Protein AF-0000000080389858 (afdb_homodimer)

Organism: NCBI:txid1090322

Nearest PDB structures (foldseek):
  7lkz-assembly1_A  TM=6.515E-01  e=2.559E-01  Homo sapiens
  7m1q-assembly1_A  TM=7.041E-01  e=5.251E-01  Homo sapiens
  7tc0-assembly1_A  TM=5.906E-01  e=5.251E-01  Homo sapiens
  7m1p-assembly1_A  TM=5.804E-01  e=1.124E+00  Homo sapiens
  7roq-assembly1_A  TM=5.666E-01  e=2.032E+00  Homo sapiens

Secondary structure (DSSP, 8-state):
--GGGGGPPP---TTHHHHHHHHHHHHHHTHHHHHHHHHHHHHHHIIIIIIIGGGGBPPBTTB-HHHHHHHHHHHHHHHHHHHHIIIIIHHIIIIIS-HHHHHHTTT--HHHHHHHHHHHHHHHHHHHHHHHHHHHHHTT-S-TTTGGGHHHHHHHHHHHHHHHHHHHHHH-SSGGGGHHHIIIIIHHHHHHSSSSS-GGGS-HHHHHHHHHH-HHHHHHHHHHHHHTT---THHHHHHHHHHHHHHHHHHHHHHHHHHHHH-/--GGGGGPPP---TTHHHHHHHHHHHHHHTHHHHHHHHHHHHHHHIIIIIIIGGGGBPPBTTB-HHHHHHHHHHHHHHHHHHHHIIIIIHHIIIIIS-HHHHHHTTT--HHHHHHHHHHHHHHHHHHHHHHHHHHHHHTT-S-TTTGGGHHHHHHHHHHHHHHHHHHHHHH-SSGGGGHHHIIIIIHHHHHHSSSSS-GGGS-HHHHHHHHHH-HHHHHHHHHHHHHTT---THHHHHHHHHHHHHHHHHHHHHHHHHHHHH-

Solvent-accessible surface area (backbone atoms only — not comparable to full-atom values): 25582 Å² total; per-residue (Å²): 132,65,76,66,65,40,64,49,83,74,80,68,54,79,63,13,53,56,41,25,48,48,52,49,54,54,43,67,73,47,42,73,78,67,52,44,59,45,49,46,54,40,52,50,45,43,50,34,46,23,55,30,35,24,78,44,34,49,61,56,95,81,33,54,39,36,43,59,32,48,35,22,35,39,37,48,20,16,42,46,32,0,23,45,41,24,21,58,51,41,42,42,35,44,71,73,66,36,48,53,62,59,46,51,74,38,99,47,50,69,51,15,49,50,49,5,48,34,51,37,10,8,48,42,2,21,53,43,31,57,56,43,51,58,58,43,40,72,71,66,46,43,34,71,83,37,38,68,60,43,32,67,48,26,28,52,54,4,33,30,30,7,16,52,20,29,40,49,44,40,68,48,90,46,80,74,54,55,52,50,54,42,60,69,46,51,45,49,41,59,52,59,25,44,30,78,39,62,51,83,55,44,59,68,72,55,36,52,46,24,72,72,67,36,67,55,24,35,46,19,52,42,38,36,39,22,27,72,53,47,88,56,74,68,40,55,55,32,51,50,50,48,52,54,54,22,52,54,37,40,34,32,18,50,38,45,35,48,53,48,71,74,99,131,66,76,68,64,42,64,48,83,73,79,67,54,78,64,13,53,56,44,26,48,48,52,50,53,53,42,69,71,48,42,74,79,66,53,44,59,47,50,48,52,40,52,50,45,42,52,35,48,24,55,32,32,24,78,42,34,48,60,56,96,81,32,53,37,36,45,58,31,47,36,22,34,39,38,48,22,16,43,45,34,0,22,45,41,23,22,58,51,39,43,40,37,45,69,72,65,36,47,53,60,60,46,50,75,37,99,46,50,69,50,15,49,48,50,5,48,34,52,38,11,8,48,43,2,22,53,43,32,57,56,42,50,57,58,43,39,74,72,68,47,44,37,70,83,37,39,68,58,43,31,68,48,27,28,52,54,4,32,29,28,7,17,53,20,29,40,49,45,41,69,46,91,48,79,74,54,55,54,49,54,43,59,72,46,50,47,49,40,59,52,58,22,43,30,76,39,60,52,82,55,42,60,68,72,55,35,52,45,24,73,71,69,36,67,53,23,36,48,20,52,42,37,36,40,21,25,70,52,48,88,56,75,67,40,54,56,33,52,49,50,48,52,53,54,21,53,56,37,39,36,33,18,51,39,45,35,50,53,47,69,72,100

Radius of gyration: 23.9 Å; Cα contacts (8 Å, |Δi|>4): 790; chains: 2; bounding box: 64×56×53 Å

pLDDT: mean 89.17, std 9.49, range [45.31, 98.25]

InterPro domains:
  IPR000412 ABC-2 transporter [PIRSF006648] (14-261)
  IPR000412 ABC-2 transporter [PR00164] (35-56)
  IPR000412 ABC-2 transporter [PR00164] (65-87)
  IPR000412 ABC-2 transporter [PR00164] (110-135)
  IPR000412 ABC-2 transporter [PR00164] (147-171)
  IPR000412 ABC-2 transporter [PR00164] (184-203)
  IPR013525 ABC-2 type transporter, transmembrane domain [PF01061] (20-225)
  IPR047817 ABC-2 type transporter, transmembrane domain, bacterial-type [PS51012] (33-260)
  IPR051784 Nodulation factor ABC transporter [PTHR43229] (15-260)

Sequence (526 aa):
MNPVDYFRIPSVSSRSLKVWQRNKDVFMKDIKLNFLPPFLEPILYLFALGFGLGKFVESIDGVPYAQFIAPALIAVSVMYASFFECSYSSYVRMYYQKTFDAIIATPLTIEDVIAGELLWGATRSMINATVMIPVIAAFGLIDLKYSLLIIPFAFFGGLLFAAIGMCFTAITPNIMSINYPVLLFITPMFLFSGTFFPLSALPVPLQYFATAFLPLTHIVNVIRTLSYGMLSSSLIFDVAWVLFVGMALLVLSINLMRRRLIVMNPVDYFRIPSVSSRSLKVWQRNKDVFMKDIKLNFLPPFLEPILYLFALGFGLGKFVESIDGVPYAQFIAPALIAVSVMYASFFECSYSSYVRMYYQKTFDAIIATPLTIEDVIAGELLWGATRSMINATVMIPVIAAFGLIDLKYSLLIIPFAFFGGLLFAAIGMCFTAITPNIMSINYPVLLFITPMFLFSGTFFPLSALPVPLQYFATAFLPLTHIVNVIRTLSYGMLSSSLIFDVAWVLFVGMALLVLSINLMRRRLIV

Structure (mmCIF, N/CA/C/O backbone):
data_AF-0000000080389858-model_v1
#
loop_
_entity.id
_entity.type
_entity.pdbx_description
1 polymer 'Putative membrane protein'
#
loop_
_atom_site.group_PDB
_atom_site.id
_atom_site.type_symbol
_atom_site.label_atom_id
_atom_site.label_alt_id
_atom_site.label_comp_id
_atom_site.label_asym_id
_atom_site.label_entity_id
_atom_site.label_seq_id
_atom_site.pdbx_PDB_ins_code
_atom_site.Cartn_x
_atom_site.Cartn_y
_atom_site.Cartn_z
_atom_site.occupancy
_atom_site.B_iso_or_equiv
_atom_site.auth_seq_id
_atom_site.auth_comp_id
_atom_site.auth_asym_id
_atom_site.auth_atom_id
_atom_site.pdbx_PDB_model_num
ATOM 1 N N . MET A 1 1 ? -18.422 3.869 30.562 1 45.38 1 MET A N 1
ATOM 2 C CA . MET A 1 1 ? -19.609 4.078 29.75 1 45.38 1 MET A CA 1
ATOM 3 C C . MET A 1 1 ? -20.203 2.746 29.312 1 45.38 1 MET A C 1
ATOM 5 O O . MET A 1 1 ? -19.469 1.802 29.016 1 45.38 1 MET A O 1
ATOM 9 N N . ASN A 1 2 ? -21.422 2.535 29.438 1 56.97 2 ASN A N 1
ATOM 10 C CA . ASN A 1 2 ? -22.125 1.269 29.25 1 56.97 2 ASN A CA 1
ATOM 11 C C . ASN A 1 2 ? -22.047 0.782 27.812 1 56.97 2 ASN A C 1
ATOM 13 O O . ASN A 1 2 ? -22.203 1.569 26.875 1 56.97 2 ASN A O 1
ATOM 17 N N . PRO A 1 3 ? -21.609 -0.364 27.594 1 59.97 3 PRO A N 1
ATOM 18 C CA . PRO A 1 3 ? -21.516 -0.97 26.266 1 59.97 3 PRO A CA 1
ATOM 19 C C . PRO A 1 3 ? -22.812 -0.83 25.453 1 59.97 3 PRO A C 1
ATOM 21 O O . PRO A 1 3 ? -22.766 -0.786 24.234 1 59.97 3 PRO A O 1
ATOM 24 N N . VAL A 1 4 ? -23.891 -0.643 26.172 1 56.28 4 VAL A N 1
ATOM 25 C CA . VAL A 1 4 ? -25.203 -0.584 25.531 1 56.28 4 VAL A CA 1
ATOM 26 C C . 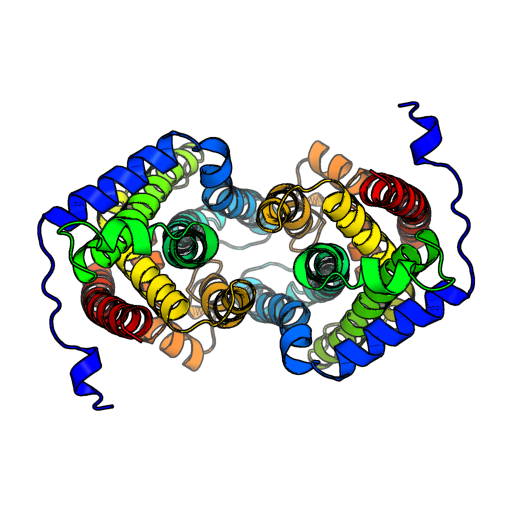VAL A 1 4 ? -25.344 0.739 24.781 1 56.28 4 VAL A C 1
ATOM 28 O O . VAL A 1 4 ? -26.047 0.811 23.766 1 56.28 4 VAL A O 1
ATOM 31 N N . ASP A 1 5 ? -24.672 1.739 25.125 1 68.12 5 ASP A N 1
ATOM 32 C CA . ASP A 1 5 ? -24.812 3.066 24.547 1 68.12 5 ASP A CA 1
ATOM 33 C C . ASP A 1 5 ? -24.156 3.125 23.156 1 68.12 5 ASP A C 1
ATOM 35 O O . ASP A 1 5 ? -24.562 3.922 22.312 1 68.12 5 ASP A O 1
ATOM 39 N N . TYR A 1 6 ? -23.375 2.119 22.922 1 74.5 6 TYR A N 1
ATOM 40 C CA . TYR A 1 6 ? -22.641 2.098 21.656 1 74.5 6 TYR A CA 1
ATOM 41 C C . TYR A 1 6 ? -23.516 1.531 20.547 1 74.5 6 TYR A C 1
ATOM 43 O O . TYR A 1 6 ? -23.234 1.752 19.359 1 74.5 6 TYR A O 1
ATOM 51 N N . PHE A 1 7 ? -24.703 0.902 20.953 1 77 7 PHE A N 1
ATOM 52 C CA . PHE A 1 7 ? -25.516 0.272 19.906 1 77 7 PHE A CA 1
ATOM 53 C C . PHE A 1 7 ? -26.953 0.798 19.938 1 77 7 PHE A C 1
ATOM 55 O O . PHE A 1 7 ? -27.875 0.093 19.562 1 77 7 PHE A O 1
ATOM 62 N N . ARG A 1 8 ? -27.078 2.041 20.438 1 76.81 8 ARG A N 1
ATOM 63 C CA . ARG A 1 8 ? -28.375 2.703 20.375 1 76.81 8 ARG A CA 1
ATOM 64 C C . ARG A 1 8 ? -28.719 3.098 18.938 1 76.81 8 ARG A C 1
ATOM 66 O O . ARG A 1 8 ? -27.844 3.566 18.188 1 76.81 8 ARG A O 1
ATOM 73 N N . ILE A 1 9 ? -29.906 2.764 18.453 1 80.44 9 ILE A N 1
ATOM 74 C CA . ILE A 1 9 ? -30.328 3.061 17.094 1 80.44 9 ILE A CA 1
ATOM 75 C C . ILE A 1 9 ? -30.344 4.574 16.875 1 80.44 9 ILE A C 1
ATOM 77 O O . ILE A 1 9 ? -31.062 5.297 17.562 1 80.44 9 ILE A O 1
ATOM 81 N N . PRO A 1 10 ? -29.5 4.941 15.992 1 79.88 10 PRO A N 1
ATOM 82 C CA . PRO A 1 10 ? -29.438 6.383 15.742 1 79.88 10 PRO A CA 1
ATOM 83 C C . PRO A 1 10 ? -30.688 6.902 15.016 1 79.88 10 PRO A C 1
ATOM 85 O O . PRO A 1 10 ? -31.375 6.133 14.328 1 79.88 10 PRO A O 1
ATOM 88 N N . SER A 1 11 ? -31 8.164 15.273 1 80.94 11 SER A N 1
ATOM 89 C CA . SER A 1 11 ? -32.125 8.812 14.578 1 80.94 11 SER A CA 1
ATOM 90 C C . SER A 1 11 ? -31.625 9.539 13.32 1 80.94 11 SER A C 1
ATOM 92 O O . SER A 1 11 ? -31.156 10.672 13.398 1 80.94 11 SER A O 1
ATOM 94 N N . VAL A 1 12 ? -31.672 8.828 12.227 1 81 12 VAL A N 1
ATOM 95 C CA . VAL A 1 12 ? -31.219 9.398 10.961 1 81 12 VAL A CA 1
ATOM 96 C C . VAL A 1 12 ? -32.406 9.891 10.156 1 81 12 VAL A C 1
ATOM 98 O O . VAL A 1 12 ? -33.438 9.195 10.047 1 81 12 VAL A O 1
ATOM 101 N N . SER A 1 13 ? -32.281 11.164 9.742 1 81.56 13 SER A N 1
ATOM 102 C CA . SER A 1 13 ? -33.344 11.758 8.953 1 81.56 13 SER A CA 1
ATOM 103 C C . SER A 1 13 ? -32.969 11.836 7.48 1 81.56 13 SER A C 1
ATOM 105 O O . SER A 1 13 ? -31.859 11.508 7.102 1 81.56 13 SER A O 1
ATOM 107 N N . SER A 1 14 ? -33.938 12.25 6.668 1 82.75 14 SER A N 1
ATOM 108 C CA . SER A 1 14 ? -33.719 12.406 5.23 1 82.75 14 SER A CA 1
ATOM 109 C C . SER A 1 14 ? -32.75 13.531 4.941 1 82.75 14 SER A C 1
ATOM 111 O O . SER A 1 14 ? -32.219 13.633 3.824 1 82.75 14 SER A O 1
ATOM 113 N N . ARG A 1 15 ? -32.406 14.25 5.953 1 81.56 15 ARG A N 1
ATOM 114 C CA . ARG A 1 15 ? -31.469 15.367 5.785 1 81.56 15 ARG A CA 1
ATOM 115 C C . ARG A 1 15 ? -30.047 14.867 5.566 1 81.56 15 ARG A C 1
ATOM 117 O O . ARG A 1 15 ? -29.188 15.625 5.121 1 81.56 15 ARG A O 1
ATOM 124 N N . SER A 1 16 ? -29.844 13.609 5.844 1 87.31 16 SER A N 1
ATOM 125 C CA . SER A 1 16 ? -28.531 13.008 5.559 1 87.31 16 SER A CA 1
ATOM 126 C C . SER A 1 16 ? -28.219 13.047 4.07 1 87.31 16 SER A C 1
ATOM 128 O O . SER A 1 16 ? -27.062 13.086 3.676 1 87.31 16 SER A O 1
ATOM 130 N N . LEU A 1 17 ? -29.266 13.102 3.297 1 88.25 17 LEU A N 1
ATOM 131 C CA . LEU A 1 17 ? -29.109 13.148 1.848 1 88.25 17 LEU A CA 1
ATOM 132 C C . LEU A 1 17 ? -28.516 14.484 1.41 1 88.25 17 LEU A C 1
ATOM 134 O O . LEU A 1 17 ? -27.828 14.562 0.384 1 88.25 17 LEU A O 1
ATOM 138 N N . LYS A 1 18 ? -28.734 15.508 2.168 1 84.5 18 LYS A N 1
ATOM 139 C CA . LYS A 1 18 ? -28.156 16.812 1.854 1 84.5 18 LYS A CA 1
ATOM 140 C C . LYS A 1 18 ? -26.625 16.781 2.016 1 84.5 18 LYS A C 1
ATOM 142 O O . LYS A 1 18 ? -25.906 17.391 1.222 1 84.5 18 LYS A O 1
ATOM 147 N N . VAL A 1 19 ? -26.234 16.078 3.049 1 86.25 19 VAL A N 1
ATOM 148 C CA . VAL A 1 19 ? -24.797 15.93 3.275 1 86.25 19 VAL A CA 1
ATOM 149 C C . VAL A 1 19 ? -24.188 15.086 2.158 1 86.25 19 VAL A C 1
ATOM 151 O O . VAL A 1 19 ? -23.125 15.422 1.639 1 86.25 19 VAL A O 1
ATOM 154 N N . TRP A 1 20 ? -24.828 14.039 1.827 1 90.56 20 TRP A N 1
ATOM 155 C CA . TRP A 1 20 ? -24.406 13.203 0.707 1 90.56 20 TRP A CA 1
ATOM 156 C C . TRP A 1 20 ? -24.281 14.031 -0.571 1 90.56 20 TRP A C 1
ATOM 158 O O . TRP A 1 20 ? -23.312 13.906 -1.308 1 90.56 20 TRP A O 1
ATOM 168 N N . GLN A 1 21 ? -25.266 14.867 -0.807 1 88.25 21 GLN A N 1
ATOM 169 C CA . GLN A 1 21 ? -25.281 15.711 -2 1 88.25 21 GLN A CA 1
ATOM 170 C C . GLN A 1 21 ? -24.109 16.688 -1.998 1 88.25 21 GLN A C 1
ATOM 172 O O . GLN A 1 21 ? -23.5 16.938 -3.039 1 88.25 21 GLN A O 1
ATOM 177 N N . ARG A 1 22 ? -23.891 17.188 -0.922 1 84 22 ARG A N 1
ATOM 178 C CA . ARG A 1 22 ? -22.766 18.109 -0.802 1 84 22 ARG A CA 1
ATOM 179 C C . ARG A 1 22 ? -21.453 17.422 -1.139 1 84 22 ARG A C 1
ATOM 181 O O . ARG A 1 22 ? -20.625 17.953 -1.881 1 84 22 ARG A O 1
ATOM 188 N N . ASN A 1 23 ? -21.328 16.281 -0.537 1 85.75 23 ASN A N 1
ATOM 189 C CA . ASN A 1 23 ? -20.109 15.516 -0.796 1 85.75 23 ASN A CA 1
ATOM 190 C C . ASN A 1 23 ? -19.984 15.141 -2.27 1 85.75 23 ASN A C 1
ATOM 192 O O . ASN A 1 23 ? -18.891 15.156 -2.828 1 85.75 23 ASN A O 1
ATOM 196 N N . LYS A 1 24 ? -21.047 14.812 -2.826 1 87.19 24 LYS A N 1
ATOM 197 C CA . LYS A 1 24 ? -21.062 14.523 -4.254 1 87.19 24 LYS A CA 1
ATOM 198 C C . LYS A 1 24 ? -20.625 15.734 -5.074 1 87.19 24 LYS A C 1
ATOM 200 O O . LYS A 1 24 ? -19.828 15.609 -5.996 1 87.19 24 LYS A O 1
ATOM 205 N N . ASP A 1 25 ? -21.094 16.891 -4.707 1 85.31 25 ASP A N 1
ATOM 206 C CA . ASP A 1 25 ? -20.797 18.109 -5.438 1 85.31 25 ASP A CA 1
ATOM 207 C C . ASP A 1 25 ? -19.312 18.484 -5.309 1 85.31 25 ASP A C 1
ATOM 209 O O . ASP A 1 25 ? -18.688 18.891 -6.285 1 85.31 25 ASP A O 1
ATOM 213 N N . VAL A 1 26 ? -18.812 18.281 -4.141 1 79.62 26 VAL A N 1
ATOM 214 C CA . VAL A 1 26 ? -17.406 18.594 -3.904 1 79.62 26 VAL A CA 1
ATOM 215 C C . VAL A 1 26 ? -16.516 17.609 -4.68 1 79.62 26 VAL A C 1
ATOM 217 O O . VAL A 1 26 ? -15.516 18 -5.273 1 79.62 26 VAL A O 1
ATOM 220 N N . PHE A 1 27 ? -16.922 16.438 -4.656 1 78.5 27 PHE A N 1
ATOM 221 C CA . PHE A 1 27 ? -16.188 15.398 -5.383 1 78.5 27 PHE A CA 1
ATOM 222 C C . PHE A 1 27 ? -16.172 15.695 -6.879 1 78.5 27 PHE A C 1
ATOM 224 O O . PHE A 1 27 ? -15.148 15.555 -7.543 1 78.5 27 PHE A O 1
ATOM 231 N N . MET A 1 28 ? -17.266 16.047 -7.375 1 76 28 MET A N 1
ATOM 232 C CA . MET A 1 28 ? -17.406 16.312 -8.805 1 76 28 MET A CA 1
ATOM 233 C C . MET A 1 28 ? -16.547 17.5 -9.219 1 76 28 MET A C 1
ATOM 235 O O . MET A 1 28 ? -16.141 17.609 -10.375 1 76 28 MET A O 1
ATOM 239 N N . LYS A 1 29 ? -16.234 18.375 -8.289 1 74.69 29 LYS A N 1
ATOM 240 C CA . LYS A 1 29 ? -15.406 19.531 -8.578 1 74.69 29 LYS A CA 1
ATOM 241 C C . LYS A 1 29 ? -13.93 19.156 -8.625 1 74.69 29 LYS A C 1
ATOM 243 O O . LYS A 1 29 ? -13.164 19.719 -9.414 1 74.69 29 LYS A O 1
ATOM 248 N N . ASP A 1 30 ? -13.531 18.188 -7.852 1 69.94 30 ASP A N 1
ATOM 249 C CA . ASP A 1 30 ? -12.133 17.781 -7.77 1 69.94 30 ASP A CA 1
ATOM 250 C C . ASP A 1 30 ? -11.953 16.312 -8.164 1 69.94 30 ASP A C 1
ATOM 252 O O . ASP A 1 30 ? -11.234 15.578 -7.496 1 69.94 30 ASP A O 1
ATOM 256 N N . ILE A 1 31 ? -12.586 15.922 -9.164 1 65.88 31 ILE A N 1
ATOM 257 C CA . ILE A 1 31 ? -12.688 14.523 -9.562 1 65.88 31 ILE A CA 1
ATOM 258 C C . ILE A 1 31 ? -11.297 13.984 -9.891 1 65.88 31 ILE A C 1
ATOM 260 O O . ILE A 1 31 ? -10.984 12.828 -9.594 1 65.88 31 ILE A O 1
ATOM 264 N N . LYS A 1 32 ? -10.461 14.641 -10.453 1 59.91 32 LYS A N 1
ATOM 265 C CA . LYS A 1 32 ? -9.164 14.164 -10.945 1 59.91 32 LYS A CA 1
ATOM 266 C C . LYS A 1 32 ? -8.273 13.719 -9.797 1 59.91 32 LYS A C 1
ATOM 268 O O . LYS A 1 32 ? -7.648 12.656 -9.859 1 59.91 32 LYS A O 1
ATOM 273 N N . LEU A 1 33 ? -8.227 14.461 -8.781 1 58.75 33 LEU A N 1
ATOM 274 C CA . LEU A 1 33 ? -7.273 14.227 -7.703 1 58.75 33 LEU A CA 1
ATOM 275 C C . LEU A 1 33 ? -7.734 13.086 -6.805 1 58.75 33 LEU A C 1
ATOM 277 O O . LEU A 1 33 ? -6.914 12.312 -6.301 1 58.75 33 LEU A O 1
ATOM 281 N N . ASN A 1 34 ? -9.016 12.961 -6.758 1 61.41 34 ASN A N 1
ATOM 282 C CA . ASN A 1 34 ? -9.531 12.008 -5.781 1 61.41 34 ASN A CA 1
ATOM 283 C C . ASN A 1 34 ? -9.883 10.68 -6.43 1 61.41 34 ASN A C 1
ATOM 285 O O . ASN A 1 34 ? -9.984 9.656 -5.746 1 61.41 34 ASN A O 1
ATOM 289 N N . PHE A 1 35 ? -9.961 10.727 -7.594 1 66.31 35 PHE A N 1
ATOM 290 C CA . PHE A 1 35 ? -10.5 9.578 -8.312 1 66.31 35 PHE A CA 1
ATOM 291 C C . PHE A 1 35 ? -9.391 8.594 -8.664 1 66.31 35 PHE A C 1
ATOM 293 O O . PHE A 1 35 ? -9.633 7.391 -8.766 1 66.31 35 PHE A O 1
ATOM 300 N N . LEU A 1 36 ? -8.219 8.977 -8.633 1 73.31 36 LEU A N 1
ATOM 301 C CA . LEU A 1 36 ? -7.215 8.188 -9.344 1 73.31 36 LEU A CA 1
ATOM 302 C C . LEU A 1 36 ? -6.645 7.102 -8.445 1 73.31 36 LEU A C 1
ATOM 304 O O . LEU A 1 36 ? -6.492 5.953 -8.875 1 73.31 36 LEU A O 1
ATOM 308 N N . PRO A 1 37 ? -6.52 7.352 -7.191 1 73.94 37 PRO A N 1
ATOM 309 C CA . PRO A 1 37 ? -5.738 6.371 -6.43 1 73.94 37 PRO A CA 1
ATOM 310 C C . PRO A 1 37 ? -6.48 5.051 -6.234 1 73.94 37 PRO A C 1
ATOM 312 O O . PRO A 1 37 ? -5.914 3.979 -6.469 1 73.94 37 PRO A O 1
ATOM 315 N N . PRO A 1 38 ? -7.734 5.102 -5.949 1 76.69 38 PRO A N 1
ATOM 316 C CA . PRO A 1 38 ? -8.414 3.834 -5.68 1 76.69 38 PRO A CA 1
ATOM 317 C C . PRO A 1 38 ? -8.578 2.973 -6.93 1 76.69 38 PRO A C 1
ATOM 319 O O . PRO A 1 38 ? -8.812 1.768 -6.828 1 76.69 38 PRO A O 1
ATOM 322 N N . PHE A 1 39 ? -8.352 3.529 -8.023 1 85.19 39 PHE A N 1
ATOM 323 C CA . PHE A 1 39 ? -8.469 2.803 -9.281 1 85.19 39 PHE A CA 1
ATOM 324 C C . PHE A 1 39 ? -7.102 2.357 -9.781 1 85.19 39 PHE A C 1
ATOM 326 O O . PHE A 1 39 ? -6.941 1.227 -10.25 1 85.19 39 PHE A O 1
ATOM 333 N N . LEU A 1 40 ? -6.238 3.189 -9.602 1 87.94 40 LEU A N 1
ATOM 334 C CA . LEU A 1 40 ? -4.938 2.998 -10.234 1 87.94 40 LEU A CA 1
ATOM 335 C C . LEU A 1 40 ? -4.191 1.83 -9.602 1 87.94 40 LEU A C 1
ATOM 337 O O . LEU A 1 40 ? -3.615 0.998 -10.305 1 87.94 40 LEU A O 1
ATOM 341 N N . GLU A 1 41 ? -4.316 1.753 -8.32 1 90.38 41 GLU A N 1
ATOM 342 C CA . GLU A 1 41 ? -3.539 0.733 -7.625 1 90.38 41 GLU A CA 1
ATOM 343 C C . GLU A 1 41 ? -4.023 -0.669 -7.98 1 90.38 41 GLU A C 1
ATOM 345 O O . GLU A 1 41 ? -3.232 -1.52 -8.391 1 90.38 41 GLU A O 1
ATOM 350 N N . PRO A 1 42 ? -5.297 -0.942 -7.945 1 91.81 42 PRO A N 1
ATOM 351 C CA . PRO A 1 42 ? -5.754 -2.27 -8.359 1 91.81 42 PRO A CA 1
ATOM 352 C C . PRO A 1 42 ? -5.426 -2.58 -9.82 1 91.81 42 PRO A C 1
ATOM 354 O O . PRO A 1 42 ? -5.098 -3.723 -10.148 1 91.81 42 PRO A O 1
ATOM 357 N N . ILE A 1 43 ? -5.488 -1.609 -10.633 1 93.5 43 ILE A N 1
ATOM 358 C CA . ILE A 1 43 ? -5.168 -1.802 -12.039 1 93.5 43 ILE A CA 1
ATOM 359 C C . ILE A 1 43 ? -3.691 -2.15 -12.195 1 93.5 43 ILE A C 1
ATOM 361 O O . ILE A 1 43 ? -3.336 -3.055 -12.953 1 93.5 43 ILE A O 1
ATOM 365 N N . LEU A 1 44 ? -2.869 -1.466 -11.469 1 94.44 44 LEU A N 1
ATOM 366 C CA . LEU A 1 44 ? -1.44 -1.761 -11.484 1 94.44 44 LEU A CA 1
ATOM 367 C C . LEU A 1 44 ? -1.172 -3.182 -11 1 94.44 44 LEU A C 1
ATOM 369 O O . LEU A 1 44 ? -0.344 -3.893 -11.578 1 94.44 44 LEU A O 1
ATOM 373 N N . TYR A 1 45 ? -1.868 -3.576 -10 1 96.19 45 TYR A N 1
ATOM 374 C CA . TYR A 1 45 ? -1.707 -4.93 -9.477 1 96.19 45 TYR A CA 1
ATOM 375 C C . TYR A 1 45 ? -2.15 -5.965 -10.5 1 96.19 45 TYR A C 1
ATOM 377 O O . TYR A 1 45 ? -1.525 -7.023 -10.641 1 96.19 45 TYR A O 1
ATOM 385 N N . LEU A 1 46 ? -3.248 -5.68 -11.148 1 95.38 46 LEU A N 1
ATOM 386 C CA . LEU A 1 46 ? -3.723 -6.602 -12.172 1 95.38 46 LEU A CA 1
ATOM 387 C C . LEU A 1 46 ? -2.674 -6.789 -13.266 1 95.38 46 LEU A C 1
ATOM 389 O O . LEU A 1 46 ? -2.389 -7.918 -13.672 1 95.38 46 LEU A O 1
ATOM 393 N N . PHE A 1 47 ? -2.068 -5.73 -13.656 1 94.75 47 PHE A N 1
ATOM 394 C CA . PHE A 1 47 ? -1.05 -5.809 -14.703 1 94.75 47 PHE A CA 1
ATOM 395 C C . PHE A 1 47 ? 0.195 -6.523 -14.188 1 94.75 47 PHE A C 1
ATOM 397 O O . PHE A 1 47 ? 0.744 -7.391 -14.867 1 94.75 47 PHE A O 1
ATOM 404 N N . ALA A 1 48 ? 0.592 -6.164 -13.039 1 95.12 48 ALA A N 1
ATOM 405 C CA . ALA A 1 48 ? 1.835 -6.707 -12.492 1 95.12 48 ALA A CA 1
ATOM 406 C C . ALA A 1 48 ? 1.674 -8.18 -12.125 1 95.12 48 ALA A C 1
ATOM 408 O O . ALA A 1 48 ? 2.404 -9.039 -12.625 1 95.12 48 ALA A O 1
ATOM 409 N N . LEU A 1 49 ? 0.686 -8.469 -11.305 1 95 49 LEU A N 1
ATOM 410 C CA . LEU A 1 49 ? 0.552 -9.836 -10.805 1 95 49 LEU A CA 1
ATOM 411 C C . LEU A 1 49 ? -0.261 -10.688 -11.773 1 95 49 LEU A C 1
ATOM 413 O O . LEU A 1 49 ? 0.069 -11.852 -12 1 95 49 LEU A O 1
ATOM 417 N N . GLY A 1 50 ? -1.327 -10.109 -12.266 1 93.56 50 GLY A N 1
ATOM 418 C CA . GLY A 1 50 ? -2.164 -10.867 -13.18 1 93.56 50 GLY A CA 1
ATOM 419 C C . GLY A 1 50 ? -1.451 -11.258 -14.461 1 93.56 50 GLY A C 1
ATOM 420 O O . GLY A 1 50 ? -1.491 -12.414 -14.875 1 93.56 50 GLY A O 1
ATOM 421 N N . PHE A 1 51 ? -0.694 -10.383 -15 1 91.5 51 PHE A N 1
ATOM 422 C CA . PHE A 1 51 ? -0.068 -10.648 -16.281 1 91.5 51 PHE A CA 1
ATOM 423 C C . PHE A 1 51 ? 1.427 -10.898 -16.125 1 91.5 51 PHE A C 1
ATOM 425 O O . PHE A 1 51 ? 1.993 -11.773 -16.781 1 91.5 51 PHE A O 1
ATOM 432 N N . GLY A 1 52 ? 2.037 -10.242 -15.281 1 92.81 52 GLY A N 1
ATOM 433 C CA . GLY A 1 52 ? 3.455 -10.461 -15.039 1 92.81 52 GLY A CA 1
ATOM 434 C C . GLY A 1 52 ? 3.746 -11.766 -14.328 1 92.81 52 GLY A C 1
ATOM 435 O O . GLY A 1 52 ? 4.32 -12.688 -14.906 1 92.81 52 GLY A O 1
ATOM 436 N N . LEU A 1 53 ? 3.258 -11.867 -13.117 1 93.31 53 LEU A N 1
ATOM 437 C CA . LEU A 1 53 ? 3.488 -13.062 -12.32 1 93.31 53 LEU A CA 1
ATOM 438 C C . LEU A 1 53 ? 2.652 -14.227 -12.828 1 93.31 53 LEU A C 1
ATOM 440 O O . LEU A 1 53 ? 3.02 -15.391 -12.641 1 93.31 53 LEU A O 1
ATOM 444 N N . GLY A 1 54 ? 1.516 -13.898 -13.484 1 93.69 54 GLY A N 1
ATOM 445 C CA . GLY A 1 54 ? 0.611 -14.922 -13.984 1 93.69 54 GLY A CA 1
ATOM 446 C C . GLY A 1 54 ? 1.28 -15.898 -14.938 1 93.69 54 GLY A C 1
ATOM 447 O O . GLY A 1 54 ? 0.864 -17.047 -15.039 1 93.69 54 GLY A O 1
ATOM 448 N N . LYS A 1 55 ? 2.385 -15.531 -15.57 1 91.38 55 LYS A N 1
ATOM 449 C CA . LYS A 1 55 ? 3.139 -16.391 -16.484 1 91.38 55 LYS A CA 1
ATOM 450 C C . LYS A 1 55 ? 3.799 -17.547 -15.742 1 91.38 55 LYS A C 1
ATOM 452 O O . LYS A 1 55 ? 4.141 -18.562 -16.344 1 91.38 55 LYS A O 1
ATOM 457 N N . PHE A 1 56 ? 3.891 -17.328 -14.43 1 93.19 56 PHE A N 1
ATOM 458 C CA . PHE A 1 56 ? 4.605 -18.312 -13.625 1 93.19 56 PHE A CA 1
ATOM 459 C C . PHE A 1 56 ? 3.652 -19.031 -12.68 1 93.19 56 PHE A C 1
ATOM 461 O O . PHE A 1 56 ? 4.074 -19.891 -11.898 1 93.19 56 PHE A O 1
ATOM 468 N N . VAL A 1 57 ? 2.41 -18.594 -12.75 1 91.56 57 VAL A N 1
ATOM 469 C CA . VAL A 1 57 ? 1.439 -19.156 -11.82 1 91.56 57 VAL A CA 1
ATOM 470 C C . VAL A 1 57 ? 0.597 -20.219 -12.531 1 91.56 57 VAL A C 1
ATOM 472 O O . VAL A 1 57 ? 0.076 -19.984 -13.625 1 91.56 57 VAL A O 1
ATOM 475 N N . GLU A 1 58 ? 0.487 -21.25 -11.922 1 84.88 58 GLU A N 1
ATOM 476 C CA . GLU A 1 58 ? -0.433 -22.281 -12.406 1 84.88 58 GLU A CA 1
ATOM 477 C C . GLU A 1 58 ? -1.882 -21.812 -12.305 1 84.88 58 GLU A C 1
ATOM 479 O O . GLU A 1 58 ? -2.191 -20.891 -11.555 1 84.88 58 GLU A O 1
ATOM 484 N N . SER A 1 59 ? -2.689 -22.438 -13.109 1 89 59 SER A N 1
ATOM 485 C CA . SER A 1 59 ? -4.109 -22.141 -12.961 1 89 59 SER A CA 1
ATOM 486 C C . SER A 1 59 ? -4.59 -22.406 -11.539 1 89 59 SER A C 1
ATOM 488 O O . SER A 1 59 ? -4.117 -23.328 -10.883 1 89 59 SER A O 1
ATOM 490 N N . ILE A 1 60 ? -5.34 -21.516 -11.07 1 89.31 60 ILE A N 1
ATOM 491 C CA . ILE A 1 60 ? -5.93 -21.656 -9.742 1 89.31 60 ILE A CA 1
ATOM 492 C C . ILE A 1 60 ? -7.375 -22.141 -9.875 1 89.31 60 ILE A C 1
ATOM 494 O O . ILE A 1 60 ? -8.234 -21.391 -10.359 1 89.31 60 ILE A O 1
ATOM 498 N N . ASP A 1 61 ? -7.594 -23.312 -9.406 1 85.31 61 ASP A N 1
ATOM 499 C CA . ASP A 1 61 ? -8.914 -23.922 -9.508 1 85.31 61 ASP A CA 1
ATOM 500 C C . ASP A 1 61 ? -9.406 -23.922 -10.953 1 85.31 61 ASP A C 1
ATOM 502 O O . ASP A 1 61 ? -10.562 -23.578 -11.219 1 85.31 61 ASP A O 1
ATOM 506 N N . GLY A 1 62 ? -8.516 -23.969 -11.891 1 87.81 62 GLY A N 1
ATOM 507 C CA . GLY A 1 62 ? -8.836 -24.125 -13.297 1 87.81 62 GLY A CA 1
ATOM 508 C C . GLY A 1 62 ? -8.953 -22.797 -14.031 1 87.81 62 GLY A C 1
ATOM 509 O O . GLY A 1 62 ? -9.258 -22.766 -15.227 1 87.81 62 GLY A O 1
ATOM 510 N N . VAL A 1 63 ? -8.758 -21.75 -13.43 1 91.62 63 VAL A N 1
ATOM 511 C CA . VAL A 1 63 ? -8.875 -20.438 -14.062 1 91.62 63 VAL A CA 1
ATOM 512 C C . VAL A 1 63 ? -7.5 -19.766 -14.109 1 91.62 63 VAL A C 1
ATOM 514 O O . VAL A 1 63 ? -6.707 -19.891 -13.18 1 91.62 63 VAL A O 1
ATOM 517 N N . PRO A 1 64 ? -7.27 -19.125 -15.234 1 94.19 64 PRO A N 1
ATOM 518 C CA . PRO A 1 64 ? -6 -18.391 -15.305 1 94.19 64 PRO A CA 1
ATOM 519 C C . PRO A 1 64 ? -5.84 -17.391 -14.164 1 94.19 64 PRO A C 1
ATOM 521 O O . PRO A 1 64 ? -6.828 -16.828 -13.688 1 94.19 64 PRO A O 1
ATOM 524 N N . TYR A 1 65 ? -4.664 -17.125 -13.781 1 95.38 65 TYR A N 1
ATOM 525 C CA . TYR A 1 65 ? -4.371 -16.328 -12.602 1 95.38 65 TYR A CA 1
ATOM 526 C C . TYR A 1 65 ? -4.953 -14.922 -12.742 1 95.38 65 TYR A C 1
ATOM 528 O O . TYR A 1 65 ? -5.516 -14.383 -11.789 1 95.38 65 TYR A O 1
ATOM 536 N N . ALA A 1 66 ? -4.809 -14.328 -13.898 1 95.75 66 ALA A N 1
ATOM 537 C CA . ALA A 1 66 ? -5.355 -12.992 -14.117 1 95.75 66 ALA A CA 1
ATOM 538 C C . ALA A 1 66 ? -6.859 -12.969 -13.867 1 95.75 66 ALA A C 1
ATOM 540 O O . ALA A 1 66 ? -7.383 -12.016 -13.281 1 95.75 66 ALA A O 1
ATOM 541 N N . GLN A 1 67 ? -7.523 -14.016 -14.281 1 95.38 67 GLN A N 1
ATOM 542 C CA . GLN A 1 67 ? -8.969 -14.117 -14.094 1 95.38 67 GLN A CA 1
ATOM 543 C C . GLN A 1 67 ? -9.312 -14.344 -12.617 1 95.38 67 GLN A C 1
ATOM 545 O O . GLN A 1 67 ? -10.359 -13.898 -12.148 1 95.38 67 GLN A O 1
ATOM 550 N N . PHE A 1 68 ? -8.438 -15.016 -11.977 1 95.5 68 PHE A N 1
ATOM 551 C CA . PHE A 1 68 ? -8.648 -15.266 -10.555 1 95.5 68 PHE A CA 1
ATOM 552 C C . PHE A 1 68 ? -8.547 -13.977 -9.75 1 95.5 68 PHE A C 1
ATOM 554 O O . PHE A 1 68 ? -9.352 -13.734 -8.852 1 95.5 68 PHE A O 1
ATOM 561 N N . ILE A 1 69 ? -7.57 -13.102 -10.031 1 96.38 69 ILE A N 1
ATOM 562 C CA . ILE A 1 69 ? -7.301 -11.961 -9.156 1 96.38 69 ILE A CA 1
ATOM 563 C C . ILE A 1 69 ? -8.172 -10.773 -9.562 1 96.38 69 ILE A C 1
ATOM 565 O O . ILE A 1 69 ? -8.438 -9.883 -8.758 1 96.38 69 ILE A O 1
ATOM 569 N N . ALA A 1 70 ? -8.672 -10.727 -10.805 1 96.31 70 ALA A N 1
ATOM 570 C CA . ALA A 1 70 ? -9.375 -9.57 -11.352 1 96.31 70 ALA A CA 1
ATOM 571 C C . ALA A 1 70 ? -10.586 -9.203 -10.492 1 96.31 70 ALA A C 1
ATOM 573 O O . ALA A 1 70 ? -10.711 -8.062 -10.039 1 96.31 70 ALA A O 1
ATOM 574 N N . PRO A 1 71 ? -11.445 -10.156 -10.195 1 96 71 PRO A N 1
ATOM 575 C CA . PRO A 1 71 ? -12.602 -9.805 -9.367 1 96 71 PRO A CA 1
ATOM 576 C C . PRO A 1 71 ? -12.203 -9.352 -7.965 1 96 71 PRO A C 1
ATOM 578 O O . PRO A 1 71 ? -12.852 -8.469 -7.395 1 96 71 PRO A O 1
ATOM 581 N N . ALA A 1 72 ? -11.227 -9.992 -7.434 1 97.12 72 ALA A N 1
ATOM 582 C CA . ALA A 1 72 ? -10.75 -9.609 -6.105 1 97.12 72 ALA A CA 1
ATOM 583 C C . ALA A 1 72 ? -10.273 -8.164 -6.09 1 97.12 72 ALA A C 1
ATOM 585 O O . ALA A 1 72 ? -10.414 -7.465 -5.082 1 97.12 72 ALA A O 1
ATOM 586 N N . LEU A 1 73 ? -9.695 -7.707 -7.164 1 96.94 73 LEU A N 1
ATOM 587 C CA . LEU A 1 73 ? -9.188 -6.34 -7.23 1 96.94 73 LEU A CA 1
ATOM 588 C C . LEU A 1 73 ? -10.328 -5.336 -7.328 1 96.94 73 LEU A C 1
ATOM 590 O O . LEU A 1 73 ? -10.188 -4.188 -6.898 1 96.94 73 LEU A O 1
ATOM 594 N N . ILE A 1 74 ? -11.453 -5.758 -7.855 1 97.19 74 ILE A N 1
ATOM 595 C CA . ILE A 1 74 ? -12.648 -4.93 -7.762 1 97.19 74 ILE A CA 1
ATOM 596 C C . ILE A 1 74 ? -13.031 -4.754 -6.293 1 97.19 74 ILE A C 1
ATOM 598 O O . ILE A 1 74 ? -13.312 -3.639 -5.848 1 97.19 74 ILE A O 1
ATOM 602 N N . ALA A 1 75 ? -13.031 -5.867 -5.59 1 97.94 75 ALA A N 1
ATOM 603 C CA . ALA A 1 75 ? -13.359 -5.832 -4.168 1 97.94 75 ALA A CA 1
ATOM 604 C C . ALA A 1 75 ? -12.398 -4.926 -3.404 1 97.94 75 ALA A C 1
ATOM 606 O O . ALA A 1 75 ? -12.82 -4.176 -2.518 1 97.94 75 ALA A O 1
ATOM 607 N N . VAL A 1 76 ? -11.164 -5.023 -3.74 1 97.19 76 VAL A N 1
ATOM 608 C CA . VAL A 1 76 ? -10.148 -4.199 -3.1 1 97.19 76 VAL A CA 1
ATOM 609 C C . VAL A 1 76 ? -10.422 -2.725 -3.389 1 97.19 76 VAL A C 1
ATOM 611 O O . VAL A 1 76 ? -10.297 -1.879 -2.5 1 97.19 76 VAL A O 1
ATOM 614 N N . SER A 1 77 ? -10.711 -2.438 -4.582 1 95.75 77 SER A N 1
ATOM 615 C CA . SER A 1 77 ? -11.039 -1.064 -4.957 1 95.75 77 SER A CA 1
ATOM 616 C C . SER A 1 77 ? -12.211 -0.533 -4.137 1 95.75 77 SER A C 1
ATOM 618 O O . SER A 1 77 ? -12.211 0.626 -3.719 1 95.75 77 SER A O 1
ATOM 620 N N . VAL A 1 78 ? -13.156 -1.335 -3.965 1 96.25 78 VAL A N 1
ATOM 621 C CA . VAL A 1 78 ? -14.328 -1 -3.158 1 96.25 78 VAL A CA 1
ATOM 622 C C . VAL A 1 78 ? -13.891 -0.685 -1.728 1 96.25 78 VAL A C 1
ATOM 624 O O . VAL A 1 78 ? -14.305 0.327 -1.156 1 96.25 78 VAL A O 1
ATOM 627 N N . MET A 1 79 ? -13.117 -1.529 -1.209 1 97.12 79 MET A N 1
ATOM 628 C CA . MET A 1 79 ? -12.625 -1.347 0.152 1 97.12 79 MET A CA 1
ATOM 629 C C . MET A 1 79 ? -11.859 -0.032 0.281 1 97.12 79 MET A C 1
ATOM 631 O O . MET A 1 79 ? -12.125 0.759 1.188 1 97.12 79 MET A O 1
ATOM 635 N N . TYR A 1 80 ? -10.93 0.209 -0.638 1 94.75 80 TYR A N 1
ATOM 636 C CA . TYR A 1 80 ? -10.094 1.402 -0.563 1 94.75 80 TYR A CA 1
ATOM 637 C C . TYR A 1 80 ? -10.938 2.666 -0.692 1 94.75 80 TYR A C 1
ATOM 639 O O . TYR A 1 80 ? -10.773 3.611 0.084 1 94.75 80 TYR A O 1
ATOM 647 N N . ALA A 1 81 ? -11.812 2.688 -1.632 1 93.88 81 ALA A N 1
ATOM 648 C CA . ALA A 1 81 ? -12.617 3.877 -1.92 1 93.88 81 ALA A CA 1
ATOM 649 C C . ALA A 1 81 ? -13.414 4.309 -0.696 1 93.88 81 ALA A C 1
ATOM 651 O O . ALA A 1 81 ? -13.398 5.48 -0.317 1 93.88 81 ALA A O 1
ATOM 652 N N . SER A 1 82 ? -14.023 3.385 -0.103 1 95.88 82 SER A N 1
ATOM 653 C CA . SER A 1 82 ? -14.898 3.719 1.017 1 95.88 82 SER A CA 1
ATOM 654 C C . SER A 1 82 ? -14.102 3.953 2.293 1 95.88 82 SER A C 1
ATOM 656 O O . SER A 1 82 ? -14.383 4.887 3.047 1 95.88 82 SER A O 1
ATOM 658 N N . PHE A 1 83 ? -13.141 3.119 2.568 1 95.94 83 PHE A N 1
ATOM 659 C CA . PHE A 1 83 ? -12.359 3.248 3.791 1 95.94 83 PHE A CA 1
ATOM 660 C C . PHE A 1 83 ? -11.625 4.586 3.824 1 95.94 83 PHE A C 1
ATOM 662 O O . PHE A 1 83 ? -11.695 5.312 4.816 1 95.94 83 PHE A O 1
ATOM 669 N N . PHE A 1 84 ? -10.977 4.898 2.771 1 90.31 84 PHE A N 1
ATOM 670 C CA . PHE A 1 84 ? -10.172 6.117 2.766 1 90.31 84 PHE A CA 1
ATOM 671 C C . PHE A 1 84 ? -11.062 7.352 2.742 1 90.31 84 PHE A C 1
ATOM 673 O O . PHE A 1 84 ? -10.719 8.383 3.32 1 90.31 84 PHE A O 1
ATOM 680 N N . GLU A 1 85 ? -12.18 7.266 2.092 1 90.81 85 GLU A N 1
ATOM 681 C CA . GLU A 1 85 ? -13.125 8.383 2.09 1 90.81 85 GLU A CA 1
ATOM 682 C C . GLU A 1 85 ? -13.648 8.664 3.494 1 90.81 85 GLU A C 1
ATOM 684 O O . GLU A 1 85 ? -13.781 9.828 3.889 1 90.81 85 GLU A O 1
ATOM 689 N N . CYS A 1 86 ? -13.875 7.645 4.25 1 94 86 CYS A N 1
ATOM 690 C CA . CYS A 1 86 ? -14.5 7.84 5.555 1 94 86 CYS A CA 1
ATOM 691 C C . CYS A 1 86 ? -13.453 7.832 6.664 1 94 86 CYS A C 1
ATOM 693 O O . CYS A 1 86 ? -13.797 7.883 7.844 1 94 86 CYS A O 1
ATOM 695 N N . SER A 1 87 ? -12.234 7.738 6.273 1 92.75 87 SER A N 1
ATOM 696 C CA . SER A 1 87 ? -11.156 7.906 7.246 1 92.75 87 SER A CA 1
ATOM 697 C C . SER A 1 87 ? -10.383 9.195 6.996 1 92.75 87 SER A C 1
ATOM 699 O O . SER A 1 87 ? -10.68 10.234 7.594 1 92.75 87 SER A O 1
ATOM 701 N N . TYR A 1 88 ? -9.57 9.195 5.961 1 85.62 88 TYR A N 1
ATOM 702 C CA . TYR A 1 88 ? -8.727 10.359 5.695 1 85.62 88 TYR A CA 1
ATOM 703 C C . TYR A 1 88 ? -9.57 11.562 5.305 1 85.62 88 TYR A C 1
ATOM 705 O O . TYR A 1 88 ? -9.469 12.625 5.926 1 85.62 88 TYR A O 1
ATOM 713 N N . SER A 1 89 ? -10.352 11.375 4.332 1 84.69 89 SER A N 1
ATOM 714 C CA . SER A 1 89 ? -11.125 12.5 3.811 1 84.69 89 SER A CA 1
ATOM 715 C C . SER A 1 89 ? -12.086 13.039 4.863 1 84.69 89 SER A C 1
ATOM 717 O O . SER A 1 89 ? -12.227 14.258 5.02 1 84.69 89 SER A O 1
ATOM 719 N N . SER A 1 90 ? -12.742 12.18 5.48 1 86.88 90 SER A N 1
ATOM 720 C CA . SER A 1 90 ? -13.656 12.617 6.531 1 86.88 90 SER A CA 1
ATOM 721 C C . SER A 1 90 ? -12.906 13.32 7.66 1 86.88 90 SER A C 1
ATOM 723 O O . SER A 1 90 ? -13.398 14.305 8.219 1 86.88 90 SER A O 1
ATOM 725 N N . TYR A 1 91 ? -11.805 12.82 8.016 1 86.62 91 TYR A N 1
ATOM 726 C CA . TYR A 1 91 ? -11 13.445 9.062 1 86.62 91 TYR A CA 1
ATOM 727 C C . TYR A 1 91 ? -10.617 14.867 8.68 1 86.62 91 TYR A C 1
ATOM 729 O O . TYR A 1 91 ? -10.695 15.781 9.516 1 86.62 91 TYR A O 1
ATOM 737 N N . VAL A 1 92 ? -10.211 15.023 7.504 1 80.38 92 VAL A N 1
ATOM 738 C CA . VAL A 1 92 ? -9.82 16.344 7.012 1 80.38 92 VAL A CA 1
ATOM 739 C C . VAL A 1 92 ? -11.023 17.281 7.062 1 80.38 92 VAL A C 1
ATOM 741 O O . VAL A 1 92 ? -10.906 18.438 7.504 1 80.38 92 VAL A O 1
ATOM 744 N N . ARG A 1 93 ? -12.164 16.844 6.605 1 81.88 93 ARG A N 1
ATOM 745 C CA . ARG A 1 93 ? -13.375 17.656 6.625 1 81.88 93 ARG A CA 1
ATOM 746 C C . ARG A 1 93 ? -13.758 18.031 8.055 1 81.88 93 ARG A C 1
ATOM 748 O O . ARG A 1 93 ? -14.203 19.141 8.305 1 81.88 93 ARG A O 1
ATOM 755 N N . MET A 1 94 ? -13.562 17.188 8.883 1 82 94 MET A N 1
ATOM 756 C CA . MET A 1 94 ? -13.961 17.375 10.273 1 82 94 MET A CA 1
ATOM 757 C C . MET A 1 94 ? -12.977 18.297 11 1 82 94 MET A C 1
ATOM 759 O O . MET A 1 94 ? -13.391 19.266 11.633 1 82 94 MET A O 1
ATOM 763 N N . TYR A 1 95 ? -11.711 18.031 10.859 1 78.94 95 TYR A N 1
ATOM 764 C CA . TYR A 1 95 ? -10.742 18.672 11.734 1 78.94 95 TYR A CA 1
ATOM 765 C C . TYR A 1 95 ? -10.07 19.844 11.039 1 78.94 95 TYR A C 1
ATOM 767 O O . TYR A 1 95 ? -9.773 20.859 11.672 1 78.94 95 TYR A O 1
ATOM 775 N N . TYR A 1 96 ? -9.844 19.719 9.805 1 76.38 96 TYR A N 1
ATOM 776 C CA . TYR A 1 96 ? -9.07 20.75 9.133 1 76.38 96 TYR A CA 1
ATOM 777 C C . TYR A 1 96 ? -9.984 21.766 8.461 1 76.38 96 TYR A C 1
ATOM 779 O O . TYR A 1 96 ? -9.75 22.984 8.547 1 76.38 96 TYR A O 1
ATOM 787 N N . GLN A 1 97 ? -10.969 21.281 7.844 1 76.94 97 GLN A N 1
ATOM 788 C CA . GLN A 1 97 ? -11.883 22.172 7.148 1 76.94 97 GLN A CA 1
ATOM 789 C C . GLN A 1 97 ? -13.016 22.641 8.062 1 76.94 97 GLN A C 1
ATOM 791 O O . GLN A 1 97 ? -13.672 23.641 7.793 1 76.94 97 GLN A O 1
ATOM 796 N N . LYS A 1 98 ? -13.312 21.891 9.117 1 80.44 98 LYS A N 1
ATOM 797 C CA . LYS A 1 98 ? -14.344 22.172 10.109 1 80.44 98 LYS A CA 1
ATOM 798 C C . LYS A 1 98 ? -15.727 22.188 9.461 1 80.44 98 LYS A C 1
ATOM 800 O O . LYS A 1 98 ? -16.562 23.047 9.789 1 80.44 98 LYS A O 1
ATOM 805 N N . THR A 1 99 ? -15.836 21.391 8.5 1 75.44 99 THR A N 1
ATOM 806 C CA . THR A 1 99 ? -17.094 21.281 7.77 1 75.44 99 THR A CA 1
ATOM 807 C C . THR A 1 99 ? -18.203 20.75 8.672 1 75.44 99 THR A C 1
ATOM 809 O O . THR A 1 99 ? -19.344 21.188 8.586 1 75.44 99 THR A O 1
ATOM 812 N N . PHE A 1 100 ? -17.844 19.875 9.578 1 74.88 100 PHE A N 1
ATOM 813 C CA . PHE A 1 100 ? -18.812 19.281 10.477 1 74.88 100 PHE A CA 1
ATOM 814 C C . PHE A 1 100 ? -19.406 20.344 11.406 1 74.88 100 PHE A C 1
ATOM 816 O O . PHE A 1 100 ? -20.609 20.344 11.648 1 74.88 100 PHE A O 1
ATOM 823 N N . ASP A 1 101 ? -18.547 21.172 11.82 1 74.5 101 ASP A N 1
ATOM 824 C CA . ASP A 1 101 ? -18.984 22.25 12.695 1 74.5 101 ASP A CA 1
ATOM 825 C C . ASP A 1 101 ? -19.938 23.188 11.969 1 74.5 101 ASP A C 1
ATOM 827 O O . ASP A 1 101 ? -20.922 23.656 12.547 1 74.5 101 ASP A O 1
ATOM 831 N N . ALA A 1 102 ? -19.656 23.391 10.734 1 73.38 102 ALA A N 1
ATOM 832 C CA . ALA A 1 102 ? -20.484 24.297 9.938 1 73.38 102 ALA A CA 1
ATOM 833 C C . ALA A 1 102 ? -21.859 23.703 9.672 1 73.38 102 ALA A C 1
ATOM 835 O O . ALA A 1 102 ? -22.875 24.406 9.688 1 73.38 102 ALA A O 1
ATOM 836 N N . ILE A 1 103 ? -21.906 22.438 9.578 1 70.88 103 ILE A N 1
ATOM 837 C CA . ILE A 1 103 ? -23.141 21.766 9.242 1 70.88 103 ILE A CA 1
ATOM 838 C C . ILE A 1 103 ? -24.016 21.625 10.492 1 70.88 103 ILE A C 1
ATOM 840 O O . ILE A 1 103 ? -25.234 21.766 10.43 1 70.88 103 ILE A O 1
ATOM 844 N N . ILE A 1 104 ? -23.375 21.422 11.625 1 68.62 104 ILE A N 1
ATOM 845 C CA . ILE A 1 104 ? -24.094 21.25 12.883 1 68.62 104 ILE A CA 1
ATOM 846 C C . ILE A 1 104 ? -24.75 22.578 13.289 1 68.62 104 ILE A C 1
ATOM 848 O O . ILE A 1 104 ? -25.75 22.594 14 1 68.62 104 ILE A O 1
ATOM 852 N N . ALA A 1 105 ? -24.203 23.578 12.719 1 68.88 105 ALA A N 1
ATOM 853 C CA . ALA A 1 105 ? -24.812 24.891 12.984 1 68.88 105 ALA A CA 1
ATOM 854 C C . ALA A 1 105 ? -26.109 25.062 12.203 1 68.88 105 ALA A C 1
ATOM 856 O O . ALA A 1 105 ? -26.812 26.062 12.367 1 68.88 105 ALA A O 1
ATOM 857 N N . THR A 1 106 ? -26.359 24.047 11.43 1 68.19 106 THR A N 1
ATOM 858 C CA . THR A 1 106 ? -27.625 24 10.688 1 68.19 106 THR A CA 1
ATOM 859 C C . THR A 1 106 ? -28.625 23.078 11.367 1 68.19 106 THR A C 1
ATOM 861 O O . THR A 1 106 ? -28.281 22.391 12.336 1 68.19 106 THR A O 1
ATOM 864 N N . PRO A 1 107 ? -29.812 23.109 10.969 1 74.88 107 PRO A N 1
ATOM 865 C CA . PRO A 1 107 ? -30.812 22.266 11.617 1 74.88 107 PRO A CA 1
ATOM 866 C C . PRO A 1 107 ? -30.531 20.766 11.414 1 74.88 107 PRO A C 1
ATOM 868 O O . PRO A 1 107 ? -31.391 19.938 11.719 1 74.88 107 PRO A O 1
ATOM 871 N N . LEU A 1 108 ? -29.391 20.469 11 1 77.88 108 LEU A N 1
ATOM 872 C CA . LEU A 1 108 ? -29.031 19.062 10.836 1 77.88 108 LEU A CA 1
ATOM 873 C C . LEU A 1 108 ? -28.5 18.484 12.141 1 77.88 108 LEU A C 1
ATOM 875 O O . LEU A 1 108 ? -27.781 19.156 12.883 1 77.88 108 LEU A O 1
ATOM 879 N N . THR A 1 109 ? -28.891 17.266 12.367 1 81.81 109 THR A N 1
ATOM 880 C CA . THR A 1 109 ? -28.359 16.594 13.539 1 81.81 109 THR A CA 1
ATOM 881 C C . THR A 1 109 ? -27 15.961 13.227 1 81.81 109 THR A C 1
ATOM 883 O O . THR A 1 109 ? -26.672 15.75 12.062 1 81.81 109 THR A O 1
ATOM 886 N N . ILE A 1 110 ? -26.25 15.734 14.219 1 83.12 110 ILE A N 1
ATOM 887 C CA . ILE A 1 110 ? -24.938 15.117 14.086 1 83.12 110 ILE A CA 1
ATOM 888 C C . ILE A 1 110 ? -25.062 13.742 13.438 1 83.12 110 ILE A C 1
ATOM 890 O O . ILE A 1 110 ? -24.234 13.344 12.633 1 83.12 110 ILE A O 1
ATOM 894 N N . GLU A 1 111 ? -26.125 13.133 13.695 1 88.25 111 GLU A N 1
ATOM 895 C CA . GLU A 1 111 ? -26.375 11.812 13.133 1 88.25 111 GLU A CA 1
ATOM 896 C C . GLU A 1 111 ? -26.609 11.898 11.625 1 88.25 111 GLU A C 1
ATOM 898 O O . GLU A 1 111 ? -26.188 11.016 10.875 1 88.25 111 GLU A O 1
ATOM 903 N N . ASP A 1 112 ? -27.156 12.922 11.227 1 88.12 112 ASP A N 1
ATOM 904 C CA . ASP A 1 112 ? -27.422 13.125 9.805 1 88.12 112 ASP A CA 1
ATOM 905 C C . ASP A 1 112 ? -26.109 13.344 9.039 1 88.12 112 ASP A C 1
ATOM 907 O O . ASP A 1 112 ? -25.938 12.844 7.926 1 88.12 112 ASP A O 1
ATOM 911 N N . VAL A 1 113 ? -25.312 14.086 9.609 1 87.12 113 VAL A N 1
ATOM 912 C CA . VAL A 1 113 ? -24.031 14.383 8.984 1 87.12 113 VAL A CA 1
ATOM 913 C C . VAL A 1 113 ? -23.219 13.102 8.82 1 87.12 113 VAL A C 1
ATOM 915 O O . VAL A 1 113 ? -22.688 12.828 7.742 1 87.12 113 VAL A O 1
ATOM 918 N N . ILE A 1 114 ? -23.188 12.336 9.867 1 90.88 114 ILE A N 1
ATOM 919 C CA . ILE A 1 114 ? -22.422 11.094 9.859 1 90.88 114 ILE A CA 1
ATOM 920 C C . ILE A 1 114 ? -23.016 10.125 8.844 1 90.88 114 ILE A C 1
ATOM 922 O O . ILE A 1 114 ? -22.281 9.5 8.07 1 90.88 114 ILE A O 1
ATOM 926 N N . ALA A 1 115 ? -24.297 10.047 8.859 1 92.69 115 ALA A N 1
ATOM 927 C CA . ALA A 1 115 ? -24.984 9.164 7.918 1 92.69 115 ALA A CA 1
ATOM 928 C C . ALA A 1 115 ? -24.719 9.602 6.477 1 92.69 115 ALA A C 1
ATOM 930 O O . ALA A 1 115 ? -24.562 8.766 5.59 1 92.69 115 ALA A O 1
ATOM 931 N N . GLY A 1 116 ? -24.719 10.836 6.293 1 92 116 GLY A N 1
ATOM 932 C CA . GLY A 1 116 ? -24.406 11.352 4.969 1 92 116 GLY A CA 1
ATOM 933 C C . GLY A 1 116 ? -23.016 11 4.504 1 92 116 GLY A C 1
ATOM 934 O O . GLY A 1 116 ? -22.812 10.664 3.334 1 92 116 GLY A O 1
ATOM 935 N N . GLU A 1 117 ? -22.109 11.086 5.422 1 92.88 117 GLU A N 1
ATOM 936 C CA . GLU A 1 117 ? -20.734 10.695 5.125 1 92.88 117 GLU A CA 1
ATOM 937 C C . GLU A 1 117 ? -20.641 9.219 4.742 1 92.88 117 GLU A C 1
ATOM 939 O O . GLU A 1 117 ? -19.938 8.859 3.797 1 92.88 117 GLU A O 1
ATOM 944 N N . LEU A 1 118 ? -21.312 8.461 5.492 1 96.19 118 LEU A N 1
ATOM 945 C CA . LEU A 1 118 ? -21.297 7.02 5.258 1 96.19 118 LEU A CA 1
ATOM 946 C C . LEU A 1 118 ? -21.938 6.676 3.918 1 96.19 118 LEU A C 1
ATOM 948 O O . LEU A 1 118 ? -21.422 5.832 3.178 1 96.19 118 LEU A O 1
ATOM 952 N N . LEU A 1 119 ? -22.984 7.34 3.627 1 96 119 LEU A N 1
ATOM 953 C CA . LEU A 1 119 ? -23.656 7.129 2.348 1 96 119 LEU A CA 1
ATOM 954 C C . LEU A 1 119 ? -22.766 7.559 1.19 1 96 119 LEU A C 1
ATOM 956 O O . LEU A 1 119 ? -22.75 6.922 0.135 1 96 119 LEU A O 1
ATOM 960 N N . TRP A 1 120 ? -22.062 8.562 1.421 1 94.44 120 TRP A N 1
ATOM 961 C CA . TRP A 1 120 ? -21.141 9.008 0.385 1 94.44 120 TRP A CA 1
ATOM 962 C C . TRP A 1 120 ? -20.016 8 0.181 1 94.44 120 TRP A C 1
ATOM 964 O O . TRP A 1 120 ? -19.641 7.695 -0.956 1 94.44 120 TRP A O 1
ATOM 974 N N . GLY A 1 121 ? -19.484 7.512 1.289 1 95.38 121 GLY A N 1
ATOM 975 C CA . GLY A 1 121 ? -18.484 6.465 1.178 1 95.38 121 GLY A CA 1
ATOM 976 C C . GLY A 1 121 ? -18.969 5.254 0.4 1 95.38 121 GLY A C 1
ATOM 977 O O . GLY A 1 121 ? -18.234 4.711 -0.432 1 95.38 121 GLY A O 1
ATOM 978 N N . ALA A 1 122 ? -20.172 4.898 0.652 1 97.31 122 ALA A N 1
ATOM 979 C CA . ALA A 1 122 ? -20.781 3.779 -0.064 1 97.31 122 ALA A CA 1
ATOM 980 C C . ALA A 1 122 ? -20.922 4.094 -1.55 1 97.31 122 ALA A C 1
ATOM 982 O O . ALA A 1 122 ? -20.688 3.229 -2.4 1 97.31 122 ALA A O 1
ATOM 983 N N . THR A 1 123 ? -21.297 5.273 -1.813 1 96.31 123 THR A N 1
ATOM 984 C CA . THR A 1 123 ? -21.438 5.699 -3.201 1 96.31 123 THR A CA 1
ATOM 985 C C . THR A 1 123 ? -20.094 5.68 -3.92 1 96.31 123 THR A C 1
ATOM 987 O O . THR A 1 123 ? -20.016 5.281 -5.086 1 96.31 123 THR A O 1
ATOM 990 N N . ARG A 1 124 ? -19.109 6.082 -3.252 1 93.75 124 ARG A N 1
ATOM 991 C CA . ARG A 1 124 ? -17.766 6.047 -3.824 1 93.75 124 ARG A CA 1
ATOM 992 C C . ARG A 1 124 ? -17.359 4.625 -4.203 1 93.75 124 ARG A C 1
ATOM 994 O O . ARG A 1 124 ? -16.734 4.41 -5.242 1 93.75 124 ARG A O 1
ATOM 1001 N N . SER A 1 125 ? -17.688 3.766 -3.352 1 95.94 125 SER A N 1
ATOM 1002 C CA . SER A 1 125 ? -17.391 2.365 -3.637 1 95.94 125 SER A CA 1
ATOM 1003 C C . SER A 1 125 ? -18.156 1.882 -4.867 1 95.94 125 SER A C 1
ATOM 1005 O O . SER A 1 125 ? -17.625 1.115 -5.672 1 95.94 125 SER A O 1
ATOM 1007 N N . MET A 1 126 ? -19.375 2.289 -4.945 1 96 126 MET A N 1
ATOM 1008 C CA . MET A 1 126 ? -20.188 1.935 -6.109 1 96 126 MET A CA 1
ATOM 1009 C C . MET A 1 126 ? -19.578 2.502 -7.387 1 96 126 MET A C 1
ATOM 1011 O O . MET A 1 126 ? -19.531 1.826 -8.414 1 96 126 MET A O 1
ATOM 1015 N N . ILE A 1 127 ? -19.156 3.686 -7.332 1 94.06 127 ILE A N 1
ATOM 1016 C CA . ILE A 1 127 ? -18.516 4.324 -8.469 1 94.06 127 ILE A CA 1
ATOM 1017 C C . ILE A 1 127 ? -17.266 3.535 -8.867 1 94.06 127 ILE A C 1
ATOM 1019 O O . ILE A 1 127 ? -17.047 3.266 -10.055 1 94.06 127 ILE A O 1
ATOM 1023 N N . ASN A 1 128 ? -16.469 3.148 -7.898 1 94 128 ASN A N 1
ATOM 1024 C CA . ASN A 1 128 ? -15.25 2.404 -8.172 1 94 128 ASN A CA 1
ATOM 1025 C C . ASN A 1 128 ? -15.547 1.057 -8.828 1 94 128 ASN A C 1
ATOM 1027 O O . ASN A 1 128 ? -14.859 0.651 -9.766 1 94 128 ASN A O 1
ATOM 1031 N N . ALA A 1 129 ? -16.5 0.38 -8.281 1 95.94 129 ALA A N 1
ATOM 1032 C CA . ALA A 1 129 ? -16.906 -0.89 -8.883 1 95.94 129 ALA A CA 1
ATOM 1033 C C . ALA A 1 129 ? -17.375 -0.691 -10.328 1 95.94 129 ALA A C 1
ATOM 1035 O O . ALA A 1 129 ? -17.031 -1.476 -11.211 1 95.94 129 ALA A O 1
ATOM 1036 N N . THR A 1 130 ? -18.141 0.329 -10.562 1 95.06 130 THR A N 1
ATOM 1037 C CA . THR A 1 130 ? -18.688 0.623 -11.883 1 95.06 130 THR A CA 1
ATOM 1038 C C . THR A 1 130 ? -17.562 0.889 -12.883 1 95.06 130 THR A C 1
ATOM 1040 O O . THR A 1 130 ? -17.656 0.51 -14.055 1 95.06 130 THR A O 1
ATOM 1043 N N . VAL A 1 131 ? -16.531 1.494 -12.477 1 92.5 131 VAL A N 1
ATOM 1044 C CA . VAL A 1 131 ? -15.422 1.832 -13.359 1 92.5 131 VAL A CA 1
ATOM 1045 C C . VAL A 1 131 ? -14.547 0.601 -13.586 1 92.5 131 VAL A C 1
ATOM 1047 O O . VAL A 1 131 ? -14.062 0.37 -14.695 1 92.5 131 VAL A O 1
ATOM 1050 N N . MET A 1 132 ? -14.367 -0.17 -12.594 1 94.56 132 MET A N 1
ATOM 1051 C CA . MET A 1 132 ? -13.461 -1.311 -12.664 1 94.56 132 MET A CA 1
ATOM 1052 C C . MET A 1 132 ? -14.055 -2.43 -13.516 1 94.56 132 MET A C 1
ATOM 1054 O O . MET A 1 132 ? -13.32 -3.156 -14.188 1 94.56 132 MET A O 1
ATOM 1058 N N . ILE A 1 133 ? -15.391 -2.592 -13.469 1 95.88 133 ILE A N 1
ATOM 1059 C CA . ILE A 1 133 ? -16.047 -3.686 -14.172 1 95.88 133 ILE A CA 1
ATOM 1060 C C . ILE A 1 133 ? -15.734 -3.594 -15.664 1 95.88 133 ILE A C 1
ATOM 1062 O O . ILE A 1 133 ? -15.258 -4.559 -16.266 1 95.88 133 ILE A O 1
ATOM 1066 N N . PRO A 1 134 ? -15.93 -2.445 -16.312 1 94.06 134 PRO A N 1
ATOM 1067 C CA . PRO A 1 134 ? -15.602 -2.371 -17.734 1 94.06 134 PRO A CA 1
ATOM 1068 C C . PRO A 1 134 ? -14.109 -2.551 -18.016 1 94.06 134 PRO A C 1
ATOM 1070 O O . PRO A 1 134 ? -13.727 -3.09 -19.047 1 94.06 134 PRO A O 1
ATOM 1073 N N . VAL A 1 135 ? -13.273 -2.102 -17.141 1 91.19 135 VAL A N 1
ATOM 1074 C CA . VAL A 1 135 ? -11.828 -2.26 -17.312 1 91.19 135 VAL A CA 1
ATOM 1075 C C . VAL A 1 135 ? -11.477 -3.744 -17.344 1 91.19 135 VAL A C 1
ATOM 1077 O O . VAL A 1 135 ? -10.75 -4.195 -18.234 1 91.19 135 VAL A O 1
ATOM 1080 N N . ILE A 1 136 ? -11.984 -4.488 -16.422 1 93.62 136 ILE A N 1
ATOM 1081 C CA . ILE A 1 136 ? -11.695 -5.914 -16.344 1 93.62 136 ILE A CA 1
ATOM 1082 C C . ILE A 1 136 ? -12.359 -6.656 -17.5 1 93.62 136 ILE A C 1
ATOM 1084 O O . ILE A 1 136 ? -11.781 -7.586 -18.062 1 93.62 136 ILE A O 1
ATOM 1088 N N . ALA A 1 137 ? -13.523 -6.242 -17.875 1 94 137 ALA A N 1
ATOM 1089 C CA . ALA A 1 137 ? -14.242 -6.844 -19 1 94 137 ALA A CA 1
ATOM 1090 C C . ALA A 1 137 ? -13.484 -6.648 -20.312 1 94 137 ALA A C 1
ATOM 1092 O O . ALA A 1 137 ? -13.492 -7.527 -21.172 1 94 137 ALA A O 1
ATOM 1093 N N . ALA A 1 138 ? -12.859 -5.539 -20.422 1 93.38 138 ALA A N 1
ATOM 1094 C CA . ALA A 1 138 ? -12.094 -5.234 -21.625 1 93.38 138 ALA A CA 1
ATOM 1095 C C . ALA A 1 138 ? -10.953 -6.23 -21.812 1 93.38 138 ALA A C 1
ATOM 1097 O O . ALA A 1 138 ? -10.547 -6.496 -22.953 1 93.38 138 ALA A O 1
ATOM 1098 N N . PHE A 1 139 ? -10.5 -6.859 -20.766 1 92.5 139 PHE A N 1
ATOM 1099 C CA . PHE A 1 139 ? -9.438 -7.852 -20.844 1 92.5 139 PHE A CA 1
ATOM 1100 C C . PHE A 1 139 ? -10.008 -9.258 -20.938 1 92.5 139 PHE A C 1
ATOM 1102 O O . PHE A 1 139 ? -9.266 -10.242 -20.938 1 92.5 139 PHE A O 1
ATOM 1109 N N . GLY A 1 140 ? -11.336 -9.359 -20.953 1 92.06 140 GLY A N 1
ATOM 1110 C CA . GLY A 1 140 ? -12 -10.648 -21.062 1 92.06 140 GLY A CA 1
ATOM 1111 C C . GLY A 1 140 ? -11.906 -11.477 -19.797 1 92.06 140 GLY A C 1
ATOM 1112 O O . GLY A 1 140 ? -11.945 -12.703 -19.844 1 92.06 140 GLY A O 1
ATOM 1113 N N . LEU A 1 141 ? -11.797 -10.781 -18.672 1 93.69 141 LEU A N 1
ATOM 1114 C CA . LEU A 1 141 ? -11.5 -11.5 -17.438 1 93.69 141 LEU A CA 1
ATOM 1115 C C . LEU A 1 141 ? -12.766 -11.656 -16.594 1 93.69 141 LEU A C 1
ATOM 1117 O O . LEU A 1 141 ? -12.695 -12.141 -15.469 1 93.69 141 LEU A O 1
ATOM 1121 N N . ILE A 1 142 ? -13.891 -11.18 -17.094 1 93.19 142 ILE A N 1
ATOM 1122 C CA . ILE A 1 142 ? -15.117 -11.258 -16.297 1 93.19 142 ILE A CA 1
ATOM 1123 C C . ILE A 1 142 ? -16.297 -11.625 -17.203 1 93.19 142 ILE A C 1
ATOM 1125 O O . ILE A 1 142 ? -16.344 -11.219 -18.359 1 93.19 142 ILE A O 1
ATOM 1129 N N . ASP A 1 143 ? -17.172 -12.453 -16.641 1 91.06 143 ASP A N 1
ATOM 1130 C CA . ASP A 1 143 ? -18.438 -12.742 -17.312 1 91.06 143 ASP A CA 1
ATOM 1131 C C . ASP A 1 143 ? -19.469 -11.656 -17.016 1 91.06 143 ASP A C 1
ATOM 1133 O O . ASP A 1 143 ? -19.766 -11.375 -15.852 1 91.06 143 ASP A O 1
ATOM 1137 N N . LEU A 1 144 ? -20.062 -11.078 -17.984 1 88.56 144 LEU A N 1
ATOM 1138 C CA . LEU A 1 144 ? -20.938 -9.914 -17.828 1 88.56 144 LEU A CA 1
ATOM 1139 C C . LEU A 1 144 ? -22.344 -10.344 -17.406 1 88.56 144 LEU A C 1
ATOM 1141 O O . LEU A 1 144 ? -23.156 -9.5 -17.031 1 88.56 144 LEU A O 1
ATOM 1145 N N . LYS A 1 145 ? -22.625 -11.664 -17.406 1 86.5 145 LYS A N 1
ATOM 1146 C CA . LYS A 1 145 ? -23.969 -12.164 -17.125 1 86.5 145 LYS A CA 1
ATOM 1147 C C . LYS A 1 145 ? -24.5 -11.602 -15.805 1 86.5 145 LYS A C 1
ATOM 1149 O O . LYS A 1 145 ? -25.594 -11.031 -15.766 1 86.5 145 LYS A O 1
ATOM 1154 N N . TYR A 1 146 ? -23.688 -11.656 -14.734 1 89.81 146 TYR A N 1
ATOM 1155 C CA . TYR A 1 146 ? -24.125 -11.234 -13.414 1 89.81 146 TYR A CA 1
ATOM 1156 C C . TYR A 1 146 ? -23.219 -10.148 -12.852 1 89.81 146 TYR A C 1
ATOM 1158 O O . TYR A 1 146 ? -23.328 -9.781 -11.68 1 89.81 146 TYR A O 1
ATOM 1166 N N . SER A 1 147 ? -22.359 -9.633 -13.633 1 92.75 147 SER A N 1
ATOM 1167 C CA . SER A 1 147 ? -21.344 -8.703 -13.141 1 92.75 147 SER A CA 1
ATOM 1168 C C . SER A 1 147 ? -21.969 -7.359 -12.766 1 92.75 147 SER A C 1
ATOM 1170 O O . SER A 1 147 ? -21.438 -6.637 -11.922 1 92.75 147 SER A O 1
ATOM 1172 N N . LEU A 1 148 ? -23.141 -7.055 -13.32 1 93.62 148 LEU A N 1
ATOM 1173 C CA . LEU A 1 148 ? -23.812 -5.789 -13.023 1 93.62 148 LEU A CA 1
ATOM 1174 C C . LEU A 1 148 ? -24.344 -5.785 -11.594 1 93.62 148 LEU A C 1
ATOM 1176 O O . LEU A 1 148 ? -24.547 -4.719 -11.008 1 93.62 148 LEU A O 1
ATOM 1180 N N . LEU A 1 149 ? -24.594 -6.965 -11.039 1 95.38 149 LEU A N 1
ATOM 1181 C CA . LEU A 1 149 ? -25.078 -7.078 -9.664 1 95.38 149 LEU A CA 1
ATOM 1182 C C . LEU A 1 149 ? -24 -6.676 -8.672 1 95.38 149 LEU A C 1
ATOM 1184 O O . LEU A 1 149 ? -24.281 -6.43 -7.5 1 95.38 149 LEU A O 1
ATOM 1188 N N . ILE A 1 150 ? -22.766 -6.59 -9.172 1 96.88 150 ILE A N 1
ATOM 1189 C CA . ILE A 1 150 ? -21.656 -6.184 -8.32 1 96.88 150 ILE A CA 1
ATOM 1190 C C . ILE A 1 150 ? -21.828 -4.73 -7.895 1 96.88 150 ILE A C 1
ATOM 1192 O O . ILE A 1 150 ? -21.453 -4.355 -6.777 1 96.88 150 ILE A O 1
ATOM 1196 N N . ILE A 1 151 ? -22.484 -3.951 -8.711 1 97.25 151 ILE A N 1
ATOM 1197 C CA . ILE A 1 151 ? -22.594 -2.516 -8.484 1 97.25 151 ILE A CA 1
ATOM 1198 C C . ILE A 1 151 ? -23.469 -2.256 -7.258 1 97.25 151 ILE A C 1
ATOM 1200 O O . ILE A 1 151 ? -23.031 -1.606 -6.305 1 97.25 151 ILE A O 1
ATOM 1204 N N . PRO A 1 152 ? -24.688 -2.768 -7.211 1 97 152 PRO A N 1
ATOM 1205 C CA . PRO A 1 152 ? -25.469 -2.562 -5.984 1 97 152 PRO A CA 1
ATOM 1206 C C . PRO A 1 152 ? -24.828 -3.234 -4.766 1 97 152 PRO A C 1
ATOM 1208 O O . PRO A 1 152 ? -24.938 -2.721 -3.65 1 97 152 PRO A O 1
ATOM 1211 N N . PHE A 1 153 ? -24.219 -4.363 -4.961 1 97.44 153 PHE A N 1
ATOM 1212 C CA . PHE A 1 153 ? -23.562 -5.039 -3.848 1 97.44 153 PHE A CA 1
ATOM 1213 C C . PHE A 1 153 ? -22.391 -4.199 -3.318 1 97.44 153 PHE A C 1
ATOM 1215 O O . PHE A 1 153 ? -22.141 -4.184 -2.115 1 97.44 153 PHE A O 1
ATOM 1222 N N . ALA A 1 154 ? -21.688 -3.545 -4.25 1 97.75 154 ALA A N 1
ATOM 1223 C CA . ALA A 1 154 ? -20.578 -2.684 -3.875 1 97.75 154 ALA A CA 1
ATOM 1224 C C . ALA A 1 154 ? -21.031 -1.565 -2.943 1 97.75 154 ALA A C 1
ATOM 1226 O O . ALA A 1 154 ? -20.266 -1.091 -2.107 1 97.75 154 ALA A O 1
ATOM 1227 N N . PHE A 1 155 ? -22.266 -1.177 -3.086 1 98 155 PHE A N 1
ATOM 1228 C CA . PHE A 1 155 ? -22.812 -0.177 -2.182 1 98 155 PHE A CA 1
ATOM 1229 C C . PHE A 1 155 ? -22.844 -0.699 -0.75 1 98 155 PHE A C 1
ATOM 1231 O O . PHE A 1 155 ? -22.422 -0.008 0.177 1 98 155 PHE A O 1
ATOM 1238 N N . PHE A 1 156 ? -23.281 -1.9 -0.573 1 97.62 156 PHE A N 1
ATOM 1239 C CA . PHE A 1 156 ? -23.391 -2.49 0.757 1 97.62 156 PHE A CA 1
ATOM 1240 C C . PHE A 1 156 ? -22 -2.807 1.313 1 97.62 156 PHE A C 1
ATOM 1242 O O . PHE A 1 156 ? -21.75 -2.594 2.5 1 97.62 156 PHE A O 1
ATOM 1249 N N . GLY A 1 157 ? -21.156 -3.361 0.453 1 97.69 157 GLY A N 1
ATOM 1250 C CA . GLY A 1 157 ? -19.766 -3.543 0.872 1 97.69 157 GLY A CA 1
ATOM 1251 C C . GLY A 1 157 ? -19.078 -2.244 1.25 1 97.69 157 GLY A C 1
ATOM 1252 O O . GLY A 1 157 ? -18.328 -2.193 2.223 1 97.69 157 GLY A O 1
ATOM 1253 N N . GLY A 1 158 ? -19.359 -1.251 0.454 1 97.81 158 GLY A N 1
ATOM 1254 C CA . GLY A 1 158 ? -18.828 0.07 0.743 1 97.81 158 GLY A CA 1
ATOM 1255 C C . GLY A 1 158 ? -19.312 0.636 2.062 1 97.81 158 GLY A C 1
ATOM 1256 O O . GLY A 1 158 ? -18.562 1.293 2.779 1 97.81 158 GLY A O 1
ATOM 1257 N N . LEU A 1 159 ? -20.625 0.446 2.316 1 97.69 159 LEU A N 1
ATOM 1258 C CA . LEU A 1 159 ? -21.156 0.894 3.598 1 97.69 159 LEU A CA 1
ATOM 1259 C C . LEU A 1 159 ? -20.406 0.252 4.758 1 97.69 159 LEU A C 1
ATOM 1261 O O . LEU A 1 159 ? -20.141 0.904 5.77 1 97.69 159 LEU A O 1
ATOM 1265 N N . LEU A 1 160 ? -20.125 -0.974 4.59 1 98.06 160 LEU A N 1
ATOM 1266 C CA . LEU A 1 160 ? -19.391 -1.722 5.609 1 98.06 160 LEU A CA 1
ATOM 1267 C C . LEU A 1 160 ? -18.016 -1.119 5.836 1 98.06 160 LEU A C 1
ATOM 1269 O O . LEU A 1 160 ? -17.641 -0.813 6.977 1 98.06 160 LEU A O 1
ATOM 1273 N N . PHE A 1 161 ? -17.234 -0.901 4.82 1 98.19 161 PHE A N 1
ATOM 1274 C CA . PHE A 1 161 ? -15.883 -0.378 4.957 1 98.19 161 PHE A CA 1
ATOM 1275 C C . PHE A 1 161 ? -15.914 1.098 5.336 1 98.19 161 PHE A C 1
ATOM 1277 O O . PHE A 1 161 ? -15.008 1.586 6.016 1 98.19 161 PHE A O 1
ATOM 1284 N N . ALA A 1 162 ? -16.938 1.807 4.844 1 97.69 162 ALA A N 1
ATOM 1285 C CA . ALA A 1 162 ? -17.125 3.182 5.301 1 97.69 162 ALA A CA 1
ATOM 1286 C C . ALA A 1 162 ? -17.312 3.234 6.816 1 97.69 162 ALA A C 1
ATOM 1288 O O . ALA A 1 162 ? -16.734 4.098 7.488 1 97.69 162 ALA A O 1
ATOM 1289 N N . ALA A 1 163 ? -18.125 2.355 7.289 1 97.69 163 ALA A N 1
ATOM 1290 C CA . ALA A 1 163 ? -18.391 2.291 8.727 1 97.69 163 ALA A CA 1
ATOM 1291 C C . ALA A 1 163 ? -17.094 1.993 9.5 1 97.69 163 ALA A C 1
ATOM 1293 O O . ALA A 1 163 ? -16.844 2.602 10.539 1 97.69 163 ALA A O 1
ATOM 1294 N N . ILE A 1 164 ? -16.328 1.078 8.992 1 97.56 164 ILE A N 1
ATOM 1295 C CA . ILE A 1 164 ? -15.047 0.756 9.617 1 97.56 164 ILE A CA 1
ATOM 1296 C C . ILE A 1 164 ? -14.156 1.995 9.633 1 97.56 164 ILE A C 1
ATOM 1298 O O . ILE A 1 164 ? -13.578 2.336 10.664 1 97.56 164 ILE A O 1
ATOM 1302 N N . GLY A 1 165 ? -14.031 2.611 8.492 1 96.75 165 GLY A N 1
ATOM 1303 C CA . GLY A 1 165 ? -13.25 3.838 8.414 1 96.75 165 GLY A CA 1
ATOM 1304 C C . GLY A 1 165 ? -13.711 4.902 9.391 1 96.75 165 GLY A C 1
ATOM 1305 O O . GLY A 1 165 ? -12.891 5.539 10.055 1 96.75 165 GLY A O 1
ATOM 1306 N N . MET A 1 166 ? -14.984 5.066 9.484 1 95.44 166 MET A N 1
ATOM 1307 C CA . MET A 1 166 ? -15.562 6.078 10.375 1 95.44 166 MET A CA 1
ATOM 1308 C C . MET A 1 166 ? -15.289 5.738 11.836 1 95.44 166 MET A C 1
ATOM 1310 O O . MET A 1 166 ? -15.078 6.637 12.656 1 95.44 166 MET A O 1
ATOM 1314 N N . CYS A 1 167 ? -15.344 4.488 12.18 1 95.75 167 CYS A N 1
ATOM 1315 C CA . CYS A 1 167 ? -15 4.078 13.531 1 95.75 167 CYS A CA 1
ATOM 1316 C C . CYS A 1 167 ? -13.586 4.512 13.898 1 95.75 167 CYS A C 1
ATOM 1318 O O . CYS A 1 167 ? -13.352 5.051 14.977 1 95.75 167 CYS A O 1
ATOM 1320 N N . PHE A 1 168 ? -12.672 4.32 12.992 1 94.5 168 PHE A N 1
ATOM 1321 C CA . PHE A 1 168 ? -11.289 4.691 13.258 1 94.5 168 PHE A CA 1
ATOM 1322 C C . PHE A 1 168 ? -11.141 6.211 13.297 1 94.5 168 PHE A C 1
ATOM 1324 O O . PHE A 1 168 ? -10.359 6.738 14.086 1 94.5 168 PHE A O 1
ATOM 1331 N N . THR A 1 169 ? -11.805 6.82 12.383 1 91.44 169 THR A N 1
ATOM 1332 C CA . THR A 1 169 ? -11.789 8.281 12.391 1 91.44 169 THR A CA 1
ATOM 1333 C C . THR A 1 169 ? -12.266 8.82 13.734 1 91.44 169 THR A C 1
ATOM 1335 O O . THR A 1 169 ? -11.727 9.805 14.242 1 91.44 169 THR A O 1
ATOM 1338 N N . ALA A 1 170 ? -13.227 8.211 14.312 1 91.12 170 ALA A N 1
ATOM 1339 C CA . ALA A 1 170 ? -13.836 8.664 15.562 1 91.12 170 ALA A CA 1
ATOM 1340 C C . ALA A 1 170 ? -12.859 8.531 16.734 1 91.12 170 ALA A C 1
ATOM 1342 O O . ALA A 1 170 ? -12.93 9.297 17.703 1 91.12 170 ALA A O 1
ATOM 1343 N N . ILE A 1 171 ? -11.914 7.641 16.625 1 92.12 171 ILE A N 1
ATOM 1344 C CA . ILE A 1 171 ? -11.125 7.352 17.812 1 92.12 171 ILE A CA 1
ATOM 1345 C C . ILE A 1 171 ? -9.695 7.867 17.625 1 92.12 171 ILE A C 1
ATOM 1347 O O . ILE A 1 171 ? -8.93 7.961 18.578 1 92.12 171 ILE A O 1
ATOM 1351 N N . THR A 1 172 ? -9.289 8.148 16.438 1 88.88 172 THR A N 1
ATOM 1352 C CA . THR A 1 172 ? -7.906 8.539 16.172 1 88.88 172 THR A CA 1
ATOM 1353 C C . THR A 1 172 ? -7.672 9.992 16.594 1 88.88 172 THR A C 1
ATOM 1355 O O . THR A 1 172 ? -8.492 10.867 16.281 1 88.88 172 THR A O 1
ATOM 1358 N N . PRO A 1 173 ? -6.504 10.297 17.172 1 85.12 173 PRO A N 1
ATOM 1359 C CA . PRO A 1 173 ? -6.223 11.656 17.641 1 85.12 173 PRO A CA 1
ATOM 1360 C C . PRO A 1 173 ? -5.684 12.562 16.547 1 85.12 173 PRO A C 1
ATOM 1362 O O . PRO A 1 173 ? -5.879 13.781 16.594 1 85.12 173 PRO A O 1
ATOM 1365 N N . ASN A 1 174 ? -4.938 12.039 15.578 1 82.06 174 ASN A N 1
ATOM 1366 C CA . ASN A 1 174 ? -4.383 12.812 14.469 1 82.06 174 ASN A CA 1
ATOM 1367 C C . ASN A 1 174 ? -4.414 12.023 13.164 1 82.06 174 ASN A C 1
ATOM 1369 O O . ASN A 1 174 ? -4.609 10.812 13.172 1 82.06 174 ASN A O 1
ATOM 1373 N N . ILE A 1 175 ? -4.301 12.727 12.164 1 79.19 175 ILE A N 1
ATOM 1374 C CA . ILE A 1 175 ? -4.457 12.156 10.828 1 79.19 175 ILE A CA 1
ATOM 1375 C C . ILE A 1 175 ? -3.387 11.094 10.586 1 79.19 175 ILE A C 1
ATOM 1377 O O . ILE A 1 175 ? -3.631 10.102 9.898 1 79.19 175 ILE A O 1
ATOM 1381 N N . MET A 1 176 ? -2.17 11.172 11.141 1 75.5 176 MET A N 1
ATOM 1382 C CA . MET A 1 176 ? -1.092 10.203 10.945 1 75.5 176 MET A CA 1
ATOM 1383 C C . MET A 1 176 ? -1.434 8.875 11.602 1 75.5 176 MET A C 1
ATOM 1385 O O . MET A 1 176 ? -0.972 7.82 11.156 1 75.5 176 MET A O 1
ATOM 1389 N N . SER A 1 177 ? -2.258 8.938 12.602 1 83.38 177 SER A N 1
ATOM 1390 C CA . SER A 1 177 ? -2.641 7.73 13.32 1 83.38 177 SER A CA 1
ATOM 1391 C C . SER A 1 177 ? -3.527 6.828 12.469 1 83.38 177 SER A C 1
ATOM 1393 O O . SER A 1 177 ? -3.703 5.648 12.773 1 83.38 177 SER A O 1
ATOM 1395 N N . ILE A 1 178 ? -4.102 7.414 11.445 1 86.25 178 ILE A N 1
ATOM 1396 C CA . ILE A 1 178 ? -4.941 6.629 10.547 1 86.25 178 ILE A CA 1
ATOM 1397 C C . ILE A 1 178 ? -4.086 5.605 9.805 1 86.25 178 ILE A C 1
ATOM 1399 O O . ILE A 1 178 ? -4.598 4.59 9.328 1 86.25 178 ILE A O 1
ATOM 1403 N N . ASN A 1 179 ? -2.781 5.746 9.781 1 82.81 179 ASN A N 1
ATOM 1404 C CA . ASN A 1 179 ? -1.88 4.816 9.109 1 82.81 179 ASN A CA 1
ATOM 1405 C C . ASN A 1 179 ? -1.801 3.482 9.852 1 82.81 179 ASN A C 1
ATOM 1407 O O . ASN A 1 179 ? -1.523 2.447 9.242 1 82.81 179 ASN A O 1
ATOM 1411 N N . TYR A 1 180 ? -2.143 3.531 11.078 1 85.44 180 TYR A N 1
ATOM 1412 C CA . TYR A 1 180 ? -2.051 2.312 11.875 1 85.44 180 TYR A CA 1
ATOM 1413 C C . TYR A 1 180 ? -3.129 1.313 11.477 1 85.44 180 TYR A C 1
ATOM 1415 O O . TYR A 1 180 ? -2.826 0.161 11.156 1 85.44 180 TYR A O 1
ATOM 1423 N N . PRO A 1 181 ? -4.363 1.779 11.453 1 90.38 181 PRO A N 1
ATOM 1424 C CA . 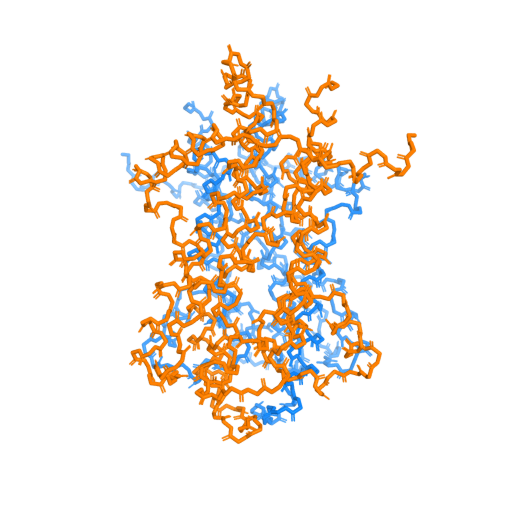PRO A 1 181 ? -5.363 0.813 11 1 90.38 181 PRO A CA 1
ATOM 1425 C C . PRO 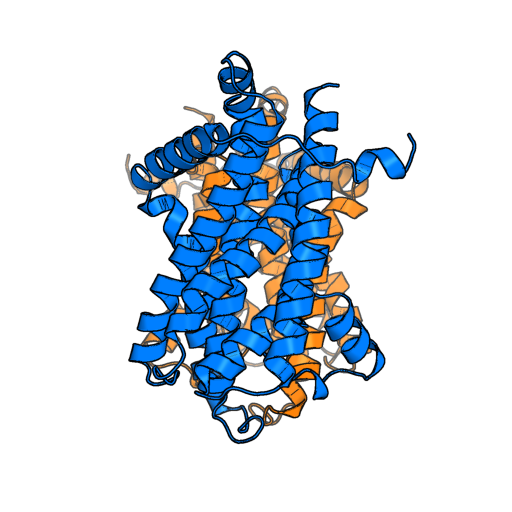A 1 181 ? -5.148 0.382 9.547 1 90.38 181 PRO A C 1
ATOM 1427 O O . PRO A 1 181 ? -5.473 -0.751 9.18 1 90.38 181 PRO A O 1
ATOM 1430 N N . VAL A 1 182 ? -4.613 1.196 8.719 1 89.94 182 VAL A N 1
ATOM 1431 C CA . VAL A 1 182 ? -4.312 0.813 7.34 1 89.94 182 VAL A CA 1
ATOM 1432 C C . VAL A 1 182 ? -3.295 -0.326 7.336 1 89.94 182 VAL A C 1
ATOM 1434 O O . VAL A 1 182 ? -3.512 -1.356 6.691 1 89.94 182 VAL A O 1
ATOM 1437 N N . LEU A 1 183 ? -2.291 -0.259 8.133 1 87.5 183 LEU A N 1
ATOM 1438 C CA . LEU A 1 183 ? -1.21 -1.237 8.172 1 87.5 183 LEU A CA 1
ATOM 1439 C C . LEU A 1 183 ? -1.654 -2.508 8.891 1 87.5 183 LEU A C 1
ATOM 1441 O O . LEU A 1 183 ? -1.289 -3.613 8.484 1 87.5 183 LEU A O 1
ATOM 1445 N N . LEU A 1 184 ? -2.412 -2.295 9.914 1 89 184 LEU A N 1
ATOM 1446 C CA . LEU A 1 184 ? -2.689 -3.418 10.805 1 89 184 LEU A CA 1
ATOM 1447 C C . LEU A 1 184 ? -3.943 -4.164 10.367 1 89 184 LEU A C 1
ATOM 1449 O O . LEU A 1 184 ? -4.125 -5.336 10.703 1 89 184 LEU A O 1
ATOM 1453 N N . PHE A 1 185 ? -4.789 -3.484 9.641 1 93.44 185 PHE A N 1
ATOM 1454 C CA . PHE A 1 185 ? -6.059 -4.125 9.312 1 93.44 185 PHE A CA 1
ATOM 1455 C C . PHE A 1 185 ? -6.258 -4.176 7.801 1 93.44 185 PHE A C 1
ATOM 1457 O O . PHE A 1 185 ? -6.461 -5.25 7.23 1 93.44 185 PHE A O 1
ATOM 1464 N N . ILE A 1 186 ? -6.086 -3.066 7.145 1 95 186 ILE A N 1
ATOM 1465 C CA . ILE A 1 186 ? -6.414 -2.971 5.727 1 95 186 ILE A CA 1
ATOM 1466 C C . ILE A 1 186 ? -5.398 -3.77 4.91 1 95 186 ILE A C 1
ATOM 1468 O O . ILE A 1 186 ? -5.781 -4.57 4.051 1 95 186 ILE A O 1
ATOM 1472 N N . THR A 1 187 ? -4.137 -3.641 5.254 1 94.12 187 THR A N 1
ATOM 1473 C CA . THR A 1 187 ? -3.1 -4.32 4.488 1 94.12 187 THR A CA 1
ATOM 1474 C C . THR A 1 187 ? -3.193 -5.832 4.676 1 94.12 187 THR A C 1
ATOM 1476 O O . THR A 1 187 ? -3.219 -6.582 3.699 1 94.12 187 THR A O 1
ATOM 1479 N N . PRO A 1 188 ? -3.303 -6.297 5.863 1 95.06 188 PRO A N 1
ATOM 1480 C CA . PRO A 1 188 ? -3.486 -7.742 6.012 1 95.06 188 PRO A CA 1
ATOM 1481 C C . PRO A 1 188 ? -4.734 -8.258 5.301 1 95.06 188 PRO A C 1
ATOM 1483 O O . PRO A 1 188 ? -4.711 -9.344 4.711 1 95.06 188 PRO A O 1
ATOM 1486 N N . MET A 1 189 ? -5.789 -7.543 5.371 1 96.69 189 MET A N 1
ATOM 1487 C CA . MET A 1 189 ? -7.004 -7.938 4.668 1 96.69 189 MET A CA 1
ATOM 1488 C C . MET A 1 189 ? -6.766 -8.008 3.166 1 96.69 189 MET A C 1
ATOM 1490 O O . MET A 1 189 ? -7.238 -8.938 2.502 1 96.69 189 MET A O 1
ATOM 1494 N N . PHE A 1 190 ? -6.09 -7.066 2.697 1 97.19 190 PHE A N 1
ATOM 1495 C CA . PHE A 1 190 ? -5.723 -7.012 1.288 1 97.19 190 PHE A CA 1
ATOM 1496 C C . PHE A 1 190 ? -4.973 -8.273 0.873 1 97.19 190 PHE A C 1
ATOM 1498 O O . PHE A 1 190 ? -5.203 -8.805 -0.214 1 97.19 190 PHE A O 1
ATOM 1505 N N . LEU A 1 191 ? -4.18 -8.82 1.76 1 97.19 191 LEU A N 1
ATOM 1506 C CA . LEU A 1 191 ? -3.264 -9.906 1.405 1 97.19 191 LEU A CA 1
ATOM 1507 C C . LEU A 1 191 ? -3.867 -11.266 1.752 1 97.19 191 LEU A C 1
ATOM 1509 O O . LEU A 1 191 ? -3.57 -12.266 1.097 1 97.19 191 LEU A O 1
ATOM 1513 N N . PHE A 1 192 ? -4.77 -11.32 2.742 1 97.19 192 PHE A N 1
ATOM 1514 C CA . PHE A 1 192 ? -5.125 -12.617 3.295 1 97.19 192 PHE A CA 1
ATOM 1515 C C . PHE A 1 192 ? -6.625 -12.867 3.172 1 97.19 192 PHE A C 1
ATOM 1517 O O . PHE A 1 192 ? -7.18 -13.719 3.873 1 97.19 192 PHE A O 1
ATOM 1524 N N . SER A 1 193 ? -7.293 -12.172 2.311 1 97.5 193 SER A N 1
ATOM 1525 C CA . SER A 1 193 ? -8.734 -12.32 2.15 1 97.5 193 SER A CA 1
ATOM 1526 C C . SER A 1 193 ? -9.078 -13.078 0.873 1 97.5 193 SER A C 1
ATOM 1528 O O . SER A 1 193 ? -10.148 -12.883 0.296 1 97.5 193 SER A O 1
ATOM 1530 N N . GLY A 1 194 ? -8.156 -13.852 0.391 1 96.31 194 GLY A N 1
ATOM 1531 C CA . GLY A 1 194 ? -8.391 -14.578 -0.845 1 96.31 194 GLY A CA 1
ATOM 1532 C C . GLY A 1 194 ? -8.234 -13.719 -2.084 1 96.31 194 GLY A C 1
ATOM 1533 O O . GLY A 1 194 ? -8.844 -14 -3.121 1 96.31 194 GLY A O 1
ATOM 1534 N N . THR A 1 195 ? -7.469 -12.711 -1.963 1 96.38 195 THR A N 1
ATOM 1535 C CA . THR A 1 195 ? -7.301 -11.742 -3.043 1 96.38 195 THR A CA 1
ATOM 1536 C C . THR A 1 195 ? -6.324 -12.266 -4.09 1 96.38 195 THR A C 1
ATOM 1538 O O . THR A 1 195 ? -6.656 -12.336 -5.277 1 96.38 195 THR A O 1
ATOM 1541 N N . PHE A 1 196 ? -5.156 -12.75 -3.617 1 96.75 196 PHE A N 1
ATOM 1542 C CA . PHE A 1 196 ? -4.098 -13.109 -4.551 1 96.75 196 PHE A CA 1
ATOM 1543 C C . PHE A 1 196 ? -3.943 -14.625 -4.641 1 96.75 196 PHE A C 1
ATOM 1545 O O . PHE A 1 196 ? -3.297 -15.133 -5.559 1 96.75 196 PHE A O 1
ATOM 1552 N N . PHE A 1 197 ? -4.457 -15.312 -3.725 1 95.94 197 PHE A N 1
ATOM 1553 C CA . PHE A 1 197 ? -4.48 -16.766 -3.672 1 95.94 197 PHE A CA 1
ATOM 1554 C C . PHE A 1 197 ? -5.699 -17.266 -2.906 1 95.94 197 PHE A C 1
ATOM 1556 O O . PHE A 1 197 ? -6.289 -16.516 -2.119 1 95.94 197 PHE A O 1
ATOM 1563 N N . PRO A 1 198 ? -6.113 -18.469 -3.275 1 95.44 198 PRO A N 1
ATOM 1564 C CA . PRO A 1 198 ? -7.293 -18.984 -2.582 1 95.44 198 PRO A CA 1
ATOM 1565 C C . PRO A 1 198 ? -7.055 -19.219 -1.092 1 95.44 198 PRO A C 1
ATOM 1567 O O . PRO A 1 198 ? -5.93 -19.531 -0.686 1 95.44 198 PRO A O 1
ATOM 1570 N N . LEU A 1 199 ? -8.109 -19.094 -0.298 1 95.31 199 LEU A N 1
ATOM 1571 C CA . LEU A 1 199 ? -8.008 -19.266 1.148 1 95.31 199 LEU A CA 1
ATOM 1572 C C . LEU A 1 199 ? -7.477 -20.641 1.508 1 95.31 199 LEU A C 1
ATOM 1574 O O . LEU A 1 199 ? -6.871 -20.828 2.568 1 95.31 199 LEU A O 1
ATOM 1578 N N . SER A 1 200 ? -7.703 -21.609 0.652 1 94.19 200 SER A N 1
ATOM 1579 C CA . SER A 1 200 ? -7.27 -22.984 0.896 1 94.19 200 SER A CA 1
ATOM 1580 C C . SER A 1 200 ? -5.75 -23.078 0.986 1 94.19 200 SER A C 1
ATOM 1582 O O . SER A 1 200 ? -5.211 -24.062 1.489 1 94.19 200 SER A O 1
ATOM 1584 N N . ALA A 1 201 ? -5.047 -22.047 0.446 1 93.94 201 ALA A N 1
ATOM 1585 C CA . ALA A 1 201 ? -3.588 -22.031 0.489 1 93.94 201 ALA A CA 1
ATOM 1586 C C . ALA A 1 201 ? -3.084 -21.594 1.862 1 93.94 201 ALA A C 1
ATOM 1588 O O . ALA A 1 201 ? -1.905 -21.766 2.182 1 93.94 201 ALA A O 1
ATOM 1589 N N . LEU A 1 202 ? -3.973 -21.078 2.715 1 95.12 202 LEU A N 1
ATOM 1590 C CA . LEU A 1 202 ? -3.607 -20.641 4.059 1 95.12 202 LEU A CA 1
ATOM 1591 C C . LEU A 1 202 ? -3.676 -21.797 5.047 1 95.12 202 LEU A C 1
ATOM 1593 O O . LEU A 1 202 ? -4.406 -22.766 4.824 1 95.12 202 LEU A O 1
ATOM 1597 N N . PRO A 1 203 ? -2.852 -21.641 6.113 1 94.62 203 PRO A N 1
ATOM 1598 C CA . PRO A 1 203 ? -3.066 -22.609 7.199 1 94.62 203 PRO A CA 1
ATOM 1599 C C . PRO A 1 203 ? -4.492 -22.562 7.742 1 94.62 203 PRO A C 1
ATOM 1601 O O . PRO A 1 203 ? -5.121 -21.5 7.773 1 94.62 203 PRO A O 1
ATOM 1604 N N . VAL A 1 204 ? -5.02 -23.641 8.219 1 95.19 204 VAL A N 1
ATOM 1605 C CA . VAL A 1 204 ? -6.418 -23.859 8.578 1 95.19 204 VAL A CA 1
ATOM 1606 C C . VAL A 1 204 ? -6.863 -22.797 9.578 1 95.19 204 VAL A C 1
ATOM 1608 O O . VAL A 1 204 ? -7.902 -22.156 9.391 1 95.19 204 VAL A O 1
ATOM 1611 N N . PRO A 1 205 ? -6.086 -22.453 10.641 1 95.75 205 PRO A N 1
ATOM 1612 C CA . PRO A 1 205 ? -6.535 -21.422 11.578 1 95.75 205 PRO A CA 1
ATOM 1613 C C . PRO A 1 205 ? -6.727 -20.062 10.914 1 95.75 205 PRO A C 1
ATOM 1615 O O . PRO A 1 205 ? -7.629 -19.312 11.281 1 95.75 205 PRO A O 1
ATOM 1618 N N . LEU A 1 206 ? -5.922 -19.781 9.922 1 95.38 206 LEU A N 1
ATOM 1619 C CA . LEU A 1 206 ? -6.008 -18.5 9.25 1 95.38 206 LEU A CA 1
ATOM 1620 C C . LEU A 1 206 ? -7.188 -18.469 8.281 1 95.38 206 LEU A C 1
ATOM 1622 O O . LEU A 1 206 ? -7.738 -17.406 8 1 95.38 206 LEU A O 1
ATOM 1626 N N . GLN A 1 207 ? -7.488 -19.656 7.75 1 96.19 207 GLN A N 1
ATOM 1627 C CA . GLN A 1 207 ? -8.68 -19.734 6.914 1 96.19 207 GLN A CA 1
ATOM 1628 C C . GLN A 1 207 ? -9.938 -19.375 7.707 1 96.19 207 GLN A C 1
ATOM 1630 O O . GLN A 1 207 ? -10.758 -18.578 7.246 1 96.19 207 GLN A O 1
ATOM 1635 N N . TYR A 1 208 ? -9.977 -19.922 8.891 1 95.38 208 TYR A N 1
ATOM 1636 C CA . TYR A 1 208 ? -11.125 -19.656 9.75 1 95.38 208 TYR A CA 1
ATOM 1637 C C . TYR A 1 208 ? -11.156 -18.188 10.188 1 95.38 208 TYR A C 1
ATOM 1639 O O . TYR A 1 208 ? -12.219 -17.562 10.227 1 95.38 208 TYR A O 1
ATOM 1647 N N . PHE A 1 209 ? -10.055 -17.703 10.484 1 96.25 209 PHE A N 1
ATOM 1648 C CA . PHE A 1 209 ? -9.969 -16.297 10.883 1 96.25 209 PHE A CA 1
ATOM 1649 C C . PHE A 1 209 ? -10.422 -15.383 9.75 1 96.25 209 PHE A C 1
ATOM 1651 O O . PHE A 1 209 ? -11.203 -14.453 9.977 1 96.25 209 PHE A O 1
ATOM 1658 N N . ALA A 1 210 ? -9.969 -15.672 8.578 1 95.88 210 ALA A N 1
ATOM 1659 C CA . ALA A 1 210 ? -10.312 -14.859 7.418 1 95.88 210 ALA A CA 1
ATOM 1660 C C . ALA A 1 210 ? -11.812 -14.898 7.145 1 95.88 210 ALA A C 1
ATOM 1662 O O . ALA A 1 210 ? -12.43 -13.867 6.879 1 95.88 210 ALA A O 1
ATOM 1663 N N . THR A 1 211 ? -12.406 -16.047 7.246 1 94.44 211 THR A N 1
ATOM 1664 C CA . THR A 1 211 ? -13.82 -16.234 6.945 1 94.44 211 THR A CA 1
ATOM 1665 C C . THR A 1 211 ? -14.688 -15.641 8.055 1 94.44 211 THR A C 1
ATOM 1667 O O . THR A 1 211 ? -15.766 -15.102 7.793 1 94.44 211 THR A O 1
ATOM 1670 N N . ALA A 1 212 ? -14.148 -15.625 9.211 1 93.69 212 ALA A N 1
ATOM 1671 C CA . ALA A 1 212 ? -14.961 -15.195 10.344 1 93.69 212 ALA A CA 1
ATOM 1672 C C . ALA A 1 212 ? -14.852 -13.688 10.555 1 93.69 212 ALA A C 1
ATOM 1674 O O . ALA A 1 212 ? -15.836 -13.031 10.906 1 93.69 212 ALA A O 1
ATOM 1675 N N . PHE A 1 213 ? -13.672 -13.148 10.266 1 94.5 213 PHE A N 1
ATOM 1676 C CA . PHE A 1 213 ? -13.461 -11.82 10.812 1 94.5 213 PHE A CA 1
ATOM 1677 C C . PHE A 1 213 ? -13.094 -10.828 9.719 1 94.5 213 PHE A C 1
ATOM 1679 O O . PHE A 1 213 ? -13.18 -9.617 9.914 1 94.5 213 PHE A O 1
ATOM 1686 N N . LEU A 1 214 ? -12.633 -11.273 8.586 1 97 214 LEU A N 1
ATOM 1687 C CA . LEU A 1 214 ? -12.188 -10.336 7.559 1 97 214 LEU A CA 1
ATOM 1688 C C . LEU A 1 214 ? -13.32 -10.008 6.594 1 97 214 LEU A C 1
ATOM 1690 O O . LEU A 1 214 ? -13.719 -10.844 5.781 1 97 214 LEU A O 1
ATOM 1694 N N . PRO A 1 215 ? -13.742 -8.766 6.629 1 97.81 215 PRO A N 1
ATOM 1695 C CA . PRO A 1 215 ? -14.859 -8.375 5.766 1 97.81 215 PRO A CA 1
ATOM 1696 C C . PRO A 1 215 ? -14.539 -8.523 4.277 1 97.81 215 PRO A C 1
ATOM 1698 O O . PRO A 1 215 ? -15.414 -8.883 3.488 1 97.81 215 PRO A O 1
ATOM 1701 N N . LEU A 1 216 ? -13.344 -8.297 3.949 1 98.19 216 LEU A N 1
ATOM 1702 C CA . LEU A 1 216 ? -12.977 -8.328 2.539 1 98.19 216 LEU A CA 1
ATOM 1703 C C . LEU A 1 216 ? -13.117 -9.734 1.968 1 98.19 216 LEU A C 1
ATOM 1705 O O . LEU A 1 216 ? -13.391 -9.898 0.776 1 98.19 216 LEU A O 1
ATOM 1709 N N . THR A 1 217 ? -12.93 -10.742 2.799 1 97.94 217 THR A N 1
ATOM 1710 C CA . THR A 1 217 ? -13.078 -12.125 2.355 1 97.94 217 THR A CA 1
ATOM 1711 C C . THR A 1 217 ? -14.469 -12.359 1.768 1 97.94 217 THR A C 1
ATOM 1713 O O . THR A 1 217 ? -14.602 -12.938 0.687 1 97.94 217 THR A O 1
ATOM 1716 N N . HIS A 1 218 ? -15.461 -11.883 2.398 1 97.88 218 HIS A N 1
ATOM 1717 C CA . HIS A 1 218 ? -16.844 -12.07 1.962 1 97.88 218 HIS A CA 1
ATOM 1718 C C . HIS A 1 218 ? -17.141 -11.234 0.722 1 97.88 218 HIS A C 1
ATOM 1720 O O . HIS A 1 218 ? -17.859 -11.688 -0.174 1 97.88 218 HIS A O 1
ATOM 1726 N N . ILE A 1 219 ? -16.609 -10.07 0.688 1 98.06 219 ILE A N 1
ATOM 1727 C CA . ILE A 1 219 ? -16.828 -9.211 -0.472 1 98.06 219 ILE A CA 1
ATOM 1728 C C . ILE A 1 219 ? -16.156 -9.828 -1.699 1 98.06 219 ILE A C 1
ATOM 1730 O O . ILE A 1 219 ? -16.75 -9.867 -2.781 1 98.06 219 ILE A O 1
ATOM 1734 N N . VAL A 1 220 ? -14.961 -10.336 -1.509 1 97.75 220 VAL A N 1
ATOM 1735 C CA . VAL A 1 220 ? -14.234 -10.977 -2.598 1 97.75 220 VAL A CA 1
ATOM 1736 C C . VAL A 1 220 ? -15.008 -12.203 -3.088 1 97.75 220 VAL A C 1
ATOM 1738 O O . VAL A 1 220 ? -15.164 -12.398 -4.293 1 97.75 220 VAL A O 1
ATOM 1741 N N . ASN A 1 221 ? -15.492 -13.016 -2.201 1 96.44 221 ASN A N 1
ATOM 1742 C CA . ASN A 1 221 ? -16.234 -14.219 -2.57 1 96.44 221 ASN A CA 1
ATOM 1743 C C . ASN A 1 221 ? -17.469 -13.883 -3.414 1 96.44 221 ASN A C 1
ATOM 1745 O O . ASN A 1 221 ? -17.719 -14.516 -4.441 1 96.44 221 ASN A O 1
ATOM 1749 N N . VAL A 1 222 ? -18.172 -12.906 -2.992 1 97.06 222 VAL A N 1
ATOM 1750 C CA . VAL A 1 222 ? -19.406 -12.531 -3.695 1 97.06 222 VAL A CA 1
ATOM 1751 C C . VAL A 1 222 ? -19.062 -12.008 -5.09 1 97.06 222 VAL A C 1
ATOM 1753 O O . VAL A 1 222 ? -19.641 -12.453 -6.082 1 97.06 222 VAL A O 1
ATOM 1756 N N . ILE A 1 223 ? -18.125 -11.125 -5.172 1 96.94 223 ILE A N 1
ATOM 1757 C CA . ILE A 1 223 ? -17.781 -10.5 -6.445 1 96.94 223 ILE A CA 1
ATOM 1758 C C . ILE A 1 223 ? -17.172 -11.539 -7.387 1 96.94 223 ILE A C 1
ATOM 1760 O O . ILE A 1 223 ? -17.453 -11.539 -8.586 1 96.94 223 ILE A O 1
ATOM 1764 N N . ARG A 1 224 ? -16.344 -12.414 -6.863 1 95.5 224 ARG A N 1
ATOM 1765 C CA . ARG A 1 224 ? -15.75 -13.469 -7.688 1 95.5 224 ARG A CA 1
ATOM 1766 C C . ARG A 1 224 ? -16.828 -14.398 -8.242 1 95.5 224 ARG A C 1
ATOM 1768 O O . ARG A 1 224 ? -16.812 -14.727 -9.43 1 95.5 224 ARG A O 1
ATOM 1775 N N . THR A 1 225 ? -17.734 -14.82 -7.406 1 94.25 225 THR A N 1
ATOM 1776 C CA . THR A 1 225 ? -18.812 -15.703 -7.836 1 94.25 225 THR A CA 1
ATOM 1777 C C . THR A 1 225 ? -19.656 -15.039 -8.93 1 94.25 225 THR A C 1
ATOM 1779 O O . THR A 1 225 ? -19.969 -15.672 -9.938 1 94.25 225 THR A O 1
ATOM 1782 N N . LEU A 1 226 ? -19.969 -13.766 -8.742 1 94.44 226 LEU A N 1
ATOM 1783 C CA . LEU A 1 226 ? -20.75 -13.031 -9.727 1 94.44 226 LEU A CA 1
ATOM 1784 C C . LEU A 1 226 ? -19.969 -12.859 -11.023 1 94.44 226 LEU A C 1
ATOM 1786 O O . LEU A 1 226 ? -20.531 -12.914 -12.117 1 94.44 226 LEU A O 1
ATOM 1790 N N . SER A 1 227 ? -18.656 -12.688 -10.922 1 94.44 227 SER A N 1
ATOM 1791 C CA . SER A 1 227 ? -17.812 -12.461 -12.078 1 94.44 227 SER A CA 1
ATOM 1792 C C . SER A 1 227 ? -17.656 -13.727 -12.914 1 94.44 227 SER A C 1
ATOM 1794 O O . SER A 1 227 ? -17.391 -13.664 -14.109 1 94.44 227 SER A O 1
ATOM 1796 N N . TYR A 1 228 ? -17.75 -14.875 -12.227 1 91.88 228 TYR A N 1
ATOM 1797 C CA . TYR A 1 228 ? -17.656 -16.156 -12.93 1 91.88 228 TYR A CA 1
ATOM 1798 C C . TYR A 1 228 ? -19 -16.516 -13.562 1 91.88 228 TYR A C 1
ATOM 1800 O O . TYR A 1 228 ? -19.094 -17.531 -14.281 1 91.88 228 TYR A O 1
ATOM 1808 N N . GLY A 1 229 ? -19.984 -15.711 -13.312 1 88.38 229 GLY A N 1
ATOM 1809 C CA . GLY A 1 229 ? -21.281 -15.961 -13.906 1 88.38 229 GLY A CA 1
ATOM 1810 C C . GLY A 1 229 ? -22.078 -17.047 -13.195 1 88.38 229 GLY A C 1
ATOM 1811 O O . GLY A 1 229 ? -22.828 -17.797 -13.82 1 88.38 229 GLY A O 1
ATOM 1812 N N . MET A 1 230 ? -21.797 -17.188 -11.984 1 83.56 230 MET A N 1
ATOM 1813 C CA . MET A 1 230 ? -22.469 -18.219 -11.195 1 83.56 230 MET A CA 1
ATOM 1814 C C . MET A 1 230 ? -23.281 -17.594 -10.062 1 83.56 230 MET A C 1
ATOM 1816 O O . MET A 1 230 ? -23.016 -16.469 -9.656 1 83.56 230 MET A O 1
ATOM 1820 N N . LEU A 1 231 ? -24.391 -18.266 -9.789 1 84.12 231 LEU A N 1
ATOM 1821 C CA . LEU A 1 231 ? -25.141 -17.969 -8.57 1 84.12 231 LEU A CA 1
ATOM 1822 C C . LEU A 1 231 ? -25.125 -19.156 -7.625 1 84.12 231 LEU A C 1
ATOM 1824 O O . LEU A 1 231 ? -25.578 -20.25 -7.992 1 84.12 231 LEU A O 1
ATOM 1828 N N . SER A 1 232 ? -24.266 -19.094 -6.672 1 83.12 232 SER A N 1
ATOM 1829 C CA . SER A 1 232 ? -24.125 -20.219 -5.75 1 83.12 232 SER A CA 1
ATOM 1830 C C . SER A 1 232 ? -24.734 -19.891 -4.391 1 83.12 232 SER A C 1
ATOM 1832 O O . SER A 1 232 ? -24.953 -18.719 -4.059 1 83.12 232 SER A O 1
ATOM 1834 N N . SER A 1 233 ? -25.031 -20.906 -3.693 1 84.75 233 SER A N 1
ATOM 1835 C CA . SER A 1 233 ? -25.594 -20.781 -2.35 1 84.75 233 SER A CA 1
ATOM 1836 C C . SER A 1 233 ? -24.594 -20.125 -1.4 1 84.75 233 SER A C 1
ATOM 1838 O O . SER A 1 233 ? -25 -19.5 -0.417 1 84.75 233 SER A O 1
ATOM 1840 N N . SER A 1 234 ? -23.391 -20.266 -1.678 1 84.38 234 SER A N 1
ATOM 1841 C CA . SER A 1 234 ? -22.359 -19.641 -0.844 1 84.38 234 SER A CA 1
ATOM 1842 C C . SER A 1 234 ? -22.484 -18.125 -0.886 1 84.38 234 SER A C 1
ATOM 1844 O O . SER A 1 234 ? -22.031 -17.438 0.032 1 84.38 234 SER A O 1
ATOM 1846 N N . LEU A 1 235 ? -23.125 -17.672 -1.89 1 89.62 235 LEU A N 1
ATOM 1847 C CA . LEU A 1 235 ? -23.344 -16.234 -2.057 1 89.62 235 LEU A CA 1
ATOM 1848 C C . LEU A 1 235 ? -24.25 -15.695 -0.954 1 89.62 235 LEU A C 1
ATOM 1850 O O . LEU A 1 235 ? -24.016 -14.594 -0.438 1 89.62 235 LEU A O 1
ATOM 1854 N N . ILE A 1 236 ? -25.203 -16.516 -0.601 1 91.06 236 ILE A N 1
ATOM 1855 C CA . ILE A 1 236 ? -26.188 -16.078 0.37 1 91.06 236 ILE A CA 1
ATOM 1856 C C . ILE A 1 236 ? -25.531 -15.852 1.726 1 91.06 236 ILE A C 1
ATOM 1858 O O . ILE A 1 236 ? -25.797 -14.859 2.4 1 91.06 236 ILE A O 1
ATOM 1862 N N . PHE A 1 237 ? -24.656 -16.781 2.029 1 93.12 237 PHE A N 1
ATOM 1863 C CA . PHE A 1 237 ? -23.969 -16.656 3.309 1 93.12 237 PHE A CA 1
ATOM 1864 C C . PHE A 1 237 ? -23.109 -15.398 3.344 1 93.12 237 PHE A C 1
ATOM 1866 O O . PHE A 1 237 ? -23.156 -14.633 4.312 1 93.12 237 PHE A O 1
ATOM 1873 N N . ASP A 1 238 ? -22.359 -15.172 2.309 1 96.19 238 ASP A N 1
ATOM 1874 C CA . ASP A 1 238 ? -21.453 -14.031 2.271 1 96.19 238 ASP A CA 1
ATOM 1875 C C . ASP A 1 238 ? -22.234 -12.719 2.246 1 96.19 238 ASP A C 1
ATOM 1877 O O . ASP A 1 238 ? -21.859 -11.758 2.922 1 96.19 238 ASP A O 1
ATOM 1881 N N . VAL A 1 239 ? -23.312 -12.688 1.529 1 96.25 239 VAL A N 1
ATOM 1882 C CA . VAL A 1 239 ? -24.125 -11.477 1.448 1 96.25 239 VAL A CA 1
ATOM 1883 C C . VAL A 1 239 ? -24.781 -11.203 2.801 1 96.25 239 VAL A C 1
ATOM 1885 O O . VAL A 1 239 ? -24.797 -10.062 3.27 1 96.25 239 VAL A O 1
ATOM 1888 N N . ALA A 1 240 ? -25.312 -12.242 3.373 1 96.44 240 ALA A N 1
ATOM 1889 C CA . ALA A 1 240 ? -25.938 -12.102 4.688 1 96.44 240 ALA A CA 1
ATOM 1890 C C . ALA A 1 240 ? -24.922 -11.609 5.723 1 96.44 240 ALA A C 1
ATOM 1892 O O . ALA A 1 240 ? -25.234 -10.75 6.547 1 96.44 240 ALA A O 1
ATOM 1893 N N . TRP A 1 241 ? -23.75 -12.164 5.719 1 96.81 241 TRP A N 1
ATOM 1894 C CA . TRP A 1 241 ? -22.688 -11.758 6.633 1 96.81 241 TRP A CA 1
ATOM 1895 C C . TRP A 1 241 ? -22.375 -10.273 6.469 1 96.81 241 TRP A C 1
ATOM 1897 O O . TRP A 1 241 ? -22.281 -9.539 7.457 1 96.81 241 TRP A O 1
ATOM 1907 N N . VAL A 1 242 ? -22.234 -9.797 5.25 1 97.25 242 VAL A N 1
ATOM 1908 C CA . VAL A 1 242 ? -21.875 -8.414 4.949 1 97.25 242 VAL A CA 1
ATOM 1909 C C . VAL A 1 242 ? -22.984 -7.48 5.453 1 97.25 242 VAL A C 1
ATOM 1911 O O . VAL A 1 242 ? -22.688 -6.441 6.051 1 97.25 242 VAL A O 1
ATOM 1914 N N . LEU A 1 243 ? -24.234 -7.871 5.238 1 96.81 243 LEU A N 1
ATOM 1915 C CA . LEU A 1 243 ? -25.359 -7.031 5.641 1 96.81 243 LEU A CA 1
ATOM 1916 C C . LEU A 1 243 ? -25.469 -6.965 7.16 1 96.81 243 LEU A C 1
ATOM 1918 O O . LEU A 1 243 ? -25.656 -5.883 7.727 1 96.81 243 LEU A O 1
ATOM 1922 N N . PHE A 1 244 ? -25.312 -8.086 7.777 1 96.69 244 PHE A N 1
ATOM 1923 C CA . PHE A 1 244 ? -25.453 -8.141 9.227 1 96.69 244 PHE A CA 1
ATOM 1924 C C . PHE A 1 244 ? -24.312 -7.395 9.914 1 96.69 244 PHE A C 1
ATOM 1926 O O . PHE A 1 244 ? -24.562 -6.531 10.758 1 96.69 244 PHE A O 1
ATOM 1933 N N . VAL A 1 245 ? -23.109 -7.707 9.594 1 96.5 245 VAL A N 1
ATOM 1934 C CA . VAL A 1 245 ? -21.953 -7.062 10.188 1 96.5 245 VAL A CA 1
ATOM 1935 C C . VAL A 1 245 ? -21.906 -5.59 9.781 1 96.5 245 VAL A C 1
ATOM 1937 O O . VAL A 1 245 ? -21.562 -4.727 10.586 1 96.5 245 VAL A O 1
ATOM 1940 N N . GLY A 1 246 ? -22.25 -5.34 8.531 1 96.5 246 GLY A N 1
ATOM 1941 C CA . GLY A 1 246 ? -22.312 -3.965 8.062 1 96.5 246 GLY A CA 1
ATOM 1942 C C . GLY A 1 246 ? -23.25 -3.098 8.875 1 96.5 246 GLY A C 1
ATOM 1943 O O . GLY A 1 246 ? -22.906 -1.979 9.258 1 96.5 246 GLY A O 1
ATOM 1944 N N . MET A 1 247 ? -24.438 -3.574 9.133 1 95.5 247 MET A N 1
ATOM 1945 C CA . MET A 1 247 ? -25.438 -2.828 9.906 1 95.5 247 MET A CA 1
ATOM 1946 C C . MET A 1 247 ? -24.938 -2.594 11.328 1 95.5 247 MET A C 1
ATOM 1948 O O . MET A 1 247 ? -25.109 -1.502 11.875 1 95.5 247 MET A O 1
ATOM 1952 N N . ALA A 1 248 ? -24.391 -3.572 11.93 1 95.75 248 ALA A N 1
ATOM 1953 C CA . ALA A 1 248 ? -23.859 -3.438 13.281 1 95.75 248 ALA A CA 1
ATOM 1954 C C . ALA A 1 248 ? -22.766 -2.371 13.336 1 95.75 248 ALA A C 1
ATOM 1956 O O . ALA A 1 248 ? -22.75 -1.548 14.258 1 95.75 248 ALA A O 1
ATOM 1957 N N . LEU A 1 249 ? -21.875 -2.387 12.336 1 95.75 249 LEU A N 1
ATOM 1958 C CA . LEU A 1 249 ? -20.766 -1.435 12.312 1 95.75 249 LEU A CA 1
ATOM 1959 C C . LEU A 1 249 ? -21.266 -0.028 11.992 1 95.75 249 LEU A C 1
ATOM 1961 O O . LEU A 1 249 ? -20.703 0.958 12.469 1 95.75 249 LEU A O 1
ATOM 1965 N N . LEU A 1 250 ? -22.312 -0.013 11.195 1 95.19 250 LEU A N 1
ATOM 1966 C CA . LEU A 1 250 ? -22.922 1.278 10.891 1 95.19 250 LEU A CA 1
ATOM 1967 C C . LEU A 1 250 ? -23.422 1.953 12.164 1 95.19 250 LEU A C 1
ATOM 1969 O O . LEU A 1 250 ? -23.125 3.127 12.406 1 95.19 250 LEU A O 1
ATOM 1973 N N . VAL A 1 251 ? -24.125 1.229 12.953 1 94.25 251 VAL A N 1
ATOM 1974 C CA . VAL A 1 251 ? -24.672 1.754 14.203 1 94.25 251 VAL A CA 1
ATOM 1975 C C . VAL A 1 251 ? -23.531 2.139 15.148 1 94.25 251 VAL A C 1
ATOM 1977 O O . VAL A 1 251 ? -23.547 3.217 15.742 1 94.25 251 VAL A O 1
ATOM 1980 N N . LEU A 1 252 ? -22.562 1.329 15.188 1 94.06 252 LEU A N 1
ATOM 1981 C CA . LEU A 1 252 ? -21.406 1.59 16.047 1 94.06 252 LEU A CA 1
ATOM 1982 C C . LEU A 1 252 ? -20.688 2.861 15.617 1 94.06 252 LEU A C 1
ATOM 1984 O O . LEU A 1 252 ? -20.297 3.674 16.453 1 94.06 252 LEU A O 1
ATOM 1988 N N . SER A 1 253 ? -20.453 2.973 14.32 1 94.31 253 SER A N 1
ATOM 1989 C CA . SER A 1 253 ? -19.703 4.117 13.805 1 94.31 253 SER A CA 1
ATOM 1990 C C . SER A 1 253 ? -20.438 5.426 14.094 1 94.31 253 SER A C 1
ATOM 1992 O O . SER A 1 253 ? -19.812 6.418 14.477 1 94.31 253 SER A O 1
ATOM 1994 N N . ILE A 1 254 ? -21.75 5.461 13.969 1 91.88 254 ILE A N 1
ATOM 1995 C CA . ILE A 1 254 ? -22.547 6.664 14.219 1 91.88 254 ILE A CA 1
ATOM 1996 C C . ILE A 1 254 ? -22.469 7.035 15.695 1 91.88 254 ILE A C 1
ATOM 1998 O O . ILE A 1 254 ? -22.25 8.203 16.047 1 91.88 254 ILE A O 1
ATOM 2002 N N . ASN A 1 255 ? -22.562 6.086 16.547 1 91.75 255 ASN A N 1
ATOM 2003 C CA . ASN A 1 255 ? -22.531 6.348 17.984 1 91.75 255 ASN A CA 1
ATOM 2004 C C . ASN A 1 255 ? -21.141 6.785 18.453 1 91.75 255 ASN A C 1
ATOM 2006 O O . ASN A 1 255 ? -21.031 7.66 19.312 1 91.75 255 ASN A O 1
ATOM 2010 N N . LEU A 1 256 ? -20.156 6.18 17.906 1 91.62 256 LEU A N 1
ATOM 2011 C CA . LEU A 1 256 ? -18.797 6.57 18.266 1 91.62 256 LEU A CA 1
ATOM 2012 C C . LEU A 1 256 ? -18.516 8.008 17.828 1 91.62 256 LEU A C 1
ATOM 2014 O O . LEU A 1 256 ? -17.922 8.781 18.594 1 91.62 256 LEU A O 1
ATOM 2018 N N . MET A 1 257 ? -18.906 8.281 16.672 1 89.81 257 MET A N 1
ATOM 2019 C CA . MET A 1 257 ? -18.656 9.625 16.141 1 89.81 257 MET A CA 1
ATOM 2020 C C . MET A 1 257 ? -19.469 10.664 16.906 1 89.81 257 MET A C 1
ATOM 2022 O O . MET A 1 257 ? -19 11.781 17.141 1 89.81 257 MET A O 1
ATOM 2026 N N . ARG A 1 258 ? -20.656 10.336 17.266 1 86.5 258 ARG A N 1
ATOM 2027 C CA . ARG A 1 258 ? -21.484 11.219 18.078 1 86.5 258 ARG A CA 1
ATOM 2028 C C . ARG A 1 258 ? -20.797 11.547 19.406 1 86.5 258 ARG A C 1
ATOM 2030 O O . ARG A 1 258 ? -20.797 12.703 19.844 1 86.5 258 ARG A O 1
ATOM 2037 N N . ARG A 1 259 ? -20.25 10.633 19.922 1 86.75 259 ARG A N 1
ATOM 2038 C CA . ARG A 1 259 ? -19.562 10.82 21.203 1 86.75 259 ARG A CA 1
ATOM 2039 C C . ARG A 1 259 ? -18.344 11.711 21.031 1 86.75 259 ARG A C 1
ATOM 2041 O O . ARG A 1 259 ? -18.047 12.531 21.906 1 86.75 259 ARG A O 1
ATOM 2048 N N . ARG A 1 260 ? -17.656 11.508 19.984 1 84.38 260 ARG A N 1
ATOM 2049 C CA . ARG A 1 260 ? -16.469 12.305 19.719 1 84.38 260 ARG A CA 1
ATOM 2050 C C . ARG A 1 260 ? -16.828 13.766 19.484 1 84.38 260 ARG A C 1
ATOM 2052 O O . ARG A 1 260 ? -16.078 14.664 19.906 1 84.38 260 ARG A O 1
ATOM 2059 N N . LEU A 1 261 ? -17.906 14.008 18.875 1 80.69 261 LEU A N 1
ATOM 2060 C CA . LEU A 1 261 ? -18.266 15.367 18.484 1 80.69 261 LEU A CA 1
ATOM 2061 C C . LEU A 1 261 ? -18.969 16.094 19.641 1 80.69 261 LEU A C 1
ATOM 2063 O O . LEU A 1 261 ? -19.016 17.328 19.656 1 80.69 261 LEU A O 1
ATOM 2067 N N . ILE A 1 262 ? -19.562 15.43 20.516 1 68.38 262 ILE A N 1
ATOM 2068 C CA . ILE A 1 262 ? -20.234 16.062 21.641 1 68.38 262 ILE A CA 1
ATOM 2069 C C . ILE A 1 262 ? -19.234 16.375 22.734 1 68.38 262 ILE A C 1
ATOM 2071 O O . ILE A 1 262 ? -19.391 17.344 23.5 1 68.38 262 ILE A O 1
ATOM 2075 N N . VAL A 1 263 ? -18.094 15.695 22.828 1 58.97 263 VAL A N 1
ATOM 2076 C CA . VAL A 1 263 ? -17.125 15.969 23.891 1 58.97 263 VAL A CA 1
ATOM 2077 C C . VAL A 1 263 ? -16.109 17 23.391 1 58.97 263 VAL A C 1
ATOM 2079 O O . VAL A 1 263 ? -15.664 16.953 22.25 1 58.97 263 VAL A O 1
ATOM 2082 N N . MET B 1 1 ? 14.148 30.359 -13.656 1 45.31 1 MET B N 1
ATOM 2083 C CA . MET B 1 1 ? 15.359 30.078 -12.891 1 45.31 1 MET B CA 1
ATOM 2084 C C . MET B 1 1 ? 16.266 29.109 -13.633 1 45.31 1 MET B C 1
ATOM 2086 O O . MET B 1 1 ? 15.773 28.172 -14.289 1 45.31 1 MET B O 1
ATOM 2090 N N . ASN B 1 2 ? 17.469 29.344 -13.758 1 56.84 2 ASN B N 1
ATOM 2091 C CA . ASN B 1 2 ? 18.422 28.625 -14.586 1 56.84 2 ASN B CA 1
ATOM 2092 C C . ASN B 1 2 ? 18.609 27.188 -14.109 1 56.84 2 ASN B C 1
ATOM 2094 O O . ASN B 1 2 ? 18.719 26.938 -12.914 1 56.84 2 ASN B O 1
ATOM 2098 N N . PRO B 1 3 ? 18.453 26.266 -14.922 1 59.56 3 PRO B N 1
ATOM 2099 C CA . PRO B 1 3 ? 18.625 24.844 -14.602 1 59.56 3 PRO B CA 1
ATOM 2100 C C . PRO B 1 3 ? 19.938 24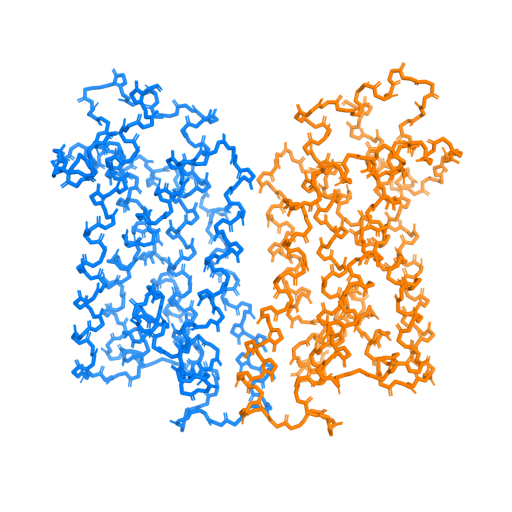.562 -13.883 1 59.56 3 PRO B C 1
ATOM 2102 O O . PRO B 1 3 ? 20.031 23.609 -13.094 1 59.56 3 PRO B O 1
ATOM 2105 N N . VAL B 1 4 ? 20.906 25.438 -14.055 1 56.97 4 VAL B N 1
ATOM 2106 C CA . VAL B 1 4 ? 22.234 25.25 -13.492 1 56.97 4 VAL B CA 1
ATOM 2107 C C . VAL B 1 4 ? 22.188 25.453 -11.977 1 56.97 4 VAL B C 1
ATOM 2109 O O . VAL B 1 4 ? 22.969 24.828 -11.234 1 56.97 4 VAL B O 1
ATOM 2112 N N . ASP B 1 5 ? 21.281 26.156 -11.461 1 67.94 5 ASP B N 1
ATOM 2113 C CA . ASP B 1 5 ? 21.203 26.484 -10.039 1 67.94 5 ASP B CA 1
ATOM 2114 C C . ASP B 1 5 ? 20.703 25.297 -9.227 1 67.94 5 ASP B C 1
ATOM 2116 O O . ASP B 1 5 ? 21.016 25.172 -8.047 1 67.94 5 ASP B O 1
ATOM 2120 N N . TYR B 1 6 ? 20.156 24.375 -9.961 1 74.25 6 TYR B N 1
ATOM 2121 C CA . TYR B 1 6 ? 19.578 23.219 -9.289 1 74.25 6 TYR B CA 1
ATOM 2122 C C . TYR B 1 6 ? 20.656 22.188 -8.969 1 74.25 6 TYR B C 1
ATOM 2124 O O . TYR B 1 6 ? 20.469 21.328 -8.109 1 74.25 6 TYR B O 1
ATOM 2132 N N . PHE B 1 7 ? 21.906 22.391 -9.594 1 76.81 7 PHE B N 1
ATOM 2133 C CA . PHE B 1 7 ? 22.938 21.375 -9.383 1 76.81 7 PHE B CA 1
ATOM 2134 C C . PHE B 1 7 ? 24.219 22 -8.844 1 76.81 7 PHE B C 1
ATOM 2136 O O . PHE B 1 7 ? 25.312 21.484 -9.07 1 76.81 7 PHE B O 1
ATOM 2143 N N . ARG B 1 8 ? 24.031 23.125 -8.141 1 76.06 8 ARG B N 1
ATOM 2144 C CA . ARG B 1 8 ? 25.172 23.719 -7.441 1 76.06 8 ARG B CA 1
ATOM 2145 C C . ARG B 1 8 ? 25.562 22.891 -6.234 1 76.06 8 ARG B C 1
ATOM 2147 O O . ARG B 1 8 ? 24.703 22.375 -5.512 1 76.06 8 ARG B O 1
ATOM 2154 N N . ILE B 1 9 ? 26.844 22.578 -6.082 1 79.5 9 ILE B N 1
ATOM 2155 C CA . ILE B 1 9 ? 27.344 21.75 -4.984 1 79.5 9 ILE B CA 1
ATOM 2156 C C . ILE B 1 9 ? 27.062 22.453 -3.654 1 79.5 9 ILE B C 1
ATOM 2158 O O . ILE B 1 9 ? 27.547 23.578 -3.422 1 79.5 9 ILE B O 1
ATOM 2162 N N . PRO B 1 10 ? 26.266 21.781 -2.916 1 79.5 10 PRO B N 1
ATOM 2163 C CA . PRO B 1 10 ? 25.938 22.406 -1.628 1 79.5 10 PRO B CA 1
ATOM 2164 C C . PRO B 1 10 ? 27.109 22.375 -0.651 1 79.5 10 PRO B C 1
ATOM 2166 O O . PRO B 1 10 ? 28.016 21.547 -0.777 1 79.5 10 PRO B O 1
ATOM 2169 N N . SER B 1 11 ? 27.141 23.375 0.229 1 80.62 11 SER B N 1
ATOM 2170 C CA . SER B 1 11 ? 28.156 23.438 1.272 1 80.62 11 SER B CA 1
ATOM 2171 C C . SER B 1 11 ? 27.672 22.75 2.551 1 80.62 11 SER B C 1
ATOM 2173 O O . SER B 1 11 ? 26.969 23.375 3.355 1 80.62 11 SER B O 1
ATOM 2175 N N . VAL B 1 12 ? 27.969 21.484 2.666 1 80.81 12 VAL B N 1
ATOM 2176 C CA . VAL B 1 12 ? 27.547 20.719 3.828 1 80.81 12 VAL B CA 1
ATOM 2177 C C . VAL B 1 12 ? 28.688 20.609 4.824 1 80.81 12 VAL B C 1
ATOM 2179 O O . VAL B 1 12 ? 29.828 20.328 4.441 1 80.81 12 VAL B O 1
ATOM 2182 N N . SER B 1 13 ? 28.359 20.984 6.066 1 81.56 13 SER B N 1
ATOM 2183 C CA . SER B 1 13 ? 29.375 20.922 7.121 1 81.56 13 SER B CA 1
ATOM 2184 C C . SER B 1 13 ? 29.141 19.719 8.031 1 81.56 13 SER B C 1
ATOM 2186 O O . SER B 1 13 ? 28.156 19 7.879 1 81.56 13 SER B O 1
ATOM 2188 N N . SER B 1 14 ? 30.062 19.484 8.938 1 82.69 14 SER B N 1
ATOM 2189 C CA . SER B 1 14 ? 29.969 18.391 9.906 1 82.69 14 SER B CA 1
ATOM 2190 C C . SER B 1 14 ? 28.812 18.609 10.867 1 82.69 14 SER B C 1
ATOM 2192 O O . SER B 1 14 ? 28.406 17.672 11.57 1 82.69 14 SER B O 1
ATOM 2194 N N . ARG B 1 15 ? 28.234 19.75 10.797 1 81.81 15 ARG B N 1
ATOM 2195 C CA . ARG B 1 15 ? 27.125 20.078 11.68 1 81.81 15 ARG B CA 1
ATOM 2196 C C . ARG B 1 15 ? 25.859 19.328 11.273 1 81.81 15 ARG B C 1
ATOM 2198 O O . ARG B 1 15 ? 24.906 19.234 12.055 1 81.81 15 ARG B O 1
ATOM 2205 N N . SER B 1 16 ? 25.875 18.781 10.094 1 86.94 16 SER B N 1
ATOM 2206 C CA . SER B 1 16 ? 24.766 17.953 9.656 1 86.94 16 SER B CA 1
ATOM 2207 C C . SER B 1 16 ? 24.609 16.719 10.547 1 86.94 16 SER B C 1
ATOM 2209 O O . SER B 1 16 ? 23.5 16.203 10.703 1 86.94 16 SER B O 1
ATOM 2211 N N . LEU B 1 17 ? 25.688 16.359 11.164 1 87.88 17 LEU B N 1
ATOM 2212 C CA . LEU B 1 17 ? 25.672 15.203 12.062 1 87.88 17 LEU B CA 1
ATOM 2213 C C . LEU B 1 17 ? 24.859 15.508 13.32 1 87.88 17 LEU B C 1
ATOM 2215 O O . LEU B 1 17 ? 24.297 14.594 13.93 1 87.88 17 LEU B O 1
ATOM 2219 N N . LYS B 1 18 ? 24.781 16.734 13.703 1 84.25 18 LYS B N 1
ATOM 2220 C CA . LYS B 1 18 ? 23.984 17.109 14.859 1 84.25 18 LYS B CA 1
ATOM 2221 C C . LYS B 1 18 ? 22.484 16.922 14.586 1 84.25 18 LYS B C 1
ATOM 2223 O O . LYS B 1 18 ? 21.734 16.484 15.461 1 84.25 18 LYS B O 1
ATOM 2228 N N . VAL B 1 19 ? 22.156 17.25 13.359 1 85.81 19 VAL B N 1
ATOM 2229 C CA . VAL B 1 19 ? 20.766 17.047 12.953 1 85.81 19 VAL B CA 1
ATOM 2230 C C . VAL B 1 19 ? 20.453 15.555 12.898 1 85.81 19 VAL B C 1
ATOM 2232 O O . VAL B 1 19 ? 19.391 15.109 13.359 1 85.81 19 VAL B O 1
ATOM 2235 N N . TRP B 1 20 ? 21.328 14.82 12.336 1 90.31 20 TRP B N 1
ATOM 2236 C CA . TRP B 1 20 ? 21.203 13.367 12.305 1 90.31 20 TRP B CA 1
ATOM 2237 C C . TRP B 1 20 ? 21.047 12.797 13.711 1 90.31 20 TRP B C 1
ATOM 2239 O O . TRP B 1 20 ? 20.188 11.945 13.953 1 90.31 20 TRP B O 1
ATOM 2249 N N . GLN B 1 21 ? 21.859 13.289 14.617 1 87.62 21 GLN B N 1
ATOM 2250 C CA . GLN B 1 21 ? 21.812 12.828 16 1 87.62 21 GLN B CA 1
ATOM 2251 C C . GLN B 1 21 ? 20.484 13.156 16.656 1 87.62 21 GLN B C 1
ATOM 2253 O O . GLN B 1 21 ? 19.938 12.344 17.406 1 87.62 21 GLN B O 1
ATOM 2258 N N . ARG B 1 22 ? 20.031 14.25 16.391 1 83.5 22 ARG B N 1
ATOM 2259 C CA . ARG B 1 22 ? 18.734 14.641 16.922 1 83.5 22 ARG B CA 1
ATOM 2260 C C . ARG B 1 22 ? 17.641 13.703 16.438 1 83.5 22 ARG B C 1
ATOM 2262 O O . ARG B 1 22 ? 16.797 13.258 17.234 1 83.5 22 ARG B O 1
ATOM 2269 N N . ASN B 1 23 ? 17.688 13.492 15.164 1 85.44 23 ASN B N 1
ATOM 2270 C CA . ASN B 1 23 ? 16.688 12.602 14.594 1 85.44 23 ASN B CA 1
ATOM 2271 C C . ASN B 1 23 ? 16.797 11.195 15.172 1 85.44 23 ASN B C 1
ATOM 2273 O O . ASN B 1 23 ? 15.781 10.531 15.398 1 85.44 23 ASN B O 1
ATOM 2277 N N . LYS B 1 24 ? 17.969 10.789 15.352 1 86.81 24 LYS B N 1
ATOM 2278 C CA . LYS B 1 24 ? 18.188 9.492 15.977 1 86.81 24 LYS B CA 1
ATOM 2279 C C . LYS B 1 24 ? 17.609 9.453 17.375 1 86.81 24 LYS B C 1
ATOM 2281 O O . LYS B 1 24 ? 16.938 8.484 17.75 1 86.81 24 LYS B O 1
ATOM 2286 N N . ASP B 1 25 ? 17.781 10.5 18.125 1 84.81 25 ASP B N 1
ATOM 2287 C CA . ASP B 1 25 ? 17.312 10.562 19.516 1 84.81 25 ASP B CA 1
ATOM 2288 C C . ASP B 1 25 ? 15.781 10.562 19.578 1 84.81 25 ASP B C 1
ATOM 2290 O O . ASP B 1 25 ? 15.188 9.898 20.422 1 84.81 25 ASP B O 1
ATOM 2294 N N . VAL B 1 26 ? 15.203 11.273 18.656 1 79 26 VAL B N 1
ATOM 2295 C CA . VAL B 1 26 ? 13.742 11.344 18.609 1 79 26 VAL B CA 1
ATOM 2296 C C . VAL B 1 26 ? 13.172 9.984 18.219 1 79 26 VAL B C 1
ATOM 2298 O O . VAL B 1 26 ? 12.18 9.531 18.781 1 79 26 VAL B O 1
ATOM 2301 N N . PHE B 1 27 ? 13.789 9.422 17.297 1 78.06 27 PHE B N 1
ATOM 2302 C CA . PHE B 1 27 ? 13.367 8.102 16.844 1 78.06 27 PHE B CA 1
ATOM 2303 C C . PHE B 1 27 ? 13.461 7.082 17.969 1 78.06 27 PHE B C 1
ATOM 2305 O O . PHE B 1 27 ? 12.562 6.258 18.141 1 78.06 27 PHE B O 1
ATOM 2312 N N . MET B 1 28 ? 14.516 7.102 18.656 1 75.62 28 MET B N 1
ATOM 2313 C CA . MET B 1 28 ? 14.742 6.145 19.734 1 75.62 28 MET B CA 1
ATOM 2314 C C . MET B 1 28 ? 13.711 6.324 20.844 1 75.62 28 MET B C 1
ATOM 2316 O O . MET B 1 28 ? 13.406 5.375 21.578 1 75.62 28 MET B O 1
ATOM 2320 N N . LYS B 1 29 ? 13.125 7.496 20.938 1 74.25 29 LYS B N 1
ATOM 2321 C CA . LYS B 1 29 ? 12.109 7.758 21.938 1 74.25 29 LYS B CA 1
ATOM 2322 C C . LYS B 1 29 ? 10.75 7.199 21.516 1 74.25 29 LYS B C 1
ATOM 2324 O O . LYS B 1 29 ? 9.977 6.738 22.359 1 74.25 29 LYS B O 1
ATOM 2329 N N . ASP B 1 30 ? 10.484 7.184 20.234 1 69.75 30 ASP B N 1
ATOM 2330 C CA . ASP B 1 30 ? 9.195 6.742 19.734 1 69.75 30 ASP B CA 1
ATOM 2331 C C . ASP B 1 30 ? 9.352 5.551 18.781 1 69.75 30 ASP B C 1
ATOM 2333 O O . ASP B 1 30 ? 8.734 5.504 17.719 1 69.75 30 ASP B O 1
ATOM 2337 N N . ILE B 1 31 ? 10.172 4.668 19.141 1 65.75 31 ILE B N 1
ATOM 2338 C CA . ILE B 1 31 ? 10.602 3.572 18.266 1 65.75 31 ILE B CA 1
ATOM 2339 C C . ILE B 1 31 ? 9.398 2.707 17.906 1 65.75 31 ILE B C 1
ATOM 2341 O O . ILE B 1 31 ? 9.297 2.217 16.766 1 65.75 31 ILE B O 1
ATOM 2345 N N . LYS B 1 32 ? 8.484 2.453 18.672 1 59.78 32 LYS B N 1
ATOM 2346 C CA . LYS B 1 32 ? 7.387 1.519 18.453 1 59.78 32 LYS B CA 1
ATOM 2347 C C . LYS B 1 32 ? 6.488 1.983 17.312 1 59.78 32 LYS B C 1
ATOM 2349 O O . LYS B 1 32 ? 6.117 1.189 16.453 1 59.78 32 LYS B O 1
ATOM 2354 N N . LEU B 1 33 ? 6.164 3.195 17.312 1 58.47 33 LEU B N 1
ATOM 2355 C CA . LEU B 1 33 ? 5.168 3.711 16.375 1 58.47 33 LEU B CA 1
ATOM 2356 C C . LEU B 1 33 ? 5.762 3.863 14.977 1 58.47 33 LEU B C 1
ATOM 2358 O O . LEU B 1 33 ? 5.07 3.641 13.977 1 58.47 33 LEU B O 1
ATOM 2362 N N . ASN B 1 34 ? 7.02 4.105 14.977 1 61.31 34 ASN B N 1
ATOM 2363 C CA . ASN B 1 34 ? 7.617 4.445 13.688 1 61.31 34 ASN B CA 1
ATOM 2364 C C . ASN B 1 34 ? 8.312 3.24 13.055 1 61.31 34 ASN B C 1
ATOM 2366 O O . ASN B 1 34 ? 8.547 3.213 11.852 1 61.31 34 ASN B O 1
ATOM 2370 N N . PHE B 1 35 ? 8.5 2.371 13.812 1 66.56 35 PHE B N 1
ATOM 2371 C CA . PHE B 1 35 ? 9.344 1.261 13.398 1 66.56 35 PHE B CA 1
ATOM 2372 C C . PHE B 1 35 ? 8.516 0.178 12.711 1 66.56 35 PHE B C 1
ATOM 2374 O O . PHE B 1 35 ? 9.023 -0.542 11.844 1 66.56 35 PHE B O 1
ATOM 2381 N N . LEU B 1 36 ? 7.293 0.171 12.875 1 73.25 36 LEU B N 1
ATOM 2382 C CA . LEU B 1 36 ? 6.57 -1.058 12.57 1 73.25 36 LEU B CA 1
ATOM 2383 C C . LEU B 1 36 ? 6.152 -1.091 11.102 1 73.25 36 LEU B C 1
ATOM 2385 O O . LEU B 1 36 ? 6.293 -2.119 10.438 1 73.25 36 LEU B O 1
ATOM 2389 N N . PRO B 1 37 ? 5.844 0.018 10.531 1 74.06 37 PRO B N 1
ATOM 2390 C CA . PRO B 1 37 ? 5.215 -0.104 9.219 1 74.06 37 PRO B CA 1
ATOM 2391 C C . PRO B 1 37 ? 6.195 -0.553 8.133 1 74.06 37 PRO B C 1
ATOM 2393 O O . PRO B 1 37 ? 5.895 -1.466 7.363 1 74.06 37 PRO B O 1
ATOM 2396 N N . PRO B 1 38 ? 7.375 -0.037 8.141 1 76.75 38 PRO B N 1
ATOM 2397 C CA . PRO B 1 38 ? 8.273 -0.411 7.051 1 76.75 38 PRO B CA 1
ATOM 2398 C C . PRO B 1 38 ? 8.742 -1.863 7.141 1 76.75 38 PRO B C 1
ATOM 2400 O O . PRO B 1 38 ? 9.219 -2.424 6.152 1 76.75 38 PRO B O 1
ATOM 2403 N N . PHE B 1 39 ? 8.508 -2.451 8.211 1 85.19 39 PHE B N 1
ATOM 2404 C CA . PHE B 1 39 ? 8.898 -3.844 8.406 1 85.19 39 PHE B CA 1
ATOM 2405 C C . PHE B 1 39 ? 7.707 -4.77 8.203 1 85.19 39 PHE B C 1
ATOM 2407 O O . PHE B 1 39 ? 7.828 -5.82 7.574 1 85.19 39 PHE B O 1
ATOM 2414 N N . LEU B 1 40 ? 6.68 -4.332 8.672 1 88 40 LEU B N 1
ATOM 2415 C CA . LEU B 1 40 ? 5.512 -5.203 8.766 1 88 40 LEU B CA 1
ATOM 2416 C C . LEU B 1 40 ? 4.965 -5.523 7.379 1 88 40 LEU B C 1
ATOM 2418 O O . LEU B 1 40 ? 4.652 -6.68 7.082 1 88 40 LEU B O 1
ATOM 2422 N N . GLU B 1 41 ? 4.961 -4.531 6.562 1 90.38 41 GLU B N 1
ATOM 2423 C CA . GLU B 1 41 ? 4.344 -4.727 5.254 1 90.38 41 GLU B CA 1
ATOM 2424 C C . GLU B 1 41 ? 5.145 -5.715 4.406 1 90.38 41 GLU B C 1
ATOM 2426 O O . GLU B 1 41 ? 4.59 -6.691 3.896 1 90.38 41 GLU B O 1
ATOM 2431 N N . PRO B 1 42 ? 6.434 -5.582 4.312 1 91.81 42 PRO B N 1
ATOM 2432 C CA . PRO B 1 42 ? 7.199 -6.578 3.559 1 91.81 42 PRO B CA 1
ATOM 2433 C C . PRO B 1 42 ? 7.094 -7.98 4.152 1 91.81 42 PRO B C 1
ATOM 2435 O O . PRO B 1 42 ? 7.047 -8.969 3.412 1 91.81 42 PRO B O 1
ATOM 2438 N N . ILE B 1 43 ? 7.039 -8.055 5.422 1 93.5 43 ILE B N 1
ATOM 2439 C CA . ILE B 1 43 ? 6.914 -9.344 6.086 1 93.5 43 ILE B CA 1
ATOM 2440 C C . ILE B 1 43 ? 5.566 -9.969 5.746 1 93.5 43 ILE B C 1
ATOM 2442 O O . ILE B 1 43 ? 5.484 -11.164 5.445 1 93.5 43 ILE B O 1
ATOM 2446 N N . LEU B 1 44 ? 4.543 -9.18 5.762 1 94.5 44 LEU B N 1
ATOM 2447 C CA . LEU B 1 44 ? 3.217 -9.656 5.395 1 94.5 44 LEU B CA 1
ATOM 2448 C C . LEU B 1 44 ? 3.197 -10.141 3.947 1 94.5 44 LEU B C 1
ATOM 2450 O O . LEU B 1 44 ? 2.6 -11.172 3.641 1 94.5 44 LEU B O 1
ATOM 2454 N N . TYR B 1 45 ? 3.859 -9.438 3.105 1 96.19 45 TYR B N 1
ATOM 2455 C CA . TYR B 1 45 ? 3.928 -9.828 1.702 1 96.19 45 TYR B CA 1
ATOM 2456 C C . TYR B 1 45 ? 4.68 -11.141 1.54 1 96.19 45 TYR B C 1
ATOM 2458 O O . TYR B 1 45 ? 4.305 -11.984 0.718 1 96.19 45 TYR B O 1
ATOM 2466 N N . LEU B 1 46 ? 5.754 -11.266 2.279 1 95.38 46 LEU B N 1
ATOM 2467 C CA . LEU B 1 46 ? 6.512 -12.508 2.211 1 95.38 46 LEU B CA 1
ATOM 2468 C C . LEU B 1 46 ? 5.645 -13.695 2.611 1 95.38 46 LEU B C 1
ATOM 2470 O O . LEU B 1 46 ? 5.645 -14.727 1.934 1 95.38 46 LEU B O 1
ATOM 2474 N N . PHE B 1 47 ? 4.875 -13.523 3.621 1 94.81 47 PHE B N 1
ATOM 2475 C CA . PHE B 1 47 ? 4.008 -14.602 4.082 1 94.81 47 PHE B CA 1
ATOM 2476 C C . PHE B 1 47 ? 2.891 -14.867 3.078 1 94.81 47 PHE B C 1
ATOM 2478 O O . PHE B 1 47 ? 2.607 -16.016 2.744 1 94.81 47 PHE B O 1
ATOM 2485 N N . ALA B 1 48 ? 2.312 -13.828 2.621 1 95.19 48 ALA B N 1
ATOM 2486 C CA . ALA B 1 48 ? 1.159 -13.969 1.736 1 95.19 48 ALA B CA 1
ATOM 2487 C C . ALA B 1 48 ? 1.581 -14.484 0.364 1 95.19 48 ALA B C 1
ATOM 2489 O O . ALA B 1 48 ? 1.101 -15.531 -0.088 1 95.19 48 ALA B O 1
ATOM 2490 N N . LEU B 1 49 ? 2.51 -13.797 -0.252 1 95.06 49 LEU B N 1
ATOM 2491 C CA . LEU B 1 49 ? 2.871 -14.148 -1.619 1 95.06 49 LEU B CA 1
ATOM 2492 C C . LEU B 1 49 ? 3.939 -15.242 -1.634 1 95.06 49 LEU B C 1
ATOM 2494 O O . LEU B 1 49 ? 3.879 -16.156 -2.447 1 95.06 49 LEU B O 1
ATOM 2498 N N . GLY B 1 50 ? 4.91 -15.078 -0.764 1 93.62 50 GLY B N 1
ATOM 2499 C CA . GLY B 1 50 ? 5.98 -16.062 -0.735 1 93.62 50 GLY B CA 1
ATOM 2500 C C . GLY B 1 50 ? 5.504 -17.453 -0.345 1 93.62 50 GLY B C 1
ATOM 2501 O O . GLY B 1 50 ? 5.824 -18.438 -1.013 1 93.62 50 GLY B O 1
ATOM 2502 N N . PHE B 1 51 ? 4.637 -17.531 0.592 1 91.56 51 PHE B N 1
ATOM 2503 C CA . PHE B 1 51 ? 4.223 -18.828 1.086 1 91.56 51 PHE B CA 1
ATOM 2504 C C . PHE B 1 51 ? 2.803 -19.156 0.632 1 91.56 51 PHE B C 1
ATOM 2506 O O . PHE B 1 51 ? 2.502 -20.297 0.282 1 91.56 51 PHE B O 1
ATOM 2513 N N . GLY B 1 52 ? 1.985 -18.25 0.582 1 92.88 52 GLY B N 1
ATOM 2514 C CA . GLY B 1 52 ? 0.626 -18.469 0.118 1 92.88 52 GLY B CA 1
ATOM 2515 C C . GLY B 1 52 ? 0.539 -18.719 -1.377 1 92.88 52 GLY B C 1
ATOM 2516 O O . GLY B 1 52 ? 0.226 -19.828 -1.816 1 92.88 52 GLY B O 1
ATOM 2517 N N . LEU B 1 53 ? 0.908 -17.719 -2.127 1 93.38 53 LEU B N 1
ATOM 2518 C CA . LEU B 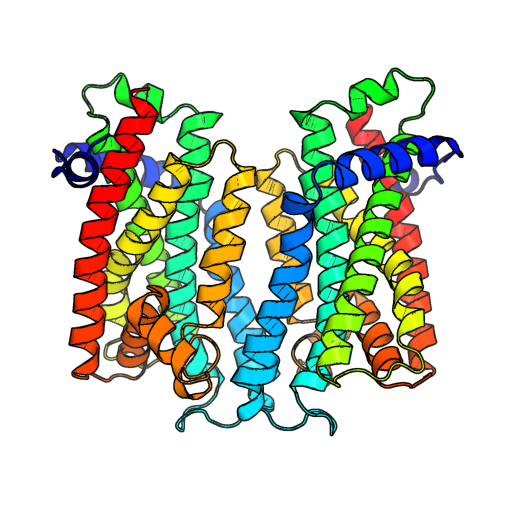1 53 ? 0.847 -17.812 -3.58 1 93.38 53 LEU B CA 1
ATOM 2519 C C . LEU B 1 53 ? 1.954 -18.719 -4.113 1 93.38 53 LEU B C 1
ATOM 2521 O O . LEU B 1 53 ? 1.816 -19.312 -5.184 1 93.38 53 LEU B O 1
ATOM 2525 N N . GLY B 1 54 ? 3.057 -18.812 -3.334 1 93.69 54 GLY B N 1
ATOM 2526 C CA . GLY B 1 54 ? 4.199 -19.609 -3.746 1 93.69 54 GLY B CA 1
ATOM 2527 C C . GLY B 1 54 ? 3.844 -21.062 -4.012 1 93.69 54 GLY B C 1
ATOM 2528 O O . GLY B 1 54 ? 4.496 -21.734 -4.816 1 93.69 54 GLY B O 1
ATOM 2529 N N . LYS B 1 55 ? 2.756 -21.578 -3.457 1 91.44 55 LYS B N 1
ATOM 2530 C CA . LYS B 1 55 ? 2.293 -22.953 -3.658 1 91.44 55 LYS B CA 1
ATOM 2531 C C . LYS B 1 55 ? 1.811 -23.172 -5.09 1 91.44 55 LYS B C 1
ATOM 2533 O O . LYS B 1 55 ? 1.75 -24.297 -5.566 1 91.44 55 LYS B O 1
ATOM 2538 N N . PHE B 1 56 ? 1.546 -22.016 -5.719 1 93.25 56 PHE B N 1
ATOM 2539 C CA . PHE B 1 56 ? 0.972 -22.109 -7.059 1 93.25 56 PHE B CA 1
ATOM 2540 C C . PHE B 1 56 ? 1.952 -21.578 -8.102 1 93.25 56 PHE B C 1
ATOM 2542 O O . PHE B 1 56 ? 1.642 -21.547 -9.289 1 93.25 56 PHE B O 1
ATOM 2549 N N . VAL B 1 57 ? 3.068 -21.109 -7.582 1 91.5 57 VAL B N 1
ATOM 2550 C CA . VAL B 1 57 ? 4.031 -20.5 -8.492 1 91.5 57 VAL B CA 1
ATOM 2551 C C . VAL B 1 57 ? 5.141 -21.5 -8.82 1 91.5 57 VAL B C 1
ATOM 2553 O O . VAL B 1 57 ? 5.715 -22.109 -7.922 1 91.5 57 VAL B O 1
ATOM 2556 N N . GLU B 1 58 ? 5.395 -21.578 -9.992 1 84.44 58 GLU B N 1
ATOM 2557 C CA . GLU B 1 58 ? 6.555 -22.359 -10.43 1 84.44 58 GLU B CA 1
ATOM 2558 C C . GLU B 1 58 ? 7.855 -21.719 -9.961 1 84.44 58 GLU B C 1
ATOM 2560 O O . GLU B 1 58 ? 7.891 -20.516 -9.656 1 84.44 58 GLU B O 1
ATOM 2565 N N . SER B 1 59 ? 8.859 -22.531 -9.883 1 88.81 59 SER B N 1
ATOM 2566 C CA . SER B 1 59 ? 10.164 -21.953 -9.578 1 88.81 59 SER B CA 1
ATO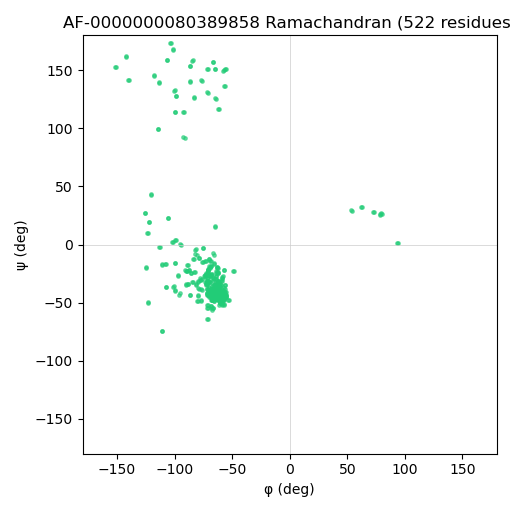M 2567 C C . SER B 1 59 ? 10.539 -20.875 -10.602 1 88.81 59 SER B C 1
ATOM 2569 O O . SER B 1 59 ? 10.188 -20.984 -11.773 1 88.81 59 SER B O 1
ATOM 2571 N N . ILE B 1 60 ? 11.031 -19.828 -10.102 1 89.44 60 ILE B N 1
ATOM 2572 C CA . ILE B 1 60 ? 11.5 -18.75 -10.953 1 89.44 60 ILE B CA 1
ATOM 2573 C C . ILE B 1 60 ? 13.023 -18.828 -11.102 1 89.44 60 ILE B C 1
ATOM 2575 O O . ILE B 1 60 ? 13.758 -18.609 -10.141 1 89.44 60 ILE B O 1
ATOM 2579 N N . ASP B 1 61 ? 13.406 -19.094 -12.289 1 85.5 61 ASP B N 1
ATOM 2580 C CA . ASP B 1 61 ? 14.828 -19.266 -12.578 1 85.5 61 ASP B CA 1
ATOM 2581 C C . ASP B 1 61 ? 15.461 -20.297 -11.656 1 85.5 61 ASP B C 1
ATOM 2583 O O . ASP B 1 61 ? 16.547 -20.078 -11.109 1 85.5 61 ASP B O 1
ATOM 2587 N N . GLY B 1 62 ? 14.695 -21.25 -11.227 1 87.94 62 GLY B N 1
ATOM 2588 C CA . GLY B 1 62 ? 15.188 -22.391 -10.469 1 87.94 62 GLY B CA 1
ATOM 2589 C C . GLY B 1 62 ? 15.117 -22.188 -8.969 1 87.94 62 GLY B C 1
ATOM 2590 O O . GLY B 1 62 ? 15.523 -23.047 -8.195 1 87.94 62 GLY B O 1
ATOM 2591 N N . VAL B 1 63 ? 14.648 -21.141 -8.523 1 91.69 63 VAL B N 1
ATOM 2592 C CA . VAL B 1 63 ? 14.555 -20.859 -7.098 1 91.69 63 VAL B CA 1
ATOM 2593 C C . VAL B 1 63 ? 13.094 -20.797 -6.676 1 91.69 63 VAL B C 1
ATOM 2595 O O . VAL B 1 63 ? 12.242 -20.297 -7.418 1 91.69 63 VAL B O 1
ATOM 2598 N N . PRO B 1 64 ? 12.859 -21.375 -5.512 1 94.25 64 PRO B N 1
ATOM 2599 C CA . PRO B 1 64 ? 11.484 -21.281 -5.023 1 94.25 64 PRO B CA 1
ATOM 2600 C C . PRO B 1 64 ? 11 -19.828 -4.926 1 94.25 64 PRO B C 1
ATOM 2602 O O . PRO B 1 64 ? 11.789 -18.922 -4.66 1 94.25 64 PRO B O 1
ATOM 2605 N N . TYR B 1 65 ? 9.766 -19.609 -5.074 1 95.38 65 TYR B N 1
ATOM 2606 C CA . TYR B 1 65 ? 9.188 -18.281 -5.176 1 95.38 65 TYR B CA 1
ATOM 2607 C C . TYR B 1 65 ? 9.477 -17.453 -3.92 1 95.38 65 TYR B C 1
ATOM 2609 O O . TYR B 1 65 ? 9.82 -16.281 -4.004 1 95.38 65 TYR B O 1
ATOM 2617 N N . ALA B 1 66 ? 9.344 -18.078 -2.766 1 95.75 66 ALA B N 1
ATOM 2618 C CA . ALA B 1 66 ? 9.625 -17.359 -1.518 1 95.75 66 ALA B CA 1
ATOM 2619 C C . ALA B 1 66 ? 11.062 -16.844 -1.487 1 95.75 66 ALA B C 1
ATOM 2621 O O . ALA B 1 66 ? 11.312 -15.727 -1.032 1 95.75 66 ALA B O 1
ATOM 2622 N N . GLN B 1 67 ? 11.961 -17.625 -2 1 95.5 67 GLN B N 1
ATOM 2623 C CA . GLN B 1 67 ? 13.359 -17.234 -2.045 1 95.5 67 GLN B CA 1
ATOM 2624 C C . GLN B 1 67 ? 13.594 -16.141 -3.072 1 95.5 67 GLN B C 1
ATOM 2626 O O . GLN B 1 67 ? 14.469 -15.289 -2.895 1 95.5 67 GLN B O 1
ATOM 2631 N N . PHE B 1 68 ? 12.812 -16.188 -4.086 1 95.56 68 PHE B N 1
ATOM 2632 C CA . PHE B 1 68 ? 12.922 -15.164 -5.121 1 95.56 68 PHE B CA 1
ATOM 2633 C C . PHE B 1 68 ? 12.477 -13.805 -4.586 1 95.56 68 PHE B C 1
ATOM 2635 O O . PHE B 1 68 ? 13.117 -12.789 -4.852 1 95.56 68 PHE B O 1
ATOM 2642 N N . ILE B 1 69 ? 11.375 -13.727 -3.828 1 96.44 69 ILE B N 1
ATOM 2643 C CA . ILE B 1 69 ? 10.789 -12.438 -3.482 1 96.44 69 ILE B CA 1
ATOM 2644 C C . ILE B 1 69 ? 11.43 -11.898 -2.207 1 96.44 69 ILE B C 1
ATOM 2646 O O . ILE B 1 69 ? 11.422 -10.688 -1.957 1 96.44 69 ILE B O 1
ATOM 2650 N N . ALA B 1 70 ? 12.031 -12.75 -1.375 1 96.38 70 ALA B N 1
ATOM 2651 C CA . ALA B 1 70 ? 12.539 -12.375 -0.057 1 96.38 70 ALA B CA 1
ATOM 2652 C C . ALA B 1 70 ? 13.547 -11.234 -0.161 1 96.38 70 ALA B C 1
ATOM 2654 O O . ALA B 1 70 ? 13.383 -10.195 0.483 1 96.38 70 ALA B O 1
ATOM 2655 N N . PRO B 1 71 ? 14.547 -11.359 -1.003 1 96.06 71 PRO B N 1
ATOM 2656 C CA . PRO B 1 71 ? 15.516 -10.266 -1.101 1 96.06 71 PRO B CA 1
ATOM 2657 C C . PRO B 1 71 ? 14.891 -8.969 -1.62 1 96.06 71 PRO B C 1
ATOM 2659 O O . PRO B 1 71 ? 15.281 -7.879 -1.196 1 96.06 71 PRO B O 1
ATOM 2662 N N . ALA B 1 72 ? 14.023 -9.125 -2.547 1 97.19 72 ALA B N 1
ATOM 2663 C CA . ALA B 1 72 ? 13.344 -7.949 -3.092 1 97.19 72 ALA B CA 1
ATOM 2664 C C . ALA B 1 72 ? 12.578 -7.207 -2.004 1 97.19 72 ALA B C 1
ATOM 2666 O O . ALA B 1 72 ? 12.461 -5.977 -2.045 1 97.19 72 ALA B O 1
ATOM 2667 N N . LEU B 1 73 ? 12.031 -7.918 -1.059 1 97 73 LEU B N 1
ATOM 2668 C CA . LEU B 1 73 ? 11.258 -7.297 0.011 1 97 73 LEU B CA 1
ATOM 2669 C C . LEU B 1 73 ? 12.172 -6.559 0.985 1 97 73 LEU B C 1
ATOM 2671 O O . LEU B 1 73 ? 11.75 -5.59 1.621 1 97 73 LEU B O 1
ATOM 2675 N N . ILE B 1 74 ? 13.406 -6.984 1.085 1 97.25 74 ILE B N 1
ATOM 2676 C CA . ILE B 1 74 ? 14.383 -6.18 1.81 1 97.25 74 ILE B CA 1
ATOM 2677 C C . ILE B 1 74 ? 14.57 -4.836 1.108 1 97.25 74 ILE B C 1
ATOM 2679 O O . ILE B 1 74 ? 14.562 -3.785 1.754 1 97.25 74 ILE B O 1
ATOM 2683 N N . ALA B 1 75 ? 14.734 -4.922 -0.204 1 97.94 75 ALA B N 1
ATOM 2684 C CA . ALA B 1 75 ? 14.898 -3.705 -0.998 1 97.94 75 ALA B CA 1
ATOM 2685 C C . ALA B 1 75 ? 13.695 -2.779 -0.836 1 97.94 75 ALA B C 1
ATOM 2687 O O . ALA B 1 75 ? 13.852 -1.561 -0.732 1 97.94 75 ALA B O 1
ATOM 2688 N N . VAL B 1 76 ? 12.547 -3.355 -0.844 1 97.19 76 VAL B N 1
ATOM 2689 C CA . VAL B 1 76 ? 11.32 -2.588 -0.679 1 97.19 76 VAL B CA 1
ATOM 2690 C C . VAL B 1 76 ? 11.305 -1.915 0.692 1 97.19 76 VAL B C 1
ATOM 2692 O O . VAL B 1 76 ? 10.922 -0.75 0.817 1 97.19 76 VAL B O 1
ATOM 2695 N N . SER B 1 77 ? 11.664 -2.635 1.667 1 95.81 77 SER B N 1
ATOM 2696 C CA . SER B 1 77 ? 11.742 -2.078 3.014 1 95.81 77 SER B CA 1
ATOM 2697 C C . SER B 1 77 ? 12.688 -0.883 3.064 1 95.81 77 SER B C 1
ATOM 2699 O O . SER B 1 77 ? 12.398 0.112 3.736 1 95.81 77 SER B O 1
ATOM 2701 N N . VAL B 1 78 ? 13.75 -1.012 2.422 1 96.31 78 VAL B N 1
ATOM 2702 C CA . VAL B 1 78 ? 14.734 0.062 2.324 1 96.31 78 VAL B CA 1
ATOM 2703 C C . VAL B 1 78 ? 14.094 1.287 1.671 1 96.31 78 VAL B C 1
ATOM 2705 O O . VAL B 1 78 ? 14.234 2.406 2.174 1 96.31 78 VAL B O 1
ATOM 2708 N N . MET B 1 79 ? 13.461 1.053 0.613 1 97.12 79 MET B N 1
ATOM 2709 C CA . MET B 1 79 ? 12.797 2.135 -0.111 1 97.12 79 MET B CA 1
ATOM 2710 C C . MET B 1 79 ? 11.766 2.832 0.775 1 97.12 79 MET B C 1
ATOM 2712 O O . MET B 1 79 ? 11.773 4.059 0.885 1 97.12 79 MET B O 1
ATOM 2716 N N . TYR B 1 80 ? 10.906 2.053 1.421 1 94.75 80 TYR B N 1
ATOM 2717 C CA . TYR B 1 80 ? 9.844 2.623 2.236 1 94.75 80 TYR B CA 1
ATOM 2718 C C . TYR B 1 80 ? 10.414 3.422 3.4 1 94.75 80 TYR B C 1
ATOM 2720 O O . TYR B 1 80 ? 9.977 4.547 3.666 1 94.75 80 TYR B O 1
ATOM 2728 N N . ALA B 1 81 ? 11.367 2.871 4.074 1 93.88 81 ALA B N 1
ATOM 2729 C CA . ALA B 1 81 ? 11.93 3.492 5.27 1 93.88 81 ALA B CA 1
ATOM 2730 C C . ALA B 1 81 ? 12.492 4.875 4.957 1 93.88 81 ALA B C 1
ATOM 2732 O O . ALA B 1 81 ? 12.195 5.848 5.656 1 93.88 81 ALA B O 1
ATOM 2733 N N . SER B 1 82 ? 13.211 4.945 3.93 1 95.81 82 SER B N 1
ATOM 2734 C CA . SER B 1 82 ? 13.875 6.203 3.609 1 95.81 82 SER B CA 1
ATOM 2735 C C . SER B 1 82 ? 12.914 7.184 2.947 1 95.81 82 SER B C 1
ATOM 2737 O O . SER B 1 82 ? 12.914 8.375 3.262 1 95.81 82 SER B O 1
ATOM 2739 N N . PHE B 1 83 ? 12.117 6.719 2.016 1 95.88 83 PHE B N 1
ATOM 2740 C CA . PHE B 1 83 ? 11.203 7.602 1.303 1 95.88 83 PHE B CA 1
ATOM 2741 C C . PHE B 1 83 ? 10.211 8.242 2.266 1 95.88 83 PHE B C 1
ATOM 2743 O O . PHE B 1 83 ? 10.031 9.461 2.252 1 95.88 83 PHE B O 1
ATOM 2750 N N . PHE B 1 84 ? 9.633 7.461 3.084 1 90.25 84 PHE B N 1
ATOM 2751 C CA . PHE B 1 84 ? 8.594 7.988 3.967 1 90.25 84 PHE B CA 1
ATOM 2752 C C . PHE B 1 84 ? 9.211 8.867 5.051 1 90.25 84 PHE B C 1
ATOM 2754 O O . PHE B 1 84 ? 8.594 9.844 5.484 1 90.25 84 PHE B O 1
ATOM 2761 N N . GLU B 1 85 ? 10.383 8.531 5.488 1 90.75 85 GLU B N 1
ATOM 2762 C CA . GLU B 1 85 ? 11.062 9.367 6.473 1 90.75 85 GLU B CA 1
ATOM 2763 C C . GLU B 1 85 ? 11.367 10.75 5.906 1 90.75 85 GLU B C 1
ATOM 2765 O O . GLU B 1 85 ? 11.211 11.758 6.602 1 90.75 85 GLU B O 1
ATOM 2770 N N . CYS B 1 86 ? 11.734 10.805 4.672 1 94 86 CYS B N 1
ATOM 2771 C CA . CYS B 1 86 ? 12.156 12.078 4.109 1 94 86 CYS B CA 1
ATOM 2772 C C . CYS B 1 86 ? 11.031 12.734 3.324 1 94 86 CYS B C 1
ATOM 2774 O O . CYS B 1 86 ? 11.227 13.781 2.697 1 94 86 CYS B O 1
ATOM 2776 N N . SER B 1 87 ? 9.898 12.125 3.354 1 92.75 87 SER B N 1
ATOM 2777 C CA . SER B 1 87 ? 8.719 12.766 2.793 1 92.75 87 SER B CA 1
ATOM 2778 C C . SER B 1 87 ? 7.723 13.148 3.885 1 92.75 87 SER B C 1
ATOM 2780 O O . SER B 1 87 ? 7.734 14.273 4.375 1 92.75 87 SER B O 1
ATOM 2782 N N . TYR B 1 88 ? 7.039 12.164 4.426 1 85.56 88 TYR B N 1
ATOM 2783 C CA . TYR B 1 88 ? 6.012 12.445 5.418 1 85.56 88 TYR B CA 1
ATOM 2784 C C . TYR B 1 88 ? 6.621 13 6.699 1 85.56 88 TYR B C 1
ATOM 2786 O O . TYR B 1 88 ? 6.242 14.078 7.156 1 85.56 88 TYR B O 1
ATOM 2794 N N . SER B 1 89 ? 7.52 12.281 7.215 1 84.62 89 SER B N 1
ATOM 2795 C CA . SER B 1 89 ? 8.102 12.672 8.492 1 84.62 89 SER B CA 1
ATOM 2796 C C . SER B 1 89 ? 8.812 14.023 8.391 1 84.62 89 SER B C 1
ATOM 2798 O O . SER B 1 89 ? 8.68 14.867 9.273 1 84.62 89 SER B O 1
ATOM 2800 N N . SER B 1 90 ? 9.562 14.148 7.406 1 86.81 90 SER B N 1
ATOM 2801 C CA . SER B 1 90 ? 10.25 15.422 7.211 1 86.81 90 SER B CA 1
ATOM 2802 C C . SER B 1 90 ? 9.258 16.562 7.012 1 86.81 90 SER B C 1
ATOM 2804 O O . SER B 1 90 ? 9.477 17.672 7.508 1 86.81 90 SER B O 1
ATOM 2806 N N . TYR B 1 91 ? 8.25 16.328 6.289 1 86.44 91 TYR B N 1
ATOM 2807 C CA . TYR B 1 91 ? 7.23 17.344 6.074 1 86.44 91 TYR B CA 1
ATOM 2808 C C . TYR B 1 91 ? 6.609 17.781 7.395 1 86.44 91 TYR B C 1
ATOM 2810 O O . TYR B 1 91 ? 6.41 18.984 7.625 1 86.44 91 TYR B O 1
ATOM 2818 N N . VAL B 1 92 ? 6.297 16.859 8.18 1 80.44 92 VAL B N 1
ATOM 2819 C CA . VAL B 1 92 ? 5.703 17.141 9.484 1 80.44 92 VAL B CA 1
ATOM 2820 C C . VAL B 1 92 ? 6.672 17.969 10.32 1 80.44 92 VAL B C 1
ATOM 2822 O O . VAL B 1 92 ? 6.273 18.953 10.953 1 80.44 92 VAL B O 1
ATOM 2825 N N . ARG B 1 93 ? 7.922 17.594 10.359 1 82 93 ARG B N 1
ATOM 2826 C CA . ARG B 1 93 ? 8.93 18.328 11.117 1 82 93 ARG B CA 1
ATOM 2827 C C . ARG B 1 93 ? 9.07 19.75 10.594 1 82 93 ARG B C 1
ATOM 2829 O O . ARG B 1 93 ? 9.242 20.688 11.383 1 82 93 ARG B O 1
ATOM 2836 N N . MET B 1 94 ? 8.969 19.891 9.414 1 81.88 94 MET B N 1
ATOM 2837 C CA . MET B 1 94 ? 9.164 21.188 8.766 1 81.88 94 MET B CA 1
ATOM 2838 C C . MET B 1 94 ? 7.949 22.078 8.961 1 81.88 94 MET B C 1
ATOM 2840 O O . MET B 1 94 ? 8.078 23.219 9.398 1 81.88 94 MET B O 1
ATOM 2844 N N . TYR B 1 95 ? 6.785 21.547 8.719 1 78.75 95 TYR B N 1
ATOM 2845 C CA . TYR B 1 95 ? 5.613 22.406 8.594 1 78.75 95 TYR B CA 1
ATOM 2846 C C . TYR B 1 95 ? 4.785 22.375 9.875 1 78.75 95 TYR B C 1
ATOM 2848 O O . TYR B 1 95 ? 4.215 23.406 10.273 1 78.75 95 TYR B O 1
ATOM 2856 N N . TYR B 1 96 ? 4.723 21.281 10.477 1 76.31 96 TYR B N 1
ATOM 2857 C CA . TYR B 1 96 ? 3.824 21.188 11.617 1 76.31 96 TYR B CA 1
ATOM 2858 C C . TYR B 1 96 ? 4.578 21.438 12.922 1 76.31 96 TYR B C 1
ATOM 2860 O O . TYR B 1 96 ? 4.086 22.141 13.812 1 76.31 96 TYR B O 1
ATOM 2868 N N . GLN B 1 97 ? 5.711 20.891 13.008 1 77.12 97 GLN B N 1
ATOM 2869 C CA . GLN B 1 97 ? 6.484 21.047 14.234 1 77.12 97 GLN B CA 1
ATOM 2870 C C . GLN B 1 97 ? 7.398 22.266 14.156 1 77.12 97 GLN B C 1
ATOM 2872 O O . GLN B 1 97 ? 7.863 22.75 15.188 1 77.12 97 GLN B O 1
ATOM 2877 N N . LYS B 1 98 ? 7.727 22.734 12.961 1 80.62 98 LYS B N 1
ATOM 2878 C CA . LYS B 1 98 ? 8.578 23.891 12.703 1 80.62 98 LYS B CA 1
ATOM 2879 C C . LYS B 1 98 ? 9.984 23.672 13.25 1 80.62 98 LYS B C 1
ATOM 2881 O O . LYS B 1 98 ? 10.578 24.594 13.82 1 80.62 98 LYS B O 1
ATOM 2886 N N . THR B 1 99 ? 10.352 22.469 13.203 1 75.56 99 THR B N 1
ATOM 2887 C CA . THR B 1 99 ? 11.672 22.094 13.688 1 75.56 99 THR B CA 1
ATOM 2888 C C . THR B 1 99 ? 12.766 22.734 12.836 1 75.56 99 THR B C 1
ATOM 2890 O O . THR B 1 99 ? 13.805 23.141 13.359 1 75.56 99 THR B O 1
ATOM 2893 N N . PHE B 1 100 ? 12.5 22.875 11.562 1 74.75 100 PHE B N 1
ATOM 2894 C CA . PHE B 1 100 ? 13.484 23.453 10.656 1 74.75 100 PHE B CA 1
ATOM 2895 C C . PHE B 1 100 ? 13.742 24.922 10.992 1 74.75 100 PHE B C 1
ATOM 2897 O O . PHE B 1 100 ? 14.891 25.359 10.984 1 74.75 100 PHE B O 1
ATOM 2904 N N . ASP B 1 101 ? 12.688 25.531 11.328 1 74.62 101 ASP B N 1
ATOM 2905 C CA . ASP B 1 101 ? 12.805 26.938 11.711 1 74.62 101 ASP B CA 1
ATOM 2906 C C . ASP B 1 101 ? 13.617 27.109 12.992 1 74.62 101 ASP B C 1
ATOM 2908 O O . ASP B 1 101 ? 14.414 28.031 13.117 1 74.62 101 ASP B O 1
ATOM 2912 N N . ALA B 1 102 ? 13.438 26.188 13.844 1 73.31 102 ALA B N 1
ATOM 2913 C CA . ALA B 1 102 ? 14.133 26.25 15.133 1 73.31 102 ALA B CA 1
ATOM 2914 C C . ALA B 1 102 ? 15.625 25.969 14.961 1 73.31 102 ALA B C 1
ATOM 2916 O O . ALA B 1 102 ? 16.453 26.609 15.617 1 73.31 102 ALA B O 1
ATOM 2917 N N . ILE B 1 103 ? 15.93 25.172 14.023 1 70.62 103 ILE B N 1
ATOM 2918 C CA . ILE B 1 103 ? 17.328 24.781 13.828 1 70.62 103 ILE B CA 1
ATOM 2919 C C . ILE B 1 103 ? 18.062 25.859 13.055 1 70.62 103 ILE B C 1
ATOM 2921 O O . ILE B 1 103 ? 19.234 26.141 13.328 1 70.62 103 ILE B O 1
ATOM 2925 N N . ILE B 1 104 ? 17.359 26.516 12.148 1 68.38 104 ILE B N 1
ATOM 2926 C CA . ILE B 1 104 ? 17.969 27.562 11.328 1 68.38 104 ILE B CA 1
ATOM 2927 C C . ILE B 1 104 ? 18.281 28.781 12.195 1 68.38 104 ILE B C 1
ATOM 2929 O O . ILE B 1 104 ? 19.188 29.562 11.883 1 68.38 104 ILE B O 1
ATOM 2933 N N . ALA B 1 105 ? 17.609 28.812 13.266 1 68.75 105 ALA B N 1
ATOM 2934 C CA . ALA B 1 105 ? 17.906 29.891 14.203 1 68.75 105 ALA B CA 1
ATOM 2935 C C . ALA B 1 105 ? 19.219 29.641 14.945 1 68.75 105 ALA B C 1
ATOM 2937 O O . ALA B 1 105 ? 19.672 30.5 15.703 1 68.75 105 ALA B O 1
ATOM 2938 N N . THR B 1 106 ? 19.766 28.5 14.641 1 67.88 106 THR B N 1
ATOM 2939 C CA . THR B 1 106 ? 21.062 28.125 15.188 1 67.88 106 THR B CA 1
ATOM 2940 C C . THR B 1 106 ? 22.156 28.344 14.141 1 67.88 106 THR B C 1
ATOM 2942 O O . THR B 1 106 ? 21.875 28.641 12.984 1 67.88 106 THR B O 1
ATOM 2945 N N . PRO B 1 107 ? 23.359 28.297 14.547 1 74.62 107 PRO B N 1
ATOM 2946 C CA . PRO B 1 107 ? 24.438 28.531 13.586 1 74.62 107 PRO B CA 1
ATOM 2947 C C . PRO B 1 107 ? 24.5 27.453 12.5 1 74.62 107 PRO B C 1
ATOM 2949 O O . PRO B 1 107 ? 25.484 27.391 11.758 1 74.62 107 PRO B O 1
ATOM 2952 N N . LEU B 1 108 ? 23.484 26.719 12.383 1 77.44 108 LEU B N 1
ATOM 2953 C CA . LEU B 1 108 ? 23.438 25.703 11.328 1 77.44 108 LEU B CA 1
ATOM 2954 C C . LEU B 1 108 ? 22.906 26.297 10.031 1 77.44 108 LEU B C 1
ATOM 2956 O O . LEU B 1 108 ? 22 27.141 10.047 1 77.44 108 LEU B O 1
ATOM 2960 N N . THR B 1 109 ? 23.516 25.875 8.977 1 81.62 109 THR B N 1
ATOM 2961 C CA . THR B 1 109 ? 23 26.312 7.68 1 81.62 109 THR B CA 1
ATOM 2962 C C . THR B 1 109 ? 21.844 25.422 7.23 1 81.62 109 THR B C 1
ATOM 2964 O O . THR B 1 109 ? 21.688 24.297 7.734 1 81.62 109 THR B O 1
ATOM 2967 N N . ILE B 1 110 ? 21.062 25.906 6.379 1 82.94 110 ILE B N 1
ATOM 2968 C CA . ILE B 1 110 ? 19.922 25.172 5.84 1 82.94 110 ILE B CA 1
ATOM 2969 C C . ILE B 1 110 ? 20.406 23.906 5.148 1 82.94 110 ILE B C 1
ATOM 2971 O O . ILE B 1 110 ? 19.75 22.859 5.23 1 82.94 110 ILE B O 1
ATOM 2975 N N . GLU B 1 111 ? 21.531 23.984 4.621 1 88 111 GLU B N 1
ATOM 2976 C CA . GLU B 1 111 ? 22.109 22.828 3.941 1 88 111 GLU B CA 1
ATOM 2977 C C . GLU B 1 111 ? 22.484 21.719 4.934 1 88 111 GLU B C 1
ATOM 2979 O O . GLU B 1 111 ? 22.328 20.531 4.641 1 88 111 GLU B O 1
ATOM 2984 N N . ASP B 1 112 ? 22.844 22.109 6.035 1 87.94 112 ASP B N 1
ATOM 2985 C CA . ASP B 1 112 ? 23.203 21.156 7.078 1 87.94 112 ASP B CA 1
ATOM 2986 C C . ASP B 1 112 ? 21.969 20.406 7.574 1 87.94 112 ASP B C 1
ATOM 2988 O O . ASP B 1 112 ? 22.031 19.203 7.832 1 87.94 112 ASP B O 1
ATOM 2992 N N . VAL B 1 113 ? 20.969 21.109 7.734 1 86.94 113 VAL B N 1
ATOM 2993 C CA . VAL B 1 113 ? 19.734 20.531 8.219 1 86.94 113 VAL B CA 1
ATOM 2994 C C . VAL B 1 113 ? 19.219 19.5 7.215 1 86.94 113 VAL B C 1
ATOM 2996 O O . VAL B 1 113 ? 18.875 18.375 7.59 1 86.94 113 VAL B O 1
ATOM 2999 N N . ILE B 1 114 ? 19.25 19.875 5.977 1 90.75 114 ILE B N 1
ATOM 3000 C CA . ILE B 1 114 ? 18.75 19 4.918 1 90.75 114 ILE B CA 1
ATOM 3001 C C . ILE B 1 114 ? 19.625 17.766 4.816 1 90.75 114 ILE B C 1
ATOM 3003 O O . ILE B 1 114 ? 19.125 16.641 4.719 1 90.75 114 ILE B O 1
ATOM 3007 N N . ALA B 1 115 ? 20.906 18 4.883 1 92.56 115 ALA B N 1
ATOM 3008 C CA . ALA B 1 115 ? 21.844 16.875 4.824 1 92.56 115 ALA B CA 1
ATOM 3009 C C . ALA B 1 115 ? 21.656 15.938 6.004 1 92.56 115 ALA B C 1
ATOM 3011 O O . ALA B 1 115 ? 21.766 14.719 5.859 1 92.56 115 ALA B O 1
ATOM 3012 N N . GLY B 1 116 ? 21.422 16.5 7.098 1 91.94 116 GLY B N 1
ATOM 3013 C CA . GLY B 1 116 ? 21.156 15.688 8.273 1 91.94 116 GLY B CA 1
ATOM 3014 C C . GLY B 1 116 ? 19.906 14.828 8.125 1 91.94 116 GLY B C 1
ATOM 3015 O O . GLY B 1 116 ? 19.906 13.664 8.539 1 91.94 116 GLY B O 1
ATOM 3016 N N . GLU B 1 117 ? 18.906 15.414 7.555 1 92.75 117 GLU B N 1
ATOM 3017 C CA . GLU B 1 117 ? 17.688 14.672 7.281 1 92.75 117 GLU B CA 1
ATOM 3018 C C . GLU B 1 117 ? 17.938 13.508 6.332 1 92.75 117 GLU B C 1
ATOM 3020 O O . GLU B 1 117 ? 17.422 12.406 6.539 1 92.75 117 GLU B O 1
ATOM 3025 N N . LEU B 1 118 ? 18.672 13.797 5.348 1 96.19 118 LEU B N 1
ATOM 3026 C CA . LEU B 1 118 ? 18.969 12.781 4.344 1 96.19 118 LEU B CA 1
ATOM 3027 C C . LEU B 1 118 ? 19.797 11.656 4.941 1 96.19 118 LEU B C 1
ATOM 3029 O O . LEU B 1 118 ? 19.547 10.477 4.664 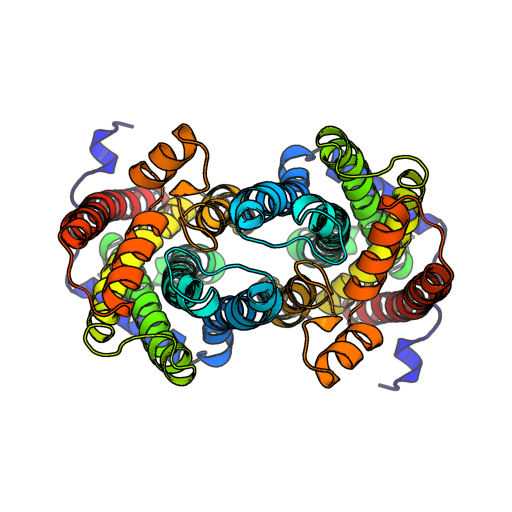1 96.19 118 LEU B O 1
ATOM 3033 N N . LEU B 1 119 ? 20.719 12.016 5.754 1 96 119 LEU B N 1
ATOM 3034 C CA . LEU B 1 119 ? 21.547 11.016 6.422 1 96 119 LEU B CA 1
ATOM 3035 C C . LEU B 1 119 ? 20.703 10.164 7.367 1 96 119 LEU B C 1
ATOM 3037 O O . LEU B 1 119 ? 20.938 8.961 7.496 1 96 119 LEU B O 1
ATOM 3041 N N . TRP B 1 120 ? 19.797 10.773 7.949 1 94.38 120 TRP B N 1
ATOM 3042 C CA . TRP B 1 120 ? 18.906 10.023 8.836 1 94.38 120 TRP B CA 1
ATOM 3043 C C . TRP B 1 120 ? 18.047 9.047 8.039 1 94.38 120 TRP B C 1
ATOM 3045 O O . TRP B 1 120 ? 17.875 7.898 8.445 1 94.38 120 TRP B O 1
ATOM 3055 N N . GLY B 1 121 ? 17.516 9.531 6.93 1 95.31 121 GLY B N 1
ATOM 3056 C CA . GLY B 1 121 ? 16.781 8.633 6.062 1 95.31 121 GLY B CA 1
ATOM 3057 C C . GLY B 1 121 ? 17.578 7.426 5.621 1 95.31 121 GLY B C 1
ATOM 3058 O O . GLY B 1 121 ? 17.062 6.305 5.613 1 95.31 121 GLY B O 1
ATOM 3059 N N . ALA B 1 122 ? 18.797 7.672 5.32 1 97.25 122 ALA B N 1
ATOM 3060 C CA . ALA B 1 122 ? 19.688 6.59 4.926 1 97.25 122 ALA B CA 1
ATOM 3061 C C . ALA B 1 122 ? 19.922 5.621 6.082 1 97.25 122 ALA B C 1
ATOM 3063 O O . ALA B 1 122 ? 19.969 4.406 5.887 1 97.25 122 ALA B O 1
ATOM 3064 N N . THR B 1 123 ? 20.078 6.172 7.211 1 96.19 123 THR B N 1
ATOM 3065 C CA . THR B 1 123 ? 20.281 5.348 8.398 1 96.19 123 THR B CA 1
ATOM 3066 C C . THR B 1 123 ? 19.047 4.488 8.68 1 96.19 123 THR B C 1
ATOM 3068 O O . THR B 1 123 ? 19.172 3.318 9.047 1 96.19 123 THR B O 1
ATOM 3071 N N . ARG B 1 124 ? 17.922 5.039 8.492 1 93.69 124 ARG B N 1
ATOM 3072 C CA . ARG B 1 124 ? 16.688 4.289 8.672 1 93.69 124 ARG B CA 1
ATOM 3073 C C . ARG B 1 124 ? 16.625 3.09 7.73 1 93.69 124 ARG B C 1
ATOM 3075 O O . ARG B 1 124 ? 16.172 2.012 8.117 1 93.69 124 ARG B O 1
ATOM 3082 N N . SER B 1 125 ? 17.031 3.334 6.574 1 95.94 125 SER B N 1
ATOM 3083 C CA . SER B 1 125 ? 17.062 2.244 5.605 1 95.94 125 SER B CA 1
ATOM 3084 C C . SER B 1 125 ? 18.031 1.151 6.039 1 95.94 125 SER B C 1
ATOM 3086 O O . SER B 1 125 ? 17.766 -0.037 5.859 1 95.94 125 SER B O 1
ATOM 3088 N N . MET B 1 126 ? 19.156 1.578 6.531 1 96 126 MET B N 1
ATOM 3089 C CA . MET B 1 126 ? 20.125 0.619 7.031 1 96 126 MET B CA 1
ATOM 3090 C C . MET B 1 126 ? 19.562 -0.195 8.188 1 96 126 MET B C 1
ATOM 3092 O O . MET B 1 126 ? 19.766 -1.406 8.266 1 96 126 MET B O 1
ATOM 3096 N N . ILE B 1 127 ? 18.906 0.439 9.047 1 94.06 127 ILE B N 1
ATOM 3097 C CA . ILE B 1 127 ? 18.266 -0.233 10.172 1 94.06 127 ILE B CA 1
ATOM 3098 C C . ILE B 1 127 ? 17.266 -1.258 9.664 1 94.06 127 ILE B C 1
ATOM 3100 O O . ILE B 1 127 ? 17.219 -2.396 10.133 1 94.06 127 ILE B O 1
ATOM 3104 N N . ASN B 1 128 ? 16.469 -0.878 8.688 1 94 128 ASN B N 1
ATOM 3105 C CA . ASN B 1 128 ? 15.461 -1.777 8.141 1 94 128 ASN B CA 1
ATOM 3106 C C . ASN B 1 128 ? 16.094 -3.004 7.492 1 94 128 ASN B C 1
ATOM 3108 O O . ASN B 1 128 ? 15.609 -4.125 7.664 1 94 128 ASN B O 1
ATOM 3112 N N . ALA B 1 129 ? 17.109 -2.758 6.73 1 96 129 ALA B N 1
ATOM 3113 C CA . ALA B 1 129 ? 17.812 -3.883 6.125 1 96 129 ALA B CA 1
ATOM 3114 C C . ALA B 1 129 ? 18.375 -4.812 7.191 1 96 129 ALA B C 1
ATOM 3116 O O . ALA B 1 129 ? 18.297 -6.035 7.066 1 96 129 ALA B O 1
ATOM 3117 N N . THR B 1 130 ? 18.938 -4.262 8.227 1 95.06 130 THR B N 1
ATOM 3118 C CA . THR B 1 130 ? 19.547 -5.027 9.305 1 95.06 130 THR B CA 1
ATOM 3119 C C . THR B 1 130 ? 18.516 -5.902 10 1 95.06 130 THR B C 1
ATOM 3121 O O . THR B 1 130 ? 18.812 -7.027 10.406 1 95.06 130 THR B O 1
ATOM 3124 N N . VAL B 1 131 ? 17.344 -5.445 10.133 1 92.56 131 VAL B N 1
ATOM 3125 C CA . VAL B 1 131 ? 16.297 -6.184 10.812 1 92.56 131 VAL B CA 1
ATOM 3126 C C . VAL B 1 131 ? 15.719 -7.246 9.883 1 92.56 131 VAL B C 1
ATOM 3128 O O . VAL B 1 131 ? 15.414 -8.359 10.312 1 92.56 131 VAL B O 1
ATOM 3131 N N . MET B 1 132 ? 15.594 -6.938 8.656 1 94.56 132 MET B N 1
ATOM 3132 C CA . MET B 1 132 ? 14.953 -7.828 7.699 1 94.56 132 MET B CA 1
ATOM 3133 C C . MET B 1 132 ? 15.852 -9.023 7.383 1 94.56 132 MET B C 1
ATOM 3135 O O . MET B 1 132 ? 15.359 -10.125 7.133 1 94.56 132 MET B O 1
ATOM 3139 N N . ILE B 1 133 ? 17.188 -8.805 7.363 1 95.94 133 ILE B N 1
ATOM 3140 C CA . ILE B 1 133 ? 18.125 -9.852 6.988 1 95.94 133 ILE B CA 1
ATOM 3141 C C . ILE B 1 133 ? 17.953 -11.047 7.926 1 95.94 133 ILE B C 1
ATOM 3143 O O . ILE B 1 133 ? 17.75 -12.18 7.473 1 95.94 133 ILE B O 1
ATOM 3147 N N . PRO B 1 134 ? 17.984 -10.859 9.242 1 94.06 134 PRO B N 1
ATOM 3148 C CA . PRO B 1 134 ? 17.797 -12.016 10.125 1 94.06 134 PRO B CA 1
ATOM 3149 C C . PRO B 1 134 ? 16.406 -12.641 9.992 1 94.06 134 PRO B C 1
ATOM 3151 O O . PRO B 1 134 ? 16.25 -13.859 10.148 1 94.06 134 PRO B O 1
ATOM 3154 N N . VAL B 1 135 ? 15.406 -11.875 9.742 1 91.12 135 VAL B N 1
ATOM 3155 C CA . VAL B 1 135 ? 14.055 -12.398 9.57 1 91.12 135 VAL B CA 1
ATOM 3156 C C . VAL B 1 135 ? 14.016 -13.344 8.383 1 91.12 135 VAL B C 1
ATOM 3158 O O . VAL B 1 135 ? 13.5 -14.461 8.484 1 91.12 135 VAL B O 1
ATOM 3161 N N . ILE B 1 136 ? 14.562 -12.945 7.293 1 93.69 136 ILE B N 1
ATOM 3162 C CA . ILE B 1 136 ? 14.562 -13.75 6.074 1 93.69 136 ILE B CA 1
ATOM 3163 C C . ILE B 1 136 ? 15.484 -14.961 6.254 1 93.69 136 ILE B C 1
ATOM 3165 O O . ILE B 1 136 ? 15.172 -16.062 5.797 1 93.69 136 ILE B O 1
ATOM 3169 N N . ALA B 1 137 ? 16.578 -14.773 6.93 1 94.12 137 ALA B N 1
ATOM 3170 C CA . ALA B 1 137 ? 17.516 -15.859 7.203 1 94.12 137 ALA B CA 1
ATOM 3171 C C . ALA B 1 137 ? 16.875 -16.938 8.062 1 94.12 137 ALA B C 1
ATOM 3173 O O . ALA B 1 137 ? 17.156 -18.125 7.891 1 94.12 137 ALA B O 1
ATOM 3174 N N . ALA B 1 138 ? 16.047 -16.531 8.945 1 93.44 138 ALA B N 1
ATOM 3175 C CA . ALA B 1 138 ? 15.375 -17.469 9.836 1 93.44 138 ALA B CA 1
ATOM 3176 C C . ALA B 1 138 ? 14.484 -18.422 9.047 1 93.44 138 ALA B C 1
ATOM 3178 O O . ALA B 1 138 ? 14.258 -19.562 9.469 1 93.44 138 ALA B O 1
ATOM 3179 N N . PHE B 1 139 ? 14.055 -18.047 7.871 1 92.62 139 PHE B N 1
ATOM 3180 C CA . PHE B 1 139 ? 13.227 -18.891 7.027 1 92.62 139 PHE B CA 1
ATOM 3181 C C . PHE B 1 139 ? 14.086 -19.672 6.027 1 92.62 139 PHE B C 1
ATOM 3183 O O . PHE B 1 139 ? 13.562 -20.391 5.172 1 92.62 139 PHE B O 1
ATOM 3190 N N . GLY B 1 140 ? 15.406 -19.453 6.086 1 92.12 140 GLY B N 1
ATOM 3191 C CA . GLY B 1 140 ? 16.328 -20.141 5.199 1 92.12 140 GLY B CA 1
ATOM 3192 C C . GLY B 1 140 ? 16.281 -19.641 3.773 1 92.12 140 GLY B C 1
ATOM 3193 O O . GLY B 1 140 ? 16.578 -20.375 2.834 1 92.12 140 GLY B O 1
ATOM 3194 N N . LEU B 1 141 ? 15.906 -18.375 3.643 1 93.75 141 LEU B N 1
ATOM 3195 C CA . LEU B 1 141 ? 15.648 -17.859 2.299 1 93.75 141 LEU B CA 1
ATOM 3196 C C . LEU B 1 141 ? 16.812 -17.031 1.795 1 93.75 141 LEU B C 1
ATOM 3198 O O . LEU B 1 141 ? 16.734 -16.438 0.719 1 93.75 141 LEU B O 1
ATOM 3202 N N . ILE B 1 142 ? 17.875 -16.922 2.586 1 93.25 142 ILE B N 1
ATOM 3203 C CA . ILE B 1 142 ? 18.984 -16.078 2.178 1 93.25 142 ILE B CA 1
ATOM 3204 C C . ILE B 1 142 ? 20.312 -16.766 2.555 1 93.25 142 ILE B C 1
ATOM 3206 O O . ILE B 1 142 ? 20.391 -17.438 3.582 1 93.25 142 ILE B O 1
ATOM 3210 N N . ASP B 1 143 ? 21.281 -16.625 1.649 1 91.31 143 ASP B N 1
ATOM 3211 C CA . ASP B 1 143 ? 22.641 -17.047 1.96 1 91.31 143 ASP B CA 1
ATOM 3212 C C . ASP B 1 143 ? 23.391 -15.969 2.74 1 91.31 143 ASP B C 1
ATOM 3214 O O . ASP B 1 143 ? 23.484 -14.828 2.287 1 91.31 143 ASP B O 1
ATOM 3218 N N . LEU B 1 144 ? 23.938 -16.266 3.85 1 88.75 144 LEU B N 1
ATOM 3219 C CA . LEU B 1 144 ? 24.531 -15.305 4.766 1 88.75 144 LEU B CA 1
ATOM 3220 C C . LEU B 1 144 ? 25.938 -14.914 4.324 1 88.75 144 LEU B C 1
ATOM 3222 O O . LEU B 1 144 ? 26.516 -13.961 4.848 1 88.75 144 LEU B O 1
ATOM 3226 N N . LYS B 1 145 ? 26.484 -15.625 3.307 1 86.69 145 LYS B N 1
ATOM 3227 C CA . LYS B 1 145 ? 27.875 -15.406 2.891 1 86.69 145 LYS B CA 1
ATOM 3228 C C . LYS B 1 145 ? 28.125 -13.938 2.592 1 86.69 145 LYS B C 1
ATOM 3230 O O . LYS B 1 145 ? 29.062 -13.344 3.131 1 86.69 145 LYS B O 1
ATOM 3235 N N . TYR B 1 146 ? 27.234 -13.289 1.812 1 89.81 146 TYR B N 1
ATOM 3236 C CA . TYR B 1 146 ? 27.453 -11.906 1.394 1 89.81 146 TYR B CA 1
ATOM 3237 C C . TYR B 1 146 ? 26.281 -11.023 1.814 1 89.81 146 TYR B C 1
ATOM 3239 O O . TYR B 1 146 ? 26.188 -9.859 1.413 1 89.81 146 TYR B O 1
ATOM 3247 N N . SER B 1 147 ? 25.406 -11.523 2.613 1 92.75 147 SER B N 1
ATOM 3248 C CA . SER B 1 147 ? 24.188 -10.805 2.951 1 92.75 147 SER B CA 1
ATOM 3249 C C . SER B 1 147 ? 24.484 -9.609 3.85 1 92.75 147 SER B C 1
ATOM 3251 O O . SER B 1 147 ? 23.719 -8.641 3.865 1 92.75 147 SER B O 1
ATOM 3253 N N . LEU B 1 148 ? 25.625 -9.633 4.547 1 93.56 148 LEU B N 1
ATOM 3254 C CA . LEU B 1 148 ? 25.969 -8.523 5.438 1 93.56 148 LEU B CA 1
ATOM 3255 C C . LEU B 1 148 ? 26.344 -7.281 4.637 1 93.56 148 LEU B C 1
ATOM 3257 O O . LEU B 1 148 ? 26.266 -6.164 5.148 1 93.56 148 LEU B O 1
ATOM 3261 N N . LEU B 1 149 ? 26.781 -7.465 3.395 1 95.38 149 LEU B N 1
ATOM 3262 C CA . LEU B 1 149 ? 27.125 -6.344 2.527 1 95.38 149 LEU B CA 1
ATOM 3263 C C . LEU B 1 149 ? 25.891 -5.555 2.137 1 95.38 149 LEU B C 1
ATOM 3265 O O . LEU B 1 149 ? 25.984 -4.426 1.651 1 95.38 149 LEU B O 1
ATOM 3269 N N . ILE B 1 150 ? 24.719 -6.152 2.383 1 96.88 150 ILE B N 1
ATOM 3270 C CA . ILE B 1 150 ? 23.469 -5.484 2.082 1 96.88 150 ILE B CA 1
ATOM 3271 C C . ILE B 1 150 ? 23.297 -4.27 2.994 1 96.88 150 ILE B C 1
ATOM 3273 O O . ILE B 1 150 ? 22.75 -3.248 2.58 1 96.88 150 ILE B O 1
ATOM 3277 N N . ILE B 1 151 ? 23.859 -4.34 4.168 1 97.25 151 ILE B N 1
ATOM 3278 C CA . ILE B 1 151 ? 23.656 -3.311 5.18 1 97.25 151 ILE B CA 1
ATOM 3279 C C . ILE B 1 151 ? 24.312 -2.008 4.738 1 97.25 151 ILE B C 1
ATOM 3281 O O . ILE B 1 151 ? 23.656 -0.972 4.633 1 97.25 151 ILE B O 1
ATOM 3285 N N . PRO B 1 152 ? 25.609 -2.006 4.434 1 96.94 152 PRO B N 1
ATOM 3286 C CA . PRO B 1 152 ? 26.188 -0.756 3.938 1 96.94 152 PRO B CA 1
ATOM 3287 C C . PRO B 1 152 ? 25.578 -0.308 2.609 1 96.94 152 PRO B C 1
ATOM 3289 O O . PRO B 1 152 ? 25.453 0.893 2.355 1 96.94 152 PRO B O 1
ATOM 3292 N N . PHE B 1 153 ? 25.234 -1.239 1.762 1 97.44 153 PHE B N 1
ATOM 3293 C CA . PHE B 1 153 ? 24.609 -0.88 0.492 1 97.44 153 PHE B CA 1
ATOM 3294 C C . PHE B 1 153 ? 23.25 -0.223 0.72 1 97.44 153 PHE B C 1
ATOM 3296 O O . PHE B 1 153 ? 22.875 0.686 -0.018 1 97.44 153 PHE B O 1
ATOM 3303 N N . ALA B 1 154 ? 22.531 -0.734 1.728 1 97.75 154 ALA B N 1
ATOM 3304 C CA . ALA B 1 154 ? 21.234 -0.175 2.07 1 97.75 154 ALA B CA 1
ATOM 3305 C C . ALA B 1 154 ? 21.344 1.3 2.443 1 97.75 154 ALA B C 1
ATOM 3307 O O . ALA B 1 154 ? 20.406 2.074 2.24 1 97.75 154 ALA B O 1
ATOM 3308 N N . PHE B 1 155 ? 22.469 1.67 2.969 1 98 155 PHE B N 1
ATOM 3309 C CA . PHE B 1 155 ? 22.719 3.074 3.275 1 98 155 PHE B CA 1
ATOM 3310 C C . PHE B 1 155 ? 22.703 3.916 2.006 1 98 155 PHE B C 1
ATOM 3312 O O . PHE B 1 155 ? 22.047 4.957 1.952 1 98 155 PHE B O 1
ATOM 3319 N N . PHE B 1 156 ? 23.359 3.455 0.985 1 97.62 156 PHE B N 1
ATOM 3320 C CA . PHE B 1 156 ? 23.438 4.191 -0.271 1 97.62 156 PHE B CA 1
ATOM 3321 C C . PHE B 1 156 ? 22.094 4.164 -1 1 97.62 156 PHE B C 1
ATOM 3323 O O . PHE B 1 156 ? 21.672 5.168 -1.57 1 97.62 156 PHE B O 1
ATOM 3330 N N . GLY B 1 157 ? 21.469 2.984 -1.009 1 97.69 157 GLY B N 1
ATOM 3331 C CA . GLY B 1 157 ? 20.109 2.926 -1.548 1 97.69 157 GLY B CA 1
ATOM 3332 C C . GLY B 1 157 ? 19.141 3.828 -0.816 1 97.69 157 GLY B C 1
ATOM 3333 O O . GLY B 1 157 ? 18.297 4.469 -1.439 1 97.69 157 GLY B O 1
ATOM 3334 N N . GLY B 1 158 ? 19.297 3.822 0.473 1 97.81 158 GLY B N 1
ATOM 3335 C CA . GLY B 1 158 ? 18.469 4.699 1.289 1 97.81 158 GLY B CA 1
ATOM 3336 C C . GLY B 1 158 ? 18.688 6.168 0.992 1 97.81 158 GLY B C 1
ATOM 3337 O O . GLY B 1 158 ? 17.734 6.957 0.998 1 97.81 158 GLY B O 1
ATOM 3338 N N . LEU B 1 159 ? 19.969 6.539 0.833 1 97.69 159 LEU B N 1
ATOM 3339 C CA . LEU B 1 159 ? 20.266 7.922 0.473 1 97.69 159 LEU B CA 1
ATOM 3340 C C . LEU B 1 159 ? 19.531 8.312 -0.812 1 97.69 159 LEU B C 1
ATOM 3342 O O . LEU B 1 159 ? 19.047 9.438 -0.932 1 97.69 159 LEU B O 1
ATOM 3346 N N . LEU B 1 160 ? 19.547 7.418 -1.72 1 98.06 160 LEU B N 1
ATOM 3347 C CA . LEU B 1 160 ? 18.891 7.645 -3 1 98.06 160 LEU B CA 1
ATOM 3348 C C . LEU B 1 160 ? 17.391 7.883 -2.803 1 98.06 160 LEU B C 1
ATOM 3350 O O . LEU B 1 160 ? 16.844 8.883 -3.283 1 98.06 160 LEU B O 1
ATOM 3354 N N . PHE B 1 161 ? 16.703 7.047 -2.088 1 98.25 161 PHE B N 1
ATOM 3355 C CA . PHE B 1 161 ? 15.258 7.176 -1.895 1 98.25 161 PHE B CA 1
ATOM 3356 C C . PHE B 1 161 ? 14.938 8.328 -0.951 1 98.25 161 PHE B C 1
ATOM 3358 O O . PHE B 1 161 ? 13.883 8.953 -1.065 1 98.25 161 PHE B O 1
ATOM 3365 N N . ALA B 1 162 ? 15.844 8.562 0.008 1 97.69 162 ALA B N 1
ATOM 3366 C CA . ALA B 1 162 ? 15.695 9.75 0.842 1 97.69 162 ALA B CA 1
ATOM 3367 C C . ALA B 1 162 ? 15.703 11.023 -0.006 1 97.69 162 ALA B C 1
ATOM 3369 O O . ALA B 1 162 ? 14.898 11.93 0.215 1 97.69 162 ALA B O 1
ATOM 3370 N N . ALA B 1 163 ? 16.641 11.062 -0.9 1 97.69 163 ALA B N 1
ATOM 3371 C CA . ALA B 1 163 ? 16.75 12.219 -1.788 1 97.69 163 ALA B CA 1
ATOM 3372 C C . ALA B 1 163 ? 15.477 12.391 -2.621 1 97.69 163 ALA B C 1
ATOM 3374 O O . ALA B 1 163 ? 14.992 13.508 -2.793 1 97.69 163 ALA B O 1
ATOM 3375 N N . ILE B 1 164 ? 14.969 11.297 -3.125 1 97.56 164 ILE B N 1
ATOM 3376 C CA . ILE B 1 164 ? 13.727 11.344 -3.889 1 97.56 164 ILE B CA 1
ATOM 3377 C C . ILE B 1 164 ? 12.602 11.883 -3.012 1 97.56 164 ILE B C 1
ATOM 3379 O O . ILE B 1 164 ? 11.859 12.773 -3.424 1 97.56 164 ILE B O 1
ATOM 3383 N N . GLY B 1 165 ? 12.469 11.312 -1.852 1 96.75 165 GLY B N 1
ATOM 3384 C CA . GLY B 1 165 ? 11.469 11.789 -0.916 1 96.75 165 GLY B CA 1
ATOM 3385 C C . GLY B 1 165 ? 11.594 13.273 -0.612 1 96.75 165 GLY B C 1
ATOM 3386 O O . GLY B 1 165 ? 10.594 13.992 -0.591 1 96.75 165 GLY B O 1
ATOM 3387 N N . MET B 1 166 ? 12.781 13.711 -0.404 1 95.44 166 MET B N 1
ATOM 3388 C CA . MET B 1 166 ? 13.039 15.109 -0.078 1 95.44 166 MET B CA 1
ATOM 3389 C C . MET B 1 166 ? 12.688 16.016 -1.253 1 95.44 166 MET B C 1
ATOM 3391 O O . MET B 1 166 ? 12.219 17.141 -1.058 1 95.44 166 MET B O 1
ATOM 3395 N N . CYS B 1 167 ? 12.969 15.578 -2.445 1 95.81 167 CYS B N 1
ATOM 3396 C CA . CYS B 1 167 ? 12.578 16.344 -3.625 1 95.81 167 CYS B CA 1
ATOM 3397 C C . CYS B 1 167 ? 11.078 16.594 -3.645 1 95.81 167 CYS B C 1
ATOM 3399 O O . CYS B 1 167 ? 10.633 17.703 -3.893 1 95.81 167 CYS B O 1
ATOM 3401 N N . PHE B 1 168 ? 10.328 15.57 -3.352 1 94.56 168 PHE B N 1
ATOM 3402 C CA . PHE B 1 168 ? 8.875 15.711 -3.357 1 94.56 168 PHE B CA 1
ATOM 3403 C C . PHE B 1 168 ? 8.414 16.578 -2.197 1 94.56 168 PHE B C 1
ATOM 3405 O O . PHE B 1 168 ? 7.465 17.359 -2.338 1 94.56 168 PHE B O 1
ATOM 3412 N N . THR B 1 169 ? 9.023 16.359 -1.095 1 91.5 169 THR B N 1
ATOM 3413 C CA . THR B 1 169 ? 8.695 17.188 0.054 1 91.5 169 THR B CA 1
ATOM 3414 C C . THR B 1 169 ? 8.914 18.672 -0.274 1 91.5 169 THR B C 1
ATOM 3416 O O . THR B 1 169 ? 8.133 19.516 0.145 1 91.5 169 THR B O 1
ATOM 3419 N N . ALA B 1 170 ? 9.906 18.969 -1.006 1 91.06 170 ALA B N 1
ATOM 3420 C CA . ALA B 1 170 ? 10.281 20.344 -1.339 1 91.06 170 ALA B CA 1
ATOM 3421 C C . ALA B 1 170 ? 9.242 21 -2.248 1 91.06 170 ALA B C 1
ATOM 3423 O O . ALA B 1 170 ? 9.062 22.219 -2.225 1 91.06 170 ALA B O 1
ATOM 3424 N N . ILE B 1 171 ? 8.523 20.203 -2.979 1 92.12 171 ILE B N 1
ATOM 3425 C CA . ILE B 1 171 ? 7.688 20.812 -4.004 1 92.12 171 ILE B CA 1
ATOM 3426 C C . ILE B 1 171 ? 6.215 20.672 -3.627 1 92.12 171 ILE B C 1
ATOM 3428 O O . ILE B 1 171 ? 5.348 21.312 -4.211 1 92.12 171 ILE B O 1
ATOM 3432 N N . THR B 1 172 ? 5.871 19.797 -2.742 1 88.81 172 THR B N 1
ATOM 3433 C CA . THR B 1 172 ? 4.477 19.531 -2.418 1 88.81 172 THR B CA 1
ATOM 3434 C C . THR B 1 172 ? 3.9 20.641 -1.542 1 88.81 172 THR B C 1
ATOM 3436 O O . THR B 1 172 ? 4.539 21.078 -0.579 1 88.81 172 THR B O 1
ATOM 3439 N N . PRO B 1 173 ? 2.639 21.047 -1.772 1 85.19 173 PRO B N 1
ATOM 3440 C CA . PRO B 1 173 ? 2.033 22.141 -1.008 1 85.19 173 PRO B CA 1
ATOM 3441 C C . PRO B 1 173 ? 1.441 21.672 0.321 1 85.19 173 PRO B C 1
ATOM 3443 O O . PRO B 1 173 ? 1.367 22.453 1.274 1 85.19 173 PRO B O 1
ATOM 3446 N N . ASN B 1 174 ? 0.928 20.453 0.417 1 82.12 174 ASN B N 1
ATOM 3447 C CA . ASN B 1 174 ? 0.35 19.906 1.639 1 82.12 174 ASN B CA 1
ATOM 3448 C C . ASN B 1 174 ? 0.682 18.422 1.801 1 82.12 174 ASN B C 1
ATOM 3450 O O . ASN B 1 174 ? 1.13 17.781 0.854 1 82.12 174 ASN B O 1
ATOM 3454 N N . ILE B 1 175 ? 0.53 18 2.943 1 79.25 175 ILE B N 1
ATOM 3455 C CA . ILE B 1 175 ? 0.941 16.656 3.312 1 79.25 175 ILE B CA 1
ATOM 3456 C C . ILE B 1 175 ? 0.148 15.633 2.504 1 79.25 175 ILE B C 1
ATOM 3458 O O . ILE B 1 175 ? 0.665 14.57 2.158 1 79.25 175 ILE B O 1
ATOM 3462 N N . MET B 1 176 ? -1.108 15.859 2.104 1 75.88 176 MET B N 1
ATOM 3463 C CA . MET B 1 176 ? -1.935 14.93 1.341 1 75.88 176 MET B CA 1
ATOM 3464 C C . MET B 1 176 ? -1.396 14.758 -0.075 1 75.88 176 MET B C 1
ATOM 3466 O O . MET B 1 176 ? -1.581 13.703 -0.691 1 75.88 176 MET B O 1
ATOM 3470 N N . SER B 1 177 ? -0.714 15.758 -0.538 1 83.56 177 SER B N 1
ATOM 3471 C CA . SER B 1 177 ? -0.165 15.719 -1.89 1 83.56 177 SER B CA 1
ATOM 3472 C C . SER B 1 177 ? 0.973 14.703 -1.994 1 83.56 177 SER B C 1
ATOM 3474 O O . SER B 1 177 ? 1.36 14.312 -3.096 1 83.56 177 SER B O 1
ATOM 3476 N N . ILE B 1 178 ? 1.514 14.352 -0.851 1 86.38 178 ILE B N 1
ATOM 3477 C CA . ILE B 1 178 ? 2.586 13.359 -0.844 1 86.38 178 ILE B CA 1
ATOM 3478 C C . ILE B 1 178 ? 2.045 12.008 -1.303 1 86.38 178 ILE B C 1
ATOM 3480 O O . ILE B 1 178 ? 2.803 11.148 -1.767 1 86.38 178 ILE B O 1
ATOM 3484 N N . ASN B 1 179 ? 0.75 11.797 -1.321 1 83 179 ASN B N 1
ATOM 3485 C CA . ASN B 1 179 ? 0.136 10.547 -1.75 1 83 179 ASN B CA 1
ATOM 3486 C C . ASN B 1 179 ? 0.261 10.344 -3.258 1 83 179 ASN B C 1
ATOM 3488 O O . ASN B 1 179 ? 0.27 9.211 -3.742 1 83 179 ASN B O 1
ATOM 3492 N N . TYR B 1 180 ? 0.452 11.422 -3.92 1 85.69 180 TYR B N 1
ATOM 3493 C CA . TYR B 1 180 ? 0.534 11.336 -5.371 1 85.69 180 TYR B CA 1
ATOM 3494 C C . TYR B 1 180 ? 1.831 10.664 -5.805 1 85.69 180 TYR B C 1
ATOM 3496 O O . TYR B 1 180 ? 1.809 9.688 -6.562 1 85.69 180 TYR B O 1
ATOM 3504 N N . PRO B 1 181 ? 2.936 11.172 -5.301 1 90.56 181 PRO B N 1
ATOM 3505 C CA . PRO B 1 181 ? 4.156 10.453 -5.68 1 90.56 181 PRO B CA 1
ATOM 3506 C C . PRO B 1 181 ? 4.184 9.016 -5.172 1 90.56 181 PRO B C 1
ATOM 3508 O O . PRO B 1 181 ? 4.773 8.141 -5.812 1 90.56 181 PRO B O 1
ATOM 3511 N N . VAL B 1 182 ? 3.582 8.727 -4.082 1 90.06 182 VAL B N 1
ATOM 3512 C CA . VAL B 1 182 ? 3.508 7.352 -3.588 1 90.06 182 VAL B CA 1
ATOM 3513 C C . VAL B 1 182 ? 2.756 6.48 -4.594 1 90.06 182 VAL B C 1
ATOM 3515 O O . VAL B 1 182 ? 3.248 5.426 -4.996 1 90.06 182 VAL B O 1
ATOM 3518 N N . LEU B 1 183 ? 1.689 6.945 -5.125 1 87.56 183 LEU B N 1
ATOM 3519 C CA . LEU B 1 183 ? 0.838 6.191 -6.039 1 87.56 183 LEU B CA 1
ATOM 3520 C C . LEU B 1 183 ? 1.463 6.117 -7.43 1 87.56 183 LEU B C 1
ATOM 3522 O O . LEU B 1 183 ? 1.379 5.086 -8.102 1 87.56 183 LEU B O 1
ATOM 3526 N N . LEU B 1 184 ? 2.035 7.215 -7.805 1 89.06 184 LEU B N 1
ATOM 3527 C CA . LEU B 1 184 ? 2.447 7.332 -9.195 1 89.06 184 LEU B CA 1
ATOM 3528 C C . LEU B 1 184 ? 3.867 6.812 -9.391 1 89.06 184 LEU B C 1
ATOM 3530 O O . LEU B 1 184 ? 4.25 6.445 -10.508 1 89.06 184 LEU B O 1
ATOM 3534 N N . PHE B 1 185 ? 4.625 6.801 -8.328 1 93.44 185 PHE B N 1
ATOM 3535 C CA . PHE B 1 185 ? 6.023 6.434 -8.5 1 93.44 185 PHE B CA 1
ATOM 3536 C C . PHE B 1 185 ? 6.391 5.25 -7.613 1 93.44 185 PHE B C 1
ATOM 3538 O O . PHE B 1 185 ? 6.867 4.223 -8.102 1 93.44 185 PHE B O 1
ATOM 3545 N N . ILE B 1 186 ? 6.059 5.328 -6.359 1 95 186 ILE B N 1
ATOM 3546 C CA . ILE B 1 186 ? 6.504 4.328 -5.398 1 95 186 ILE B CA 1
ATOM 3547 C C . ILE B 1 186 ? 5.77 3.01 -5.645 1 95 186 ILE B C 1
ATOM 3549 O O . ILE B 1 186 ? 6.391 1.948 -5.715 1 95 186 ILE B O 1
ATOM 3553 N N . THR B 1 187 ? 4.48 3.096 -5.879 1 94.06 187 THR B N 1
ATOM 3554 C CA . THR B 1 187 ? 3.689 1.884 -6.066 1 94.06 187 THR B CA 1
ATOM 3555 C C . THR B 1 187 ? 4.078 1.181 -7.363 1 94.06 187 THR B C 1
ATOM 3557 O O . THR B 1 187 ? 4.359 -0.02 -7.367 1 94.06 187 THR B O 1
ATOM 3560 N N . PRO B 1 188 ? 4.164 1.875 -8.43 1 95 188 PRO B N 1
ATOM 3561 C CA . PRO B 1 188 ? 4.629 1.202 -9.648 1 95 188 PRO B CA 1
ATOM 3562 C C . PRO B 1 188 ? 6.023 0.598 -9.492 1 95 188 PRO B C 1
ATOM 3564 O O . PRO B 1 188 ? 6.285 -0.497 -9.992 1 95 188 PRO B O 1
ATOM 3567 N N . MET B 1 189 ? 6.891 1.279 -8.859 1 96.75 189 MET B N 1
ATOM 3568 C CA . MET B 1 189 ? 8.227 0.742 -8.617 1 96.75 189 MET B CA 1
ATOM 3569 C C . MET B 1 189 ? 8.156 -0.539 -7.789 1 96.75 189 MET B C 1
ATOM 3571 O O . MET B 1 189 ? 8.875 -1.502 -8.07 1 96.75 189 MET B O 1
ATOM 3575 N N . PHE B 1 190 ? 7.355 -0.499 -6.844 1 97.19 190 PHE B N 1
ATOM 3576 C CA . PHE B 1 190 ? 7.129 -1.657 -5.988 1 97.19 190 PHE B CA 1
ATOM 3577 C C . PHE B 1 190 ? 6.707 -2.867 -6.812 1 97.19 190 PHE B C 1
ATOM 3579 O O . PHE B 1 190 ? 7.148 -3.988 -6.551 1 97.19 190 PHE B O 1
ATOM 3586 N N . LEU B 1 191 ? 5.957 -2.643 -7.871 1 97.19 191 LEU B N 1
ATOM 3587 C CA . LEU B 1 191 ? 5.332 -3.732 -8.609 1 97.19 191 LEU B CA 1
ATOM 3588 C C . LEU B 1 191 ? 6.164 -4.113 -9.828 1 97.19 191 LEU B C 1
ATOM 3590 O O . LEU B 1 191 ? 6.152 -5.27 -10.258 1 97.19 191 LEU B O 1
ATOM 3594 N N . PHE B 1 192 ? 6.945 -3.172 -10.375 1 97.19 192 PHE B N 1
ATOM 3595 C CA . PHE B 1 192 ? 7.5 -3.406 -11.703 1 97.19 192 PHE B CA 1
ATOM 3596 C C . PHE B 1 192 ? 9.023 -3.336 -11.672 1 97.19 192 PHE B C 1
ATOM 3598 O O . PHE B 1 192 ? 9.664 -3.15 -12.711 1 97.19 192 PHE B O 1
ATOM 3605 N N . SER B 1 193 ? 9.625 -3.479 -10.539 1 97.5 193 SER B N 1
ATOM 3606 C CA . SER B 1 193 ? 11.078 -3.389 -10.414 1 97.5 193 SER B CA 1
ATOM 3607 C C . SER B 1 193 ? 11.703 -4.766 -10.203 1 97.5 193 SER B C 1
ATOM 3609 O O . SER B 1 193 ? 12.758 -4.887 -9.586 1 97.5 193 SER B O 1
ATOM 3611 N N . GLY B 1 194 ? 11.008 -5.789 -10.617 1 96.31 194 GLY B N 1
ATOM 3612 C CA . GLY B 1 194 ? 11.516 -7.137 -10.43 1 96.31 194 GLY B CA 1
ATOM 3613 C C . GLY B 1 194 ? 11.32 -7.652 -9.016 1 96.31 194 GLY B C 1
ATOM 3614 O O . GLY B 1 194 ? 12.078 -8.508 -8.547 1 96.31 194 GLY B O 1
ATOM 3615 N N . THR B 1 195 ? 10.344 -7.133 -8.375 1 96.38 195 THR B N 1
ATOM 3616 C CA . THR B 1 195 ? 10.094 -7.469 -6.977 1 96.38 195 THR B CA 1
ATOM 3617 C C . THR B 1 195 ? 9.359 -8.797 -6.863 1 96.38 195 THR B C 1
ATOM 3619 O O . THR B 1 195 ? 9.805 -9.703 -6.152 1 96.38 195 THR B O 1
ATOM 3622 N N . PHE B 1 196 ? 8.281 -8.938 -7.66 1 96.75 196 PHE B N 1
ATOM 3623 C CA . PHE B 1 196 ? 7.422 -10.109 -7.492 1 96.75 196 PHE B CA 1
ATOM 3624 C C . PHE B 1 196 ? 7.59 -11.078 -8.656 1 96.75 196 PHE B C 1
ATOM 3626 O O . PHE B 1 196 ? 7.164 -12.227 -8.578 1 96.75 196 PHE B O 1
ATOM 3633 N N . PHE B 1 197 ? 8.141 -10.641 -9.695 1 95.94 197 PHE B N 1
ATOM 3634 C CA . PHE B 1 197 ? 8.461 -11.43 -10.875 1 95.94 197 PHE B CA 1
ATOM 3635 C C . PHE B 1 197 ? 9.664 -10.852 -11.602 1 95.94 197 PHE B C 1
ATOM 3637 O O . PHE B 1 197 ? 10 -9.68 -11.43 1 95.94 197 PHE B O 1
ATOM 3644 N N . PRO B 1 198 ? 10.359 -11.758 -12.297 1 95.44 198 PRO B N 1
ATOM 3645 C CA . PRO B 1 198 ? 11.539 -11.258 -13 1 95.44 198 PRO B CA 1
ATOM 3646 C C . PRO B 1 198 ? 11.195 -10.266 -14.102 1 95.44 198 PRO B C 1
ATOM 3648 O O . PRO B 1 198 ? 10.125 -10.344 -14.703 1 95.44 198 PRO B O 1
ATOM 3651 N N . LEU B 1 199 ? 12.109 -9.352 -14.383 1 95.31 199 LEU B N 1
ATOM 3652 C CA . LEU B 1 199 ? 11.898 -8.32 -15.391 1 95.31 199 LEU B CA 1
ATOM 3653 C C . LEU B 1 199 ? 11.625 -8.938 -16.75 1 95.31 199 LEU B C 1
ATOM 3655 O O . LEU B 1 199 ? 10.969 -8.32 -17.594 1 95.31 199 LEU B O 1
ATOM 3659 N N . SER B 1 200 ? 12.141 -10.109 -16.984 1 94.19 200 SER B N 1
ATOM 3660 C CA . SER B 1 200 ? 11.969 -10.797 -18.266 1 94.19 200 SER B CA 1
ATOM 3661 C C . SER B 1 200 ? 10.5 -11.094 -18.547 1 94.19 200 SER B C 1
ATOM 3663 O O . SER B 1 200 ? 10.133 -11.367 -19.688 1 94.19 200 SER B O 1
ATOM 3665 N N . ALA B 1 201 ? 9.656 -11.086 -17.469 1 93.94 201 ALA B N 1
ATOM 3666 C CA . ALA B 1 201 ? 8.227 -11.352 -17.641 1 93.94 201 ALA B CA 1
ATOM 3667 C C . ALA B 1 201 ? 7.504 -10.117 -18.172 1 93.94 201 ALA B C 1
ATOM 3669 O O . ALA B 1 201 ? 6.359 -10.203 -18.625 1 93.94 201 ALA B O 1
ATOM 3670 N N . LEU B 1 202 ? 8.188 -8.961 -18.172 1 95.19 202 LEU B N 1
ATOM 3671 C CA . LEU B 1 202 ? 7.598 -7.719 -18.672 1 95.19 202 LEU B CA 1
ATOM 3672 C C . LEU B 1 202 ? 7.805 -7.582 -20.188 1 95.19 202 LEU B C 1
ATOM 3674 O O . LEU B 1 202 ? 8.734 -8.164 -20.734 1 95.19 202 LEU B O 1
ATOM 3678 N N . PRO B 1 203 ? 6.859 -6.824 -20.797 1 94.56 203 PRO B N 1
ATOM 3679 C CA . PRO B 1 203 ? 7.152 -6.469 -22.188 1 94.56 203 PRO B CA 1
ATOM 3680 C C . PRO B 1 203 ? 8.477 -5.723 -22.328 1 94.56 203 PRO B C 1
ATOM 3682 O O . PRO B 1 203 ? 8.859 -4.961 -21.438 1 94.56 203 PRO B O 1
ATOM 3685 N N . VAL B 1 204 ? 9.164 -5.844 -23.422 1 95.12 204 VAL B N 1
ATOM 3686 C CA . VAL B 1 204 ? 10.531 -5.391 -23.656 1 95.12 204 VAL B CA 1
ATOM 3687 C C . VAL B 1 204 ? 10.641 -3.895 -23.375 1 95.12 204 VAL B C 1
ATOM 3689 O O . VAL B 1 204 ? 11.539 -3.459 -22.656 1 95.12 204 VAL B O 1
ATOM 3692 N N . PRO B 1 205 ? 9.695 -3.031 -23.828 1 95.75 205 PRO B N 1
ATOM 3693 C CA . PRO B 1 205 ? 9.828 -1.604 -23.531 1 95.75 205 PRO B CA 1
ATOM 3694 C C . PRO B 1 205 ? 9.805 -1.313 -22.031 1 95.75 205 PRO B C 1
ATOM 3696 O O . PRO B 1 205 ? 10.484 -0.4 -21.562 1 95.75 205 PRO B O 1
ATOM 3699 N N . LEU B 1 206 ? 9.055 -2.094 -21.281 1 95.31 206 LEU B N 1
ATOM 3700 C CA . LEU B 1 206 ? 8.953 -1.874 -19.844 1 95.31 206 LEU B CA 1
ATOM 3701 C C . LEU B 1 206 ? 10.195 -2.377 -19.125 1 95.31 206 LEU B C 1
ATOM 3703 O O . LEU B 1 206 ? 10.547 -1.868 -18.062 1 95.31 206 LEU B O 1
ATOM 3707 N N . GLN B 1 207 ? 10.781 -3.422 -19.719 1 96.19 207 GLN B N 1
ATOM 3708 C CA . GLN B 1 207 ? 12.047 -3.887 -19.156 1 96.19 207 GLN B CA 1
ATOM 3709 C C . GLN B 1 207 ? 13.109 -2.793 -19.234 1 96.19 207 GLN B C 1
ATOM 3711 O O . GLN B 1 207 ? 13.797 -2.533 -18.234 1 96.19 207 GLN B O 1
ATOM 3716 N N . TYR B 1 208 ? 13.133 -2.148 -20.375 1 95.31 208 TYR B N 1
ATOM 3717 C CA . TYR B 1 208 ? 14.109 -1.078 -20.562 1 95.31 208 TYR B CA 1
ATOM 3718 C C . TYR B 1 208 ? 13.797 0.11 -19.656 1 95.31 208 TYR B C 1
ATOM 3720 O O . TYR B 1 208 ? 14.695 0.717 -19.078 1 95.31 208 TYR B O 1
ATOM 3728 N N . PHE B 1 209 ? 12.602 0.398 -19.547 1 96.25 209 PHE B N 1
ATOM 3729 C CA . PHE B 1 209 ? 12.188 1.496 -18.688 1 96.25 209 PHE B CA 1
ATOM 3730 C C . PHE B 1 209 ? 12.562 1.217 -17.234 1 96.25 209 PHE B C 1
ATOM 3732 O O . PHE B 1 209 ? 13.102 2.088 -16.547 1 96.25 209 PHE B O 1
ATOM 3739 N N . ALA B 1 210 ? 12.297 0.022 -16.812 1 95.88 210 ALA B N 1
ATOM 3740 C CA . ALA B 1 210 ? 12.594 -0.358 -15.43 1 95.88 210 ALA B CA 1
ATOM 3741 C C . ALA B 1 210 ? 14.086 -0.291 -15.148 1 95.88 210 ALA B C 1
ATOM 3743 O O . ALA B 1 210 ? 14.508 0.208 -14.102 1 95.88 210 ALA B O 1
ATOM 3744 N N . THR B 1 211 ? 14.891 -0.74 -16.062 1 94.31 211 THR B N 1
ATOM 3745 C CA . THR B 1 211 ? 16.344 -0.789 -15.875 1 94.31 211 THR B CA 1
ATOM 3746 C C . THR B 1 211 ? 16.953 0.606 -15.992 1 94.31 211 THR B C 1
ATOM 3748 O O . THR B 1 211 ? 17.922 0.926 -15.297 1 94.31 211 THR B O 1
ATOM 3751 N N . ALA B 1 212 ? 16.297 1.421 -16.719 1 93.62 212 ALA B N 1
ATOM 3752 C CA . ALA B 1 212 ? 16.875 2.732 -16.984 1 93.62 212 ALA B CA 1
ATOM 3753 C C . ALA B 1 212 ? 16.453 3.748 -15.922 1 93.62 212 ALA B C 1
ATOM 3755 O O . ALA B 1 212 ? 17.234 4.598 -15.508 1 93.62 212 ALA B O 1
ATOM 3756 N N . PHE B 1 213 ? 15.211 3.58 -15.445 1 94.44 213 PHE B N 1
ATOM 3757 C CA . PHE B 1 213 ? 14.68 4.742 -14.742 1 94.44 213 PHE B CA 1
ATOM 3758 C C . PHE B 1 213 ? 14.227 4.363 -13.336 1 94.44 213 PHE B C 1
ATOM 3760 O O . PHE B 1 213 ? 14.039 5.234 -12.484 1 94.44 213 PHE B O 1
ATOM 3767 N N . LEU B 1 214 ? 13.984 3.121 -13.055 1 97 214 LEU B N 1
ATOM 3768 C CA . LEU B 1 214 ? 13.461 2.752 -11.742 1 97 214 LEU B CA 1
ATOM 3769 C C . LEU B 1 214 ? 14.602 2.414 -10.781 1 97 214 LEU B C 1
ATOM 3771 O O . LEU B 1 214 ? 15.242 1.369 -10.914 1 97 214 LEU B O 1
ATOM 3775 N N . PRO B 1 215 ? 14.75 3.242 -9.773 1 97.81 215 PRO B N 1
ATOM 3776 C CA . PRO B 1 215 ? 15.844 3.016 -8.828 1 97.81 215 PRO B CA 1
ATOM 3777 C C . PRO B 1 215 ? 15.719 1.687 -8.086 1 97.81 215 PRO B C 1
ATOM 3779 O O . PRO B 1 215 ? 16.719 1.032 -7.809 1 97.81 215 PRO B O 1
ATOM 3782 N N . LEU B 1 216 ? 14.531 1.305 -7.84 1 98.19 216 LEU B N 1
ATOM 3783 C CA . LEU B 1 216 ? 14.32 0.095 -7.051 1 98.19 216 LEU B CA 1
ATOM 3784 C C . LEU B 1 216 ? 14.812 -1.137 -7.805 1 98.19 216 LEU B C 1
ATOM 3786 O O . LEU B 1 216 ? 15.234 -2.119 -7.191 1 98.19 216 LEU B O 1
ATOM 3790 N N . THR B 1 217 ? 14.75 -1.103 -9.125 1 97.94 217 THR B N 1
ATOM 3791 C CA . THR B 1 217 ? 15.234 -2.215 -9.938 1 97.94 217 THR B CA 1
ATOM 3792 C C . THR B 1 217 ? 16.688 -2.525 -9.617 1 97.94 217 THR B C 1
ATOM 3794 O O . THR B 1 217 ? 17.062 -3.684 -9.414 1 97.94 217 THR B O 1
ATOM 3797 N N . HIS B 1 218 ? 17.5 -1.544 -9.523 1 97.88 218 HIS B N 1
ATOM 3798 C CA . HIS B 1 218 ? 18.922 -1.71 -9.258 1 97.88 218 HIS B CA 1
ATOM 3799 C C . HIS B 1 218 ? 19.172 -2.15 -7.82 1 97.88 218 HIS B C 1
ATOM 3801 O O . HIS B 1 218 ? 20.047 -2.971 -7.562 1 97.88 218 HIS B O 1
ATOM 3807 N N . ILE B 1 219 ? 18.422 -1.619 -6.934 1 98.06 219 ILE B N 1
ATOM 3808 C CA . ILE B 1 219 ? 18.562 -2.002 -5.535 1 98.06 219 ILE B CA 1
ATOM 3809 C C . ILE B 1 219 ? 18.172 -3.467 -5.355 1 98.06 219 ILE B C 1
ATOM 3811 O O . ILE B 1 219 ? 18.875 -4.223 -4.676 1 98.06 219 ILE B O 1
ATOM 3815 N N . VAL B 1 220 ? 17.094 -3.857 -5.996 1 97.75 220 VAL B N 1
ATOM 3816 C CA . VAL B 1 220 ? 16.641 -5.242 -5.926 1 97.75 220 VAL B CA 1
ATOM 3817 C C . VAL B 1 220 ? 17.688 -6.168 -6.52 1 97.75 220 VAL B C 1
ATOM 3819 O O . VAL B 1 220 ? 18.016 -7.207 -5.938 1 97.75 220 VAL B O 1
ATOM 3822 N N . ASN B 1 221 ? 18.234 -5.84 -7.656 1 96.44 221 ASN B N 1
ATOM 3823 C CA . ASN B 1 221 ? 19.25 -6.668 -8.305 1 96.44 221 ASN B CA 1
ATOM 3824 C C . ASN B 1 221 ? 20.453 -6.891 -7.406 1 96.44 221 ASN B C 1
ATOM 3826 O O . ASN B 1 221 ? 20.938 -8.016 -7.27 1 96.44 221 ASN B O 1
ATOM 3830 N N . VAL B 1 222 ? 20.906 -5.852 -6.809 1 97.12 222 VAL B N 1
ATOM 3831 C CA . VAL B 1 222 ? 22.094 -5.941 -5.965 1 97.12 222 VAL B CA 1
ATOM 3832 C C . VAL B 1 222 ? 21.797 -6.816 -4.746 1 97.12 222 VAL B C 1
ATOM 3834 O O . VAL B 1 222 ? 22.562 -7.742 -4.445 1 97.12 222 VAL B O 1
ATOM 3837 N N . ILE B 1 223 ? 20.719 -6.562 -4.094 1 96.94 223 ILE B N 1
ATOM 3838 C CA . ILE B 1 223 ? 20.391 -7.285 -2.869 1 96.94 223 ILE B CA 1
ATOM 3839 C C . ILE B 1 223 ? 20.109 -8.75 -3.189 1 96.94 223 ILE B C 1
ATOM 3841 O O . ILE B 1 223 ? 20.516 -9.641 -2.439 1 96.94 223 ILE B O 1
ATOM 3845 N N . ARG B 1 224 ? 19.422 -9.016 -4.281 1 95.56 224 ARG B N 1
ATOM 3846 C CA . ARG B 1 224 ? 19.156 -10.391 -4.68 1 95.56 224 ARG B CA 1
ATOM 3847 C C . ARG B 1 224 ? 20.453 -11.141 -4.969 1 95.56 224 ARG B C 1
ATOM 3849 O O . ARG B 1 224 ? 20.641 -12.273 -4.516 1 95.56 224 ARG B O 1
ATOM 3856 N N . THR B 1 225 ? 21.328 -10.531 -5.715 1 94.31 225 THR B N 1
ATOM 3857 C CA . THR B 1 225 ? 22.609 -11.156 -6.047 1 94.31 225 THR B CA 1
ATOM 3858 C C . THR B 1 225 ? 23.406 -11.469 -4.781 1 94.31 225 THR B C 1
ATOM 3860 O O . THR B 1 225 ? 23.938 -12.57 -4.637 1 94.31 225 THR B O 1
ATOM 3863 N N . LEU B 1 226 ? 23.438 -10.531 -3.855 1 94.56 226 LEU B N 1
ATOM 3864 C CA . LEU B 1 226 ? 24.141 -10.734 -2.6 1 94.56 226 LEU B CA 1
ATOM 3865 C C . LEU B 1 226 ? 23.484 -11.82 -1.762 1 94.56 226 LEU B C 1
ATOM 3867 O O . LEU B 1 226 ? 24.156 -12.594 -1.091 1 94.56 226 LEU B O 1
ATOM 3871 N N . SER B 1 227 ? 22.172 -11.906 -1.821 1 94.5 227 SER B N 1
ATOM 3872 C CA . SER B 1 227 ? 21.406 -12.867 -1.029 1 94.5 227 SER B CA 1
ATOM 3873 C C . SER B 1 227 ? 21.609 -14.289 -1.548 1 94.5 227 SER B C 1
ATOM 3875 O O . SER B 1 227 ? 21.453 -15.258 -0.801 1 94.5 227 SER B O 1
ATOM 3877 N N . TYR B 1 228 ? 21.875 -14.383 -2.857 1 92 228 TYR B N 1
ATOM 3878 C CA . TYR B 1 228 ? 22.109 -15.695 -3.455 1 92 228 TYR B CA 1
ATOM 3879 C C . TYR B 1 228 ? 23.547 -16.141 -3.225 1 92 228 TYR B C 1
ATOM 3881 O O . TYR B 1 228 ? 23.922 -17.266 -3.57 1 92 228 TYR B O 1
ATOM 3889 N N . GLY B 1 229 ? 24.328 -15.266 -2.641 1 88.56 229 GLY B N 1
ATOM 3890 C CA . GLY B 1 229 ? 25.703 -15.617 -2.348 1 88.56 229 GLY B CA 1
ATOM 3891 C C . GLY B 1 229 ? 26.625 -15.508 -3.553 1 88.56 229 GLY B C 1
ATOM 3892 O O . GLY B 1 229 ? 27.562 -16.281 -3.695 1 88.56 229 GLY B O 1
ATOM 3893 N N . MET B 1 230 ? 26.266 -14.695 -4.422 1 83.75 230 MET B N 1
ATOM 3894 C CA . MET B 1 230 ? 27.047 -14.516 -5.645 1 83.75 230 MET B CA 1
ATOM 3895 C C . MET B 1 230 ? 27.578 -13.094 -5.746 1 83.75 230 MET B C 1
ATOM 3897 O O . MET B 1 230 ? 27.031 -12.172 -5.129 1 83.75 230 MET B O 1
ATOM 3901 N N . LEU B 1 231 ? 28.766 -13.031 -6.312 1 84.38 231 LEU B N 1
ATOM 3902 C CA . LEU B 1 231 ? 29.312 -11.742 -6.734 1 84.38 231 LEU B CA 1
ATOM 3903 C C . LEU B 1 231 ? 29.453 -11.688 -8.25 1 84.38 231 LEU B C 1
ATOM 3905 O O . LEU B 1 231 ?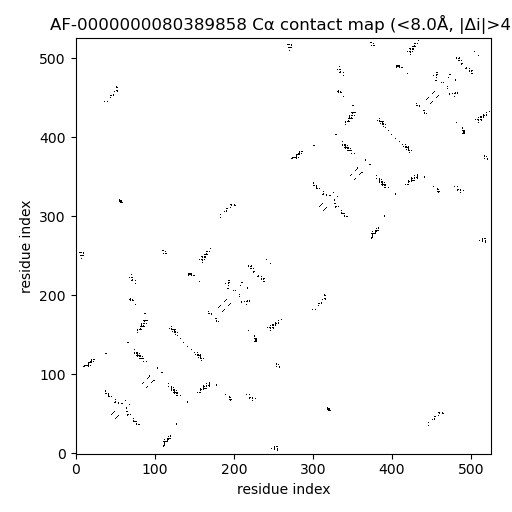 30.141 -12.516 -8.852 1 84.38 231 LEU B O 1
ATOM 3909 N N . SER B 1 232 ? 28.5 -11.055 -8.859 1 83.06 232 SER B N 1
ATOM 3910 C CA . SER B 1 232 ? 28.5 -10.992 -10.32 1 83.06 232 SER B CA 1
ATOM 3911 C C . SER B 1 232 ? 28.891 -9.609 -10.82 1 83.06 232 SER B C 1
ATOM 3913 O O . SER B 1 232 ? 28.812 -8.633 -10.07 1 83.06 232 SER B O 1
ATOM 3915 N N . SER B 1 233 ? 29.312 -9.586 -12.016 1 84.56 233 SER B N 1
ATOM 3916 C CA . SER B 1 233 ? 29.688 -8.336 -12.664 1 84.56 233 SER B CA 1
ATOM 3917 C C . SER B 1 233 ? 28.5 -7.402 -12.82 1 84.56 233 SER B C 1
ATOM 3919 O O . SER B 1 233 ? 28.656 -6.18 -12.867 1 84.56 233 SER B O 1
ATOM 3921 N N . SER B 1 234 ? 27.375 -7.957 -12.898 1 84.31 234 SER B N 1
ATOM 3922 C CA . SER B 1 234 ? 26.156 -7.145 -13.008 1 84.31 234 SER B CA 1
ATOM 3923 C C . SER B 1 234 ? 25.953 -6.281 -11.773 1 84.31 234 SER B C 1
ATOM 3925 O O . SER B 1 234 ? 25.281 -5.254 -11.828 1 84.31 234 SER B O 1
ATOM 3927 N N . LEU B 1 235 ? 26.609 -6.684 -10.742 1 89.62 235 LEU B N 1
ATOM 3928 C CA . LEU B 1 235 ? 26.531 -5.945 -9.484 1 89.62 235 LEU B CA 1
ATOM 3929 C C . LEU B 1 235 ? 27.188 -4.57 -9.617 1 89.62 235 LEU B C 1
ATOM 3931 O O . LEU B 1 235 ? 26.672 -3.584 -9.086 1 89.62 235 LEU B O 1
ATOM 3935 N N . ILE B 1 236 ? 28.234 -4.566 -10.391 1 91 236 ILE B N 1
ATOM 3936 C CA . ILE B 1 236 ? 29.016 -3.336 -10.516 1 91 236 ILE B CA 1
ATOM 3937 C C . ILE B 1 236 ? 28.172 -2.271 -11.227 1 91 236 ILE B C 1
ATOM 3939 O O . ILE B 1 236 ? 28.172 -1.107 -10.82 1 91 236 ILE B O 1
ATOM 3943 N N . PHE B 1 237 ? 27.5 -2.738 -12.227 1 93.06 237 PHE B N 1
ATOM 3944 C CA . PHE B 1 237 ? 26.656 -1.8 -12.977 1 93.06 237 PHE B CA 1
ATOM 3945 C C . PHE B 1 237 ? 25.562 -1.226 -12.086 1 93.06 237 PHE B C 1
ATOM 3947 O O . PHE B 1 237 ? 25.359 -0.012 -12.055 1 93.06 237 PHE B O 1
ATOM 3954 N N . ASP B 1 238 ? 24.891 -2.074 -11.359 1 96.19 238 ASP B N 1
ATOM 3955 C CA . ASP B 1 238 ? 23.781 -1.636 -10.523 1 96.19 238 ASP B CA 1
ATOM 3956 C C . ASP B 1 238 ? 24.266 -0.74 -9.383 1 96.19 238 ASP B C 1
ATOM 3958 O O . ASP B 1 238 ? 23.641 0.269 -9.07 1 96.19 238 ASP B O 1
ATOM 3962 N N . VAL B 1 239 ? 25.391 -1.065 -8.82 1 96.25 239 VAL B N 1
ATOM 3963 C CA . VAL B 1 239 ? 25.953 -0.267 -7.73 1 96.25 239 VAL B CA 1
ATOM 3964 C C . VAL B 1 239 ? 26.375 1.098 -8.258 1 96.25 239 VAL B C 1
ATOM 3966 O O . VAL B 1 239 ? 26.109 2.127 -7.637 1 96.25 239 VAL B O 1
ATOM 3969 N N . ALA B 1 240 ? 27.047 1.066 -9.375 1 96.44 240 ALA B N 1
ATOM 3970 C CA . ALA B 1 240 ? 27.484 2.318 -9.984 1 96.44 240 ALA B CA 1
ATOM 3971 C C . ALA B 1 240 ? 26.297 3.211 -10.32 1 96.44 240 ALA B C 1
ATOM 3973 O O . ALA B 1 240 ? 26.344 4.426 -10.109 1 96.44 240 ALA B O 1
ATOM 3974 N N . TRP B 1 241 ? 25.281 2.643 -10.883 1 96.81 241 TRP B N 1
ATOM 3975 C CA . TRP B 1 241 ? 24.062 3.381 -11.219 1 96.81 241 TRP B CA 1
ATOM 3976 C C . TRP B 1 241 ? 23.469 4.039 -9.977 1 96.81 241 TRP B C 1
ATOM 3978 O O . TRP B 1 241 ? 23.125 5.223 -9.992 1 96.81 241 TRP B O 1
ATOM 3988 N N . VAL B 1 242 ? 23.359 3.316 -8.883 1 97.25 242 VAL B N 1
ATOM 3989 C CA . VAL B 1 242 ? 22.766 3.799 -7.641 1 97.25 242 VAL B CA 1
ATOM 3990 C C . VAL B 1 242 ? 23.594 4.961 -7.09 1 97.25 242 VAL B C 1
ATOM 3992 O O . VAL B 1 242 ? 23.031 5.973 -6.652 1 97.25 242 VAL B O 1
ATOM 3995 N N . LEU B 1 243 ? 24.922 4.828 -7.141 1 96.81 243 LEU B N 1
ATOM 3996 C CA . LEU B 1 243 ? 25.797 5.863 -6.602 1 96.81 243 LEU B CA 1
ATOM 3997 C C . LEU B 1 243 ? 25.719 7.129 -7.449 1 96.81 243 LEU B C 1
ATOM 3999 O O . LEU B 1 243 ? 25.641 8.234 -6.914 1 96.81 243 LEU B O 1
ATOM 4003 N N . PHE B 1 244 ? 25.734 6.941 -8.727 1 96.69 244 PHE B N 1
ATOM 4004 C CA . PHE B 1 244 ? 25.734 8.086 -9.625 1 96.69 244 PHE B CA 1
ATOM 4005 C C . PHE B 1 244 ? 24.406 8.828 -9.562 1 96.69 244 PHE B C 1
ATOM 4007 O O . PHE B 1 244 ? 24.375 10.039 -9.359 1 96.69 244 PHE B O 1
ATOM 4014 N N . VAL B 1 245 ? 23.328 8.141 -9.742 1 96.5 245 VAL B N 1
ATOM 4015 C CA . VAL B 1 245 ? 22 8.75 -9.711 1 96.5 245 VAL B CA 1
ATOM 4016 C C . VAL B 1 245 ? 21.703 9.258 -8.305 1 96.5 245 VAL B C 1
ATOM 4018 O O . VAL B 1 245 ? 21.094 10.312 -8.141 1 96.5 245 VAL B O 1
ATOM 4021 N N . GLY B 1 246 ? 22.109 8.484 -7.324 1 96.5 246 GLY B N 1
ATOM 4022 C CA . GLY B 1 246 ? 21.938 8.906 -5.945 1 96.5 246 GLY B CA 1
ATOM 4023 C C . GLY B 1 246 ? 22.594 10.242 -5.648 1 96.5 246 GLY B C 1
ATOM 4024 O O . GLY B 1 246 ? 21.969 11.117 -5.023 1 96.5 246 GLY B O 1
ATOM 4025 N N . MET B 1 247 ? 23.812 10.43 -6.055 1 95.5 247 MET B N 1
ATOM 4026 C CA . MET B 1 247 ? 24.547 11.672 -5.824 1 95.5 247 MET B CA 1
ATOM 4027 C C . MET B 1 247 ? 23.859 12.836 -6.543 1 95.5 247 MET B C 1
ATOM 4029 O O . MET B 1 247 ? 23.75 13.93 -5.988 1 95.5 247 MET B O 1
ATOM 4033 N N . ALA B 1 248 ? 23.469 12.633 -7.738 1 95.69 248 ALA B N 1
ATOM 4034 C CA . ALA B 1 248 ? 22.781 13.672 -8.5 1 95.69 248 ALA B CA 1
ATOM 4035 C C . ALA B 1 248 ? 21.5 14.102 -7.801 1 95.69 248 ALA B C 1
ATOM 4037 O O . ALA B 1 248 ? 21.203 15.297 -7.703 1 95.69 248 ALA B O 1
ATOM 4038 N N . LEU B 1 249 ? 20.734 13.117 -7.301 1 95.75 249 LEU B N 1
ATOM 4039 C CA . LEU B 1 249 ? 19.469 13.406 -6.645 1 95.75 249 LEU B CA 1
ATOM 4040 C C . LEU B 1 249 ? 19.688 14.07 -5.293 1 95.75 249 LEU B C 1
ATOM 4042 O O . LEU B 1 249 ? 18.891 14.891 -4.852 1 95.75 249 LEU B O 1
ATOM 4046 N N . LEU B 1 250 ? 20.781 13.656 -4.695 1 95.19 250 LEU B N 1
ATOM 4047 C CA . LEU B 1 250 ? 21.141 14.281 -3.426 1 95.19 250 LEU B CA 1
ATOM 4048 C C . LEU B 1 250 ? 21.359 15.781 -3.602 1 95.19 250 LEU B C 1
ATOM 4050 O O . LEU B 1 250 ? 20.812 16.594 -2.848 1 95.19 250 LEU B O 1
ATOM 4054 N N . VAL B 1 251 ? 22.109 16.141 -4.578 1 94.25 251 VAL B N 1
ATOM 4055 C CA . VAL B 1 251 ? 22.406 17.547 -4.852 1 94.25 251 VAL B CA 1
ATOM 4056 C C . VAL B 1 251 ? 21.125 18.281 -5.234 1 94.25 251 VAL B C 1
ATOM 4058 O O . VAL B 1 251 ? 20.844 19.375 -4.734 1 94.25 251 VAL B O 1
ATOM 4061 N N . LEU B 1 252 ? 20.344 17.656 -6.004 1 93.94 252 LEU B N 1
ATOM 4062 C CA . LEU B 1 252 ? 19.078 18.25 -6.434 1 93.94 252 LEU B CA 1
ATOM 4063 C C . LEU B 1 252 ? 18.156 18.484 -5.242 1 93.94 252 LEU B C 1
ATOM 4065 O O . LEU B 1 252 ? 17.516 19.531 -5.145 1 93.94 252 LEU B O 1
ATOM 4069 N N . SER B 1 253 ? 18.031 17.469 -4.402 1 94.31 253 SER B N 1
ATOM 4070 C CA . SER B 1 253 ? 17.125 17.562 -3.262 1 94.31 253 SER B CA 1
ATOM 4071 C C . SER B 1 253 ? 17.531 18.688 -2.322 1 94.31 253 SER B C 1
ATOM 4073 O O . SER B 1 253 ? 16.688 19.438 -1.831 1 94.31 253 SER B O 1
ATOM 4075 N N . ILE B 1 254 ? 18.812 18.891 -2.082 1 91.81 254 ILE B N 1
ATOM 4076 C CA . ILE B 1 254 ? 19.312 19.938 -1.194 1 91.81 254 ILE B CA 1
ATOM 4077 C C . ILE B 1 254 ? 19.016 21.312 -1.797 1 91.81 254 ILE B C 1
ATOM 4079 O O . ILE B 1 254 ? 18.531 22.203 -1.102 1 91.81 254 ILE B O 1
ATOM 4083 N N . ASN B 1 255 ? 19.203 21.453 -3.061 1 91.69 255 ASN B N 1
ATOM 4084 C CA . ASN B 1 255 ? 18.984 22.734 -3.717 1 91.69 255 ASN B CA 1
ATOM 4085 C C . ASN B 1 255 ? 17.484 23.078 -3.791 1 91.69 255 ASN B C 1
ATOM 4087 O O . ASN B 1 255 ? 17.094 24.234 -3.627 1 91.69 255 ASN B O 1
ATOM 4091 N N . LEU B 1 256 ? 16.703 22.094 -4.039 1 91.56 256 LEU B N 1
ATOM 4092 C CA . LEU B 1 256 ? 15.266 22.328 -4.086 1 91.56 256 LEU B CA 1
ATOM 4093 C C . LEU B 1 256 ? 14.734 22.75 -2.719 1 91.56 256 LEU B C 1
ATOM 4095 O O . LEU B 1 256 ? 13.922 23.672 -2.619 1 91.56 256 LEU B O 1
ATOM 4099 N N . MET B 1 257 ? 15.188 22.062 -1.764 1 89.75 257 MET B N 1
ATOM 4100 C CA . MET B 1 257 ? 14.727 22.359 -0.411 1 89.75 257 MET B CA 1
ATOM 4101 C C . MET B 1 257 ? 15.227 23.734 0.044 1 89.75 257 MET B C 1
ATOM 4103 O O . MET B 1 257 ? 14.508 24.453 0.74 1 89.75 257 MET B O 1
ATOM 4107 N N . ARG B 1 258 ? 16.406 24.062 -0.301 1 86.5 258 ARG B N 1
ATOM 4108 C CA . ARG B 1 258 ? 16.938 25.391 -0.004 1 86.5 258 ARG B CA 1
ATOM 4109 C C . ARG B 1 258 ? 16.062 26.484 -0.611 1 86.5 258 ARG B C 1
ATOM 4111 O O . ARG B 1 258 ? 15.789 27.484 0.038 1 86.5 258 ARG B O 1
ATOM 4118 N N . ARG B 1 259 ? 15.672 26.25 -1.712 1 86.81 259 ARG B N 1
ATOM 4119 C CA . ARG B 1 259 ? 14.844 27.234 -2.4 1 86.81 259 ARG B CA 1
ATOM 4120 C C . ARG B 1 259 ? 13.477 27.375 -1.725 1 86.81 259 ARG B C 1
ATOM 4122 O O . ARG B 1 259 ? 12.93 28.469 -1.634 1 86.81 259 ARG B O 1
ATOM 4129 N N . ARG B 1 260 ? 12.969 26.281 -1.325 1 84.38 260 ARG B N 1
ATOM 4130 C CA . ARG B 1 260 ? 11.672 26.266 -0.66 1 84.38 260 ARG B CA 1
ATOM 4131 C C . ARG B 1 260 ? 11.734 27.016 0.673 1 84.38 260 ARG B C 1
ATOM 4133 O O . ARG B 1 260 ? 10.789 27.688 1.058 1 84.38 260 ARG B O 1
ATOM 4140 N N . LEU B 1 261 ? 12.797 26.891 1.341 1 80.69 261 LEU B N 1
ATOM 4141 C CA . LEU B 1 261 ? 12.914 27.438 2.689 1 80.69 261 LEU B CA 1
ATOM 4142 C C . LEU B 1 261 ? 13.336 28.891 2.648 1 80.69 261 LEU B C 1
ATOM 4144 O O . LEU B 1 261 ? 13.125 29.641 3.615 1 80.69 261 LEU B O 1
ATOM 4148 N N . ILE B 1 262 ? 13.961 29.328 1.661 1 68.56 262 ILE B N 1
ATOM 4149 C CA . ILE B 1 262 ? 14.367 30.734 1.56 1 68.56 262 ILE B CA 1
ATOM 4150 C C . ILE B 1 262 ? 13.203 31.578 1.052 1 68.56 262 ILE B C 1
ATOM 4152 O O . ILE B 1 262 ? 13.094 32.75 1.388 1 68.56 262 ILE B O 1
ATOM 4156 N N . VAL B 1 263 ? 12.211 31.031 0.342 1 59.94 263 VAL B N 1
ATOM 4157 C CA . VAL B 1 263 ? 11.094 31.828 -0.156 1 59.94 263 VAL B CA 1
ATOM 4158 C C . VAL B 1 263 ? 9.961 31.828 0.867 1 59.94 263 VAL B C 1
ATOM 4160 O O . VAL B 1 263 ? 9.656 30.781 1.461 1 59.94 263 VAL B O 1
#

Foldseek 3Di:
DDPVLLQPDDDADPCLVVLLVVVVVVCVVVVVVLPCPLQPVLVVCLCCCQVVVQVVDDDAVNHRQSLQQLLLSLLLSLLCQLLCQLAQVVLCVVPVVVVLVVPCVDPDDLLSNLSSSLQNQLVRSLVSLVVSLVVCVVVVSFDPLQLNVLNVLSSLLSSQSNLVNLLCNLPDPDSVCSVVCCVPAVVCLSVQLSNNHHNVVDDPVSSVVNVPPRLSNLSSVLSSCSRHVHDDPSNVVSSVVSNVSSVSSNSSSSSSNVVSVVD/DDPVLLQPDDDADPCLVVLLVVVVVVCVVVVVVLPCPLQPVLVVCLCCCQVVVQVVDDAAVNHRQSLQQLLLSLLLSLLCQLLCQLAQVVLCCVPVVVVLVVCCVDPDDLLSNLSSSLQNQLVRSLVSLVVSLVVCVVVVSFDPLQLVVLNVLSSLLSSQSNLVNLLCNLPDPDSVCSVVCCVPAVVCLCVQLCNNHHNVVDDPVSSVVNVPPRLSNLSSVLSSCSRHVHDDPVNVVSSVVSNVSSVSSNSSSSSSNVVSVVD